Protein 2YWE (pdb70)

B-factor: mean 40.2, std 13.56, range [16.84, 95.08]

Nearest PDB structures (foldseek):
  2ywe-assembly1_A  TM=1.002E+00  e=0.000E+00  Aquifex aeolicus VF5
  2ywf-assembly1_A  TM=9.970E-01  e=0.000E+00  Aquifex aeolicus VF5
  2ywg-assembly1_A  TM=9.974E-01  e=0.000E+00  Aquifex aeolicus VF5
  5j8b-assembly1_z  TM=8.148E-01  e=1.082E-65  Thermus thermophilus HB8
  4w2e-assembly1_y  TM=8.388E-01  e=1.940E-54  Thermus thermophilus HB8

Secondary structure (DSSP, 8-state):
--GGGEEEEEEE----HHHHHHHHHHHHT-----SEEEEEE-TTS-EEEEEEE----SGGGHHHHHHHHHT-SEEEEEEETTTB--HHHHHHHHHHHHTTPEEEEEEE-TTSTT--HHHHHHHHHHTS---GGG-EE-BTTTTBSHHHHHHHHHHHSPPP---TTSPPEEEEEEEEEETTTEEEEEEEEEESEE-TT-EEEETTTTEEEE--EEEEESSSEEEES-EETT-EEEEESS---TTSS-TT-EEEESSS--SSPPS--------EEEEEEE-TT--HHHHHHHHHHHHTT-SS-EEEEEEETTTEEEEEEEESSHHHHHHHHHHHHHHS---EEEPPPEE-EEEEETT-SS-EEESSGGGS-S-GGGEEEEEEEEEEEEEEEEGGGHHHHHHHHHHTT-EEEEEEEEETTEEEEEEEEEHHHHHHHHHHHHHHHHTT--EEEEEEEEEEE--EEEEEEEESSSB-GGG-EEEEGGGHHHHHHHHHHHHHHHS---SS-EEEEEEETTEEEEEEEE----

Solvent-accessible surface area: 23893 Å² total; per-residue (Å²): 119,109,44,133,32,3,19,0,0,0,3,5,10,147,26,29,49,75,62,7,2,74,31,0,34,104,103,29,65,112,105,100,58,2,0,0,57,7,91,16,154,8,138,79,59,79,59,14,30,0,2,5,0,22,4,47,30,72,22,13,32,37,58,32,2,17,18,2,0,18,0,6,27,0,0,0,1,3,0,13,0,28,75,0,4,22,2,31,11,16,19,6,6,136,34,0,58,126,43,132,16,50,22,0,3,1,0,14,73,40,45,72,140,73,26,67,24,115,72,0,59,103,0,0,88,103,35,12,61,47,68,18,139,88,15,1,59,0,0,37,176,110,49,82,14,15,66,96,0,0,26,6,0,5,104,78,2,61,40,4,170,27,56,53,155,88,28,1,40,0,0,0,4,17,19,31,52,8,101,204,63,12,0,0,0,0,0,1,0,41,14,2,64,0,111,57,45,17,114,0,32,0,48,49,75,46,98,103,23,82,3,74,20,0,0,0,5,49,77,166,36,52,141,40,110,79,2,21,6,0,14,0,0,0,0,0,1,86,2,148,42,4,89,30,0,66,33,0,3,1,0,0,38,25,197,83,60,5,125,117,64,14,109,41,60,109,72,52,105,22,28,2,12,0,0,0,0,29,20,140,124,17,69,37,103,87,0,92,60,1,0,84,95,5,17,79,74,16,32,12,2,54,68,95,90,19,62,8,99,73,58,31,118,0,2,7,0,0,0,22,1,53,48,6,22,78,54,0,36,76,78,0,73,158,108,63,51,7,86,21,67,49,19,81,36,12,0,9,5,93,0,31,46,95,164,49,133,135,63,51,95,1,70,9,11,58,85,5,21,121,97,72,64,50,36,88,90,6,40,0,1,15,2,44,0,25,0,8,0,33,99,114,22,14,32,60,0,43,105,11,0,123,89,9,48,14,91,76,112,53,73,52,129,18,19,107,81,5,0,30,0,39,6,28,0,0,5,16,3,5,10,57,44,0,86,102,98,0,60,78,55,0,176,44,108,1,6,36,14,35,112,74,67,20,38,78,95,26,88,10,26,26,0,42,0,28,38,73,117,152,66,13,64,10,54,9,31,15,4,27,32,121,27,4,82,120,18,0,121,94,26,0,95,128,19,105,136,80,48,104,112,98,135,155,52,2,14,0,23,0,4,79,72,69,132,62,24,4,63,25,96,11,117,50,111,236

Foldseek 3Di:
DDLQQEFEEEEADVACRVVLVVLLLCVFPCVPFAQAWGWAQAPVRRIGIYTYGYAHQAQLCVLLRLLSLLLGQAYEQEAEQQLADAASSLVSLVSNVVSNHQYAYEYEPCVDPNGDLVLNLLLCCLPVVDHSVRHFYYYSVVGDGNSVVVNCRRPPGGGAAEEQPAWWKKAFSDWFADPPLGIKTWIRTAYHKDAAQFWKAWVVVRDIFGWHFKAAPNPNQDTDRIAGHRGITMTGTNYHAPLRVAHGIIMTGNVRGHDDHDPSDDAADFWKKKWKAFDDPADQVLLVVLCVVVCRGPNRKDWDWDQKPPRGITIIITGSADVRVVVSVCCSCPVSVTHIDIFQMAGWKWWDFQPDPHTDTDRALLVPDLDPVRTPWMKAWKKKKKKKAFQVLVVVLVVVCVVQVWDWDDWDASDPGMIITIIIGGVRSVSHCSVVSVCVSRVNSMHMHIGTDDMDTAQKFKKWKAKPNHTISSHIDIDGPVCQLVVQQVSQVCVLVVDDAAQAKIWMFIDTSPHTRYIDIHHHDD

Sequence (526 aa):
MEQKNVRNFCIIAHHGKSTLADRLLEYTGAVKMQAVRMFYKAKDGNTYKLHLIDTPGHVDFSYEVSRALAACEGALLLIDASQGIEAQTVANFWKAVEQDLVIIPVINKIDLPSADVDRVKKQIEEVLGLDPEEAILASAKEGIGIEEILEAIVNRIPPPKGDPQKPLKALIFDSYYDPYRGAVAFVRIFDGEVKPGDKIMLMSTGKEYEVTEVGAQTPKMTKFDKLSAGDVGYIAASIKDVRDIRIGDTITHAKNPTKEPVPGFQPAKPMVYAGIYPAEDTTYEELRDALEKYAINDAAIVYEPESSPALGMGFRVGFLGLLHMEIVQERLEREYGVKIITTAPNVIYRVKKKFTDEVIEVRNPMDFPDNAGLIEYVEEPFVLVTIITPKEYVGPIIQLCQEKRGIQKNMTYLDPNTVYLEYEMPLSEIIVDFHDKIKSISRGFASYDYEFIGYRPSDLIKLTVLINKKPVDALSFIVHADRAQKFARRVAEKLRETIPRQLFEVHIQVAKGGKVIASERIKPLR

Radius of gyration: 25.74 Å; Cα contacts (8 Å, |Δi|>4): 1229; chains: 1; bounding box: 46×68×68 Å

InterPro domains:
  IPR000640 Elongation factor EFG, domain V-like [PF00679] (404-485)
  IPR000640 Elongation factor EFG, domain V-like [SM00838] (405-489)
  IPR000795 Translational (tr)-type GTP-binding domain [PF00009] (4-184)
  IPR000795 Translational (tr)-type GTP-binding domain [PR00315] (8-21)
  IPR000795 Translational (tr)-type GTP-binding domain [PR00315] (51-59)
  IPR000795 Translational (tr)-type GTP-binding domain [PR00315] (76-86)
  IPR000795 Translational (tr)-type GTP-binding domain [PR00315] (92-103)
  IPR000795 Translational (tr)-type GTP-binding domain [PR00315] (128-137)
  IPR000795 Translational (tr)-type GTP-binding domain [PS51722] (4-186)
  IPR004161 Translation elongation factor EFTu-like, domain 2 [PF03144] (207-277)
  IPR005225 Small GTP-binding domain [TIGR00231] (8-178)
  IPR006297 Elongation factor 4 [MF_00071] (1-600)
  IPR006297 Elongation factor 4 [PTHR43512] (2-599)
  IPR006297 Elongation factor 4 [TIGR01393] (4-600)
  IPR009000 Translation protein, beta-barrel domain superfamily [SSF50447] (167-290)
  IPR013842 GTP-binding protein LepA, C-terminal [PF06421] (492-598)
  IPR027417 P-loop containing nucleoside triphosphate hydrolase [G3DSA:3.40.50.300] (1-187)
  IPR027417 P-loop containing nucleoside triphosphate hydrolase [SSF52540] (1-207)
  IPR031157 Tr-type G domain, conserved site [PS00301] (44-59)
  IPR035647 EF-G domain III/V-like [SSF54980] (293-372)

Organism: Aquifex aeolicus (strain VF5) (NCBI:txid224324)

Structure (mmCIF, N/CA/C/O backbone):
data_2YWE
#
_entry.id   2YWE
#
_cell.length_a   81.570
_cell.length_b   115.836
_cell.length_c   123.308
_cell.angle_alpha   90.00
_cell.angle_beta   90.00
_cell.angle_gamma   90.00
#
_symmetry.space_group_name_H-M   'C 2 2 21'
#
loop_
_entity.id
_entity.type
_entity.pdbx_description
1 polymer 'GTP-binding protein lepA'
2 water water
#
loop_
_atom_site.group_PDB
_atom_site.id
_atom_site.type_symbol
_atom_site.label_atom_id
_atom_site.label_alt_id
_atom_site.label_comp_id
_atom_site.label_asym_id
_atom_site.label_entity_id
_atom_site.label_seq_id
_atom_site.pdbx_PDB_ins_code
_atom_site.Cartn_x
_atom_site.Cartn_y
_atom_site.Cartn_z
_atom_site.occupancy
_atom_site.B_iso_or_equiv
_atom_site.auth_seq_id
_atom_site.auth_comp_id
_atom_site.auth_asym_id
_atom_site.auth_atom_id
_atom_site.pdbx_PDB_model_num
ATOM 1 N N . MET A 1 1 ? 26.190 13.696 83.871 1.00 64.40 1 MET A N 1
ATOM 2 C CA . MET A 1 1 ? 26.669 14.151 82.533 1.00 64.07 1 MET A CA 1
ATOM 3 C C . MET A 1 1 ? 27.904 15.032 82.667 1.00 62.66 1 MET A C 1
ATOM 4 O O . MET A 1 1 ? 27.809 16.191 83.076 1.00 62.73 1 MET A O 1
ATOM 9 N N . GLU A 1 2 ? 29.060 14.475 82.320 1.00 61.01 2 GLU A N 1
ATOM 10 C CA . GLU A 1 2 ? 30.321 15.207 82.400 1.00 58.68 2 GLU A CA 1
ATOM 11 C C . GLU A 1 2 ? 30.617 15.926 81.083 1.00 56.31 2 GLU A C 1
ATOM 12 O O . GLU A 1 2 ? 30.049 15.590 80.043 1.00 55.15 2 GLU A O 1
ATOM 18 N N . GLN A 1 3 ? 31.516 16.904 81.134 1.00 53.68 3 GLN A N 1
ATOM 19 C CA . GLN A 1 3 ? 31.884 17.673 79.948 1.00 51.81 3 GLN A CA 1
ATOM 20 C C . GLN A 1 3 ? 32.622 16.832 78.907 1.00 49.39 3 GLN A C 1
ATOM 21 O O . GLN A 1 3 ? 32.635 17.172 77.724 1.00 48.43 3 GLN A O 1
ATOM 27 N N . LYS A 1 4 ? 33.239 15.736 79.338 1.00 46.31 4 LYS A N 1
ATOM 28 C CA . LYS A 1 4 ? 33.957 14.883 78.399 1.00 44.07 4 LYS A CA 1
ATOM 29 C C . LYS A 1 4 ? 32.980 14.076 77.549 1.00 41.32 4 LYS A C 1
ATOM 30 O O . LYS A 1 4 ? 33.375 13.437 76.576 1.00 40.61 4 LYS A O 1
ATOM 36 N N . ASN A 1 5 ? 31.703 14.106 77.916 1.00 37.75 5 ASN A N 1
ATOM 37 C CA . ASN A 1 5 ? 30.698 13.372 77.158 1.00 39.92 5 ASN A CA 1
ATOM 38 C C . ASN A 1 5 ? 29.803 14.296 76.347 1.00 38.64 5 ASN A C 1
ATOM 39 O O . ASN A 1 5 ? 28.700 13.916 75.942 1.00 39.08 5 ASN A O 1
ATOM 44 N N . VAL A 1 6 ? 30.291 15.512 76.116 1.00 36.91 6 VAL A N 1
ATOM 45 C CA . VAL A 1 6 ? 29.563 16.503 75.335 1.00 34.56 6 VAL A CA 1
ATOM 46 C C . VAL A 1 6 ? 30.186 16.589 73.947 1.00 33.18 6 VAL A C 1
ATOM 47 O O . VAL A 1 6 ? 31.398 16.450 73.788 1.00 31.08 6 VAL A O 1
ATOM 51 N N . ARG A 1 7 ? 29.350 16.799 72.940 1.00 32.43 7 ARG A N 1
ATOM 52 C CA . ARG A 1 7 ? 29.838 16.922 71.575 1.00 31.84 7 ARG A CA 1
ATOM 53 C C . ARG A 1 7 ? 29.179 18.145 70.937 1.00 32.07 7 ARG A C 1
ATOM 54 O O . ARG A 1 7 ? 27.951 18.219 70.836 1.00 30.71 7 ARG A O 1
ATOM 62 N N . ASN A 1 8 ? 29.999 19.109 70.529 1.00 29.69 8 ASN A N 1
ATOM 63 C CA . ASN A 1 8 ? 29.495 20.329 69.907 1.00 28.95 8 ASN A CA 1
ATOM 64 C C . ASN A 1 8 ? 29.790 20.349 68.413 1.00 29.81 8 ASN A C 1
ATOM 65 O O . ASN A 1 8 ? 30.951 20.402 68.001 1.00 28.94 8 ASN A O 1
ATOM 70 N N . PHE A 1 9 ? 28.731 20.317 67.607 1.00 28.55 9 PHE A N 1
ATOM 71 C CA . PHE A 1 9 ? 28.885 20.291 66.158 1.00 29.22 9 PHE A CA 1
ATOM 72 C C . PHE A 1 9 ? 27.874 21.147 65.396 1.00 28.94 9 PHE A C 1
ATOM 73 O O . PHE A 1 9 ? 26.893 21.634 65.955 1.00 29.41 9 PHE A O 1
ATOM 81 N N . CYS A 1 10 ? 28.143 21.321 64.109 1.00 29.37 10 CYS A N 1
ATOM 82 C CA . CYS A 1 10 ? 27.280 22.079 63.215 1.00 30.29 10 CYS A CA 1
ATOM 83 C C . CYS A 1 10 ? 27.238 21.335 61.886 1.00 32.23 10 CYS A C 1
ATOM 84 O O . CYS A 1 10 ? 28.061 20.444 61.633 1.00 31.65 10 CYS A O 1
ATOM 87 N N . ILE A 1 11 ? 26.274 21.692 61.045 1.00 32.97 11 ILE A N 1
ATOM 88 C CA . ILE A 1 11 ? 26.140 21.080 59.733 1.00 35.11 11 ILE A CA 1
ATOM 89 C C . ILE A 1 11 ? 26.477 22.145 58.703 1.00 35.53 11 ILE A C 1
ATOM 90 O O . ILE A 1 11 ? 25.915 23.236 58.721 1.00 35.10 11 ILE A O 1
ATOM 95 N N . ILE A 1 12 ? 27.404 21.834 57.810 1.00 37.12 12 ILE A N 1
ATOM 96 C CA . ILE A 1 12 ? 27.792 22.788 56.785 1.00 40.61 12 ILE A CA 1
ATOM 97 C C . ILE A 1 12 ? 27.387 22.275 55.410 1.00 42.89 12 ILE A C 1
ATOM 98 O O . ILE A 1 12 ? 27.855 21.223 54.974 1.00 40.92 12 ILE A O 1
ATOM 103 N N . ALA A 1 13 ? 26.509 23.019 54.740 1.00 46.99 13 ALA A N 1
ATOM 104 C CA . ALA A 1 13 ? 26.033 22.644 53.408 1.00 51.64 13 ALA A CA 1
ATOM 105 C C . ALA A 1 13 ? 25.131 23.714 52.792 1.00 54.84 13 ALA A C 1
ATOM 106 O O . ALA A 1 13 ? 24.463 24.469 53.505 1.00 55.44 13 ALA A O 1
ATOM 108 N N . HIS A 1 14 ? 25.111 23.767 51.463 1.00 58.05 14 HIS A N 1
ATOM 109 C CA . HIS A 1 14 ? 24.284 24.733 50.743 1.00 60.68 14 HIS A CA 1
ATOM 110 C C . HIS A 1 14 ? 22.820 24.568 51.149 1.00 60.73 14 HIS A C 1
ATOM 111 O O . HIS A 1 14 ? 22.064 25.538 51.202 1.00 61.39 14 HIS A O 1
ATOM 118 N N . HIS A 1 17 ? 23.407 21.328 50.815 1.00 72.24 17 HIS A N 1
ATOM 119 C CA . HIS A 1 17 ? 22.972 20.085 50.184 1.00 71.13 17 HIS A CA 1
ATOM 120 C C . HIS A 1 17 ? 22.077 19.244 51.096 1.00 70.43 17 HIS A C 1
ATOM 121 O O . HIS A 1 17 ? 22.410 18.108 51.436 1.00 69.56 17 HIS A O 1
ATOM 128 N N . GLY A 1 18 ? 20.935 19.811 51.479 1.00 69.68 18 GLY A N 1
ATOM 129 C CA . GLY A 1 18 ? 20.005 19.108 52.345 1.00 68.91 18 GLY A CA 1
ATOM 130 C C . GLY A 1 18 ? 20.372 19.237 53.810 1.00 68.35 18 GLY A C 1
ATOM 131 O O . GLY A 1 18 ? 20.310 18.263 54.562 1.00 68.32 18 GLY A O 1
ATOM 132 N N . LYS A 1 19 ? 20.747 20.447 54.215 1.00 67.87 19 LYS A N 1
ATOM 133 C CA . LYS A 1 19 ? 21.145 20.723 55.592 1.00 67.23 19 LYS A CA 1
ATOM 134 C C . LYS A 1 19 ? 20.007 20.581 56.603 1.00 66.08 19 LYS A C 1
ATOM 135 O O . LYS A 1 19 ? 20.155 19.901 57.619 1.00 65.50 19 LYS A O 1
ATOM 141 N N . SER A 1 20 ? 18.874 21.218 56.324 1.00 64.98 20 SER A N 1
ATOM 142 C CA . SER A 1 20 ? 17.721 21.162 57.221 1.00 63.94 20 SER A CA 1
ATOM 143 C C . SER A 1 20 ? 17.201 19.743 57.427 1.00 62.90 20 SER A C 1
ATOM 144 O O . SER A 1 20 ? 16.864 19.348 58.545 1.00 62.74 20 SER A O 1
ATOM 147 N N . THR A 1 21 ? 17.131 18.979 56.345 1.00 61.42 21 THR A N 1
ATOM 148 C CA . THR A 1 21 ? 16.647 17.608 56.413 1.00 60.08 21 THR A CA 1
ATOM 149 C C . THR A 1 21 ? 17.443 16.783 57.419 1.00 59.05 21 THR A C 1
ATOM 150 O O . THR A 1 21 ? 16.868 16.132 58.291 1.00 59.99 21 THR A O 1
ATOM 154 N N . LEU A 1 22 ? 18.767 16.817 57.292 1.00 57.28 22 LEU A N 1
ATOM 155 C CA . LEU A 1 22 ? 19.645 16.058 58.176 1.00 55.47 22 LEU A CA 1
ATOM 156 C C . LEU A 1 22 ? 19.412 16.379 59.648 1.00 54.45 22 LEU A C 1
ATOM 157 O O . LEU A 1 22 ? 19.394 15.480 60.488 1.00 53.26 22 LEU A O 1
ATOM 162 N N . ALA A 1 23 ? 19.242 17.660 59.960 1.00 54.03 23 ALA A N 1
ATOM 163 C CA . ALA A 1 23 ? 19.006 18.077 61.336 1.00 54.82 23 ALA A CA 1
ATOM 164 C C . ALA A 1 23 ? 17.742 17.404 61.867 1.00 55.80 23 ALA A C 1
ATOM 165 O O . ALA A 1 23 ? 17.681 17.004 63.030 1.00 55.83 23 ALA A O 1
ATOM 167 N N . ASP A 1 24 ? 16.735 17.283 61.006 1.00 56.94 24 ASP A N 1
ATOM 168 C CA . ASP A 1 24 ? 15.474 16.649 61.385 1.00 57.56 24 ASP A CA 1
ATOM 169 C C . ASP A 1 24 ? 15.674 15.161 61.660 1.00 57.36 24 ASP A C 1
ATOM 170 O O . ASP A 1 24 ? 15.196 14.641 62.667 1.00 57.96 24 ASP A O 1
ATOM 175 N N . ARG A 1 25 ? 16.382 14.482 60.762 1.00 56.91 25 ARG A N 1
ATOM 176 C CA . ARG A 1 25 ? 16.651 13.056 60.918 1.00 56.75 25 ARG A CA 1
ATOM 177 C C . ARG A 1 25 ? 17.424 12.819 62.209 1.00 56.18 25 ARG A C 1
ATOM 178 O O . ARG A 1 25 ? 17.199 11.831 62.905 1.00 56.37 25 ARG A O 1
ATOM 186 N N . LEU A 1 26 ? 18.336 13.733 62.524 1.00 54.92 26 LEU A N 1
ATOM 187 C CA . LEU A 1 26 ? 19.142 13.629 63.734 1.00 53.95 26 LEU A CA 1
ATOM 188 C C . LEU A 1 26 ? 18.276 13.730 64.991 1.00 54.12 26 LEU A C 1
ATOM 189 O O . LEU A 1 26 ? 18.442 12.953 65.933 1.00 51.72 26 LEU A O 1
ATOM 194 N N . LEU A 1 27 ? 17.351 14.686 64.999 1.00 55.27 27 LEU A N 1
ATOM 195 C CA . LEU A 1 27 ? 16.457 14.872 66.139 1.00 57.27 27 LEU A CA 1
ATOM 196 C C . LEU A 1 27 ? 15.486 13.709 66.313 1.00 57.54 27 LEU A C 1
ATOM 197 O O . LEU A 1 27 ? 15.332 13.191 67.416 1.00 57.90 27 LEU A O 1
ATOM 202 N N . GLU A 1 28 ? 14.826 13.306 65.228 1.00 59.34 28 GLU A N 1
ATOM 203 C CA . GLU A 1 28 ? 13.875 12.197 65.283 1.00 59.74 28 GLU A CA 1
ATOM 204 C C . GLU A 1 28 ? 14.554 10.958 65.847 1.00 58.88 28 GLU A C 1
ATOM 205 O O . GLU A 1 28 ? 14.037 10.317 66.761 1.00 59.66 28 GLU A O 1
ATOM 211 N N . TYR A 1 29 ? 15.719 10.629 65.297 1.00 57.47 29 TYR A N 1
ATOM 212 C CA . TYR A 1 29 ? 16.473 9.464 65.740 1.00 56.19 29 TYR A CA 1
ATOM 213 C C . TYR A 1 29 ? 16.767 9.527 67.238 1.00 56.11 29 TYR A C 1
ATOM 214 O O . TYR A 1 29 ? 16.611 8.535 67.947 1.00 56.68 29 TYR A O 1
ATOM 223 N N . THR A 1 30 ? 17.194 10.692 67.716 1.00 55.87 30 THR A N 1
ATOM 224 C CA . THR A 1 30 ? 17.513 10.863 69.132 1.00 55.38 30 THR A CA 1
ATOM 225 C C . THR A 1 30 ? 16.273 10.966 70.019 1.00 56.01 30 THR A C 1
ATOM 226 O O . THR A 1 30 ? 16.070 10.137 70.901 1.00 56.59 30 THR A O 1
ATOM 230 N N . GLY A 1 31 ? 15.447 11.979 69.780 1.00 57.20 31 GLY A N 1
ATOM 231 C CA . GLY A 1 31 ? 14.246 12.157 70.579 1.00 59.44 31 GLY A CA 1
ATOM 232 C C . GLY A 1 31 ? 13.170 11.137 70.260 1.00 61.50 31 GLY A C 1
ATOM 233 O O . GLY A 1 31 ? 12.836 10.288 71.091 1.00 61.32 31 GLY A O 1
ATOM 234 N N . ALA A 1 32 ? 12.627 11.224 69.048 1.00 62.78 32 ALA A N 1
ATOM 235 C CA . ALA A 1 32 ? 11.582 10.314 68.590 1.00 63.68 32 ALA A CA 1
ATOM 236 C C . ALA A 1 32 ? 12.108 8.885 68.484 1.00 64.20 32 ALA A C 1
ATOM 237 O O . ALA A 1 32 ? 12.745 8.373 69.407 1.00 66.07 32 ALA A O 1
ATOM 239 N N . VAL A 1 56 ? 10.234 29.998 67.118 1.00 51.97 56 VAL A N 1
ATOM 240 C CA . VAL A 1 56 ? 11.641 30.375 67.209 1.00 50.88 56 VAL A CA 1
ATOM 241 C C . VAL A 1 56 ? 12.468 29.504 66.270 1.00 50.44 56 VAL A C 1
ATOM 242 O O . VAL A 1 56 ? 12.307 28.285 66.243 1.00 51.03 56 VAL A O 1
ATOM 246 N N . LYS A 1 57 ? 13.349 30.135 65.500 1.00 48.15 57 LYS A N 1
ATOM 247 C CA . LYS A 1 57 ? 14.198 29.407 64.565 1.00 47.34 57 LYS A CA 1
ATOM 248 C C . LYS A 1 57 ? 14.901 28.265 65.298 1.00 44.85 57 LYS A C 1
ATOM 249 O O . LYS A 1 57 ? 15.148 28.355 66.498 1.00 41.18 57 LYS A O 1
ATOM 255 N N . MET A 1 58 ? 15.214 27.191 64.582 1.00 43.54 58 MET A N 1
ATOM 256 C CA . MET A 1 58 ? 15.897 26.061 65.200 1.00 42.91 58 ME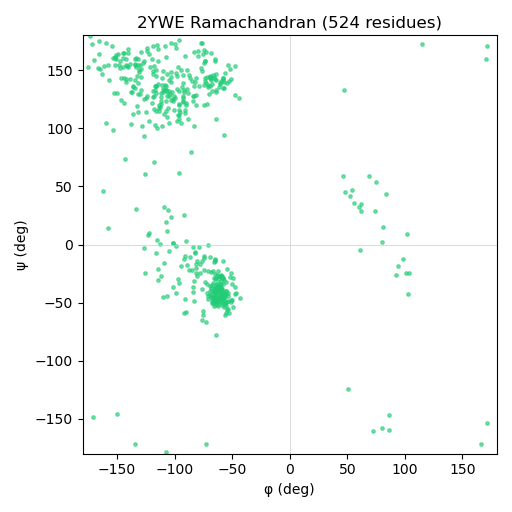T A CA 1
ATOM 257 C C . MET A 1 58 ? 17.361 26.434 65.436 1.00 39.88 58 MET A C 1
ATOM 258 O O . MET A 1 58 ? 18.087 26.739 64.493 1.00 40.57 58 MET A O 1
ATOM 263 N N . GLN A 1 59 ? 17.787 26.411 66.694 1.00 37.18 59 GLN A N 1
ATOM 264 C CA . GLN A 1 59 ? 19.161 26.760 67.038 1.00 33.92 59 GLN A CA 1
ATOM 265 C C . GLN A 1 59 ? 19.519 26.233 68.424 1.00 32.84 59 GLN A C 1
ATOM 266 O O . GLN A 1 59 ? 18.640 26.038 69.270 1.00 27.54 59 GLN A O 1
ATOM 272 N N . ALA A 1 60 ? 20.810 25.993 68.646 1.00 31.23 60 ALA A N 1
ATOM 273 C CA . ALA A 1 60 ? 21.289 25.503 69.930 1.00 30.67 60 ALA A CA 1
ATOM 274 C C . ALA A 1 60 ? 20.416 24.352 70.415 1.00 32.45 60 ALA A C 1
ATOM 275 O O . ALA A 1 60 ? 19.816 24.417 71.494 1.00 32.20 60 ALA A O 1
ATOM 277 N N . VAL A 1 61 ? 20.346 23.302 69.609 1.00 33.72 61 VAL A N 1
ATOM 278 C CA . VAL A 1 61 ? 19.551 22.133 69.953 1.00 36.27 61 VAL A CA 1
ATOM 279 C C . VAL A 1 61 ? 20.374 21.134 70.762 1.00 38.18 61 VAL A C 1
ATOM 280 O O . VAL A 1 61 ? 21.493 20.768 70.376 1.00 36.42 61 VAL A O 1
ATOM 284 N N . ARG A 1 62 ? 19.810 20.695 71.884 1.00 38.69 62 ARG A N 1
ATOM 285 C CA . ARG A 1 62 ? 20.477 19.734 72.750 1.00 40.16 62 ARG A CA 1
ATOM 286 C C . ARG A 1 62 ? 19.847 18.361 72.589 1.00 41.20 62 ARG A C 1
ATOM 287 O O . ARG A 1 62 ? 18.630 18.204 72.693 1.00 41.04 62 ARG A O 1
ATOM 295 N N . MET A 1 63 ? 20.685 17.366 72.337 1.00 41.67 63 MET A N 1
ATOM 296 C CA . MET A 1 63 ? 20.211 16.004 72.164 1.00 42.86 63 MET A CA 1
ATOM 297 C C . MET A 1 63 ? 21.025 15.070 73.035 1.00 42.20 63 MET A C 1
ATOM 298 O O . MET A 1 63 ? 22.171 15.366 73.386 1.00 42.31 63 MET A O 1
ATOM 303 N N . PHE A 1 64 ? 20.418 13.946 73.388 1.00 39.74 64 PHE A N 1
ATOM 304 C CA . PHE A 1 64 ? 21.086 12.940 74.189 1.00 39.24 64 PHE A CA 1
ATOM 305 C C . PHE A 1 64 ? 21.191 11.707 73.304 1.00 39.17 64 PHE A C 1
ATOM 306 O O . PHE A 1 64 ? 20.248 11.362 72.585 1.00 38.58 64 PHE A O 1
ATOM 314 N N . TYR A 1 65 ? 22.355 11.070 73.331 1.00 39.52 65 TYR A N 1
ATOM 315 C CA . TYR A 1 65 ? 22.598 9.889 72.517 1.00 40.95 65 TYR A CA 1
ATOM 316 C C . TYR A 1 65 ? 23.477 8.873 73.229 1.00 42.15 65 TYR A C 1
ATOM 317 O O . TYR A 1 65 ? 24.601 9.181 73.631 1.00 40.39 65 TYR A O 1
ATOM 326 N N . LYS A 1 66 ? 22.958 7.660 73.391 1.00 44.56 66 LYS A N 1
ATOM 327 C CA . LYS A 1 66 ? 23.732 6.597 74.015 1.00 45.26 66 LYS A CA 1
ATOM 328 C C . LYS A 1 66 ? 24.444 5.894 72.862 1.00 44.01 66 LYS A C 1
ATOM 329 O O . LYS A 1 66 ? 23.808 5.279 72.011 1.00 42.03 66 LYS A O 1
ATOM 335 N N . ALA A 1 67 ? 25.765 6.016 72.827 1.00 44.88 67 ALA A N 1
ATOM 336 C CA . ALA A 1 67 ? 26.562 5.420 71.766 1.00 45.79 67 ALA A CA 1
ATOM 337 C C . ALA A 1 67 ? 26.739 3.913 71.936 1.00 47.68 67 ALA A C 1
ATOM 338 O O . ALA A 1 67 ? 26.344 3.335 72.949 1.00 47.17 67 ALA A O 1
ATOM 340 N N . LYS A 1 68 ? 27.338 3.286 70.929 1.00 48.46 68 LYS A N 1
ATOM 341 C CA . LYS A 1 68 ? 27.570 1.848 70.946 1.00 50.63 68 LYS A CA 1
ATOM 342 C C . LYS A 1 68 ? 28.445 1.457 72.131 1.00 50.90 68 LYS A C 1
ATOM 343 O O . LYS A 1 68 ? 28.365 0.335 72.631 1.00 51.77 68 LYS A O 1
ATOM 349 N N . ASP A 1 69 ? 29.282 2.388 72.574 1.00 51.13 69 ASP A N 1
ATOM 350 C CA . ASP A 1 69 ? 30.170 2.135 73.699 1.00 51.13 69 ASP A CA 1
ATOM 351 C C . ASP A 1 69 ? 29.401 2.059 75.016 1.00 51.80 69 ASP A C 1
ATOM 352 O O . ASP A 1 69 ? 29.992 1.847 76.075 1.00 51.59 69 ASP A O 1
ATOM 357 N N . GLY A 1 70 ? 28.084 2.239 74.941 1.00 52.19 70 GLY A N 1
ATOM 358 C CA . GLY A 1 70 ? 27.253 2.175 76.130 1.00 53.07 70 GLY A CA 1
ATOM 359 C C . GLY A 1 70 ? 26.996 3.502 76.827 1.00 54.04 70 GLY A C 1
ATOM 360 O O . GLY A 1 70 ? 25.975 3.667 77.500 1.00 54.27 70 GLY A O 1
ATOM 361 N N . ASN A 1 71 ? 27.911 4.451 76.668 1.00 53.70 71 ASN A N 1
ATOM 362 C CA . ASN A 1 71 ? 27.773 5.755 77.308 1.00 53.19 71 ASN A CA 1
ATOM 363 C C . ASN A 1 71 ? 26.763 6.673 76.627 1.00 52.61 71 ASN A C 1
ATOM 364 O O . ASN A 1 71 ? 26.556 6.600 75.412 1.00 52.82 71 ASN A O 1
ATOM 369 N N . THR A 1 72 ? 26.133 7.536 77.421 1.00 50.76 72 THR A N 1
ATOM 370 C CA . THR A 1 72 ? 25.167 8.493 76.892 1.00 49.29 72 THR A CA 1
ATOM 371 C C . THR A 1 72 ? 25.869 9.834 76.709 1.00 46.44 72 THR A C 1
ATOM 372 O O . THR A 1 72 ? 26.586 10.304 77.598 1.00 45.00 72 THR A O 1
ATOM 376 N N . TYR A 1 73 ? 25.651 10.448 75.552 1.00 43.55 73 TYR A N 1
ATOM 377 C CA . TYR A 1 73 ? 26.290 11.714 75.226 1.00 41.17 73 TYR A CA 1
ATOM 378 C C . TYR A 1 73 ? 25.321 12.874 75.041 1.00 40.10 73 TYR A C 1
ATOM 379 O O . TYR A 1 73 ? 24.203 12.699 74.546 1.00 39.74 73 TYR A O 1
ATOM 388 N N . LYS A 1 74 ? 25.765 14.057 75.455 1.00 38.22 74 LYS A N 1
ATOM 389 C CA . LYS A 1 74 ? 24.980 15.281 75.319 1.00 37.80 74 LYS A CA 1
ATOM 390 C C . LYS A 1 74 ? 25.475 15.987 74.057 1.00 35.31 74 LYS A C 1
ATOM 391 O O . LYS A 1 74 ? 26.569 16.553 74.043 1.00 35.11 74 LYS A O 1
ATOM 397 N N . LEU A 1 75 ? 24.671 15.948 73.002 1.00 34.05 75 LEU A N 1
ATOM 398 C CA . LEU A 1 75 ? 25.040 16.563 71.733 1.00 33.51 75 LEU A CA 1
ATOM 399 C C . LEU A 1 75 ? 24.364 17.904 71.479 1.00 32.99 75 LEU A C 1
ATOM 400 O O . LEU A 1 75 ? 23.149 18.035 71.635 1.00 32.01 75 LEU A O 1
ATOM 405 N N . HIS A 1 76 ? 25.161 18.895 71.088 1.00 29.62 76 HIS A N 1
ATOM 406 C CA . HIS A 1 76 ? 24.635 20.224 70.776 1.00 30.41 76 HIS A CA 1
ATOM 407 C C . HIS A 1 76 ? 24.774 20.502 69.287 1.00 31.46 76 HIS A C 1
ATOM 408 O O . HIS A 1 76 ? 25.879 20.478 68.733 1.00 32.74 76 HIS A O 1
ATOM 415 N N . LEU A 1 77 ? 23.646 20.759 68.642 1.00 31.01 77 LEU A N 1
ATOM 416 C CA . LEU A 1 77 ? 23.641 21.053 67.221 1.00 31.88 77 LEU A CA 1
ATOM 417 C C . LEU A 1 77 ? 23.514 22.562 67.039 1.00 31.51 77 LEU A C 1
ATOM 418 O O . LEU A 1 77 ? 22.586 23.191 67.554 1.00 31.42 77 LEU A O 1
ATOM 423 N N . ILE A 1 78 ? 24.478 23.141 66.336 1.00 30.38 78 ILE A N 1
ATOM 424 C CA . ILE A 1 78 ? 24.478 24.563 66.072 1.00 30.61 78 ILE A CA 1
ATOM 425 C C . ILE A 1 78 ? 24.135 24.762 64.609 1.00 32.98 78 ILE A C 1
ATOM 426 O O . ILE A 1 78 ? 24.784 24.197 63.722 1.00 32.81 78 ILE A O 1
ATOM 431 N N . ASP A 1 79 ? 23.086 25.543 64.368 1.00 33.03 79 ASP A N 1
ATOM 432 C CA . ASP A 1 79 ? 22.634 25.825 63.014 1.00 34.65 79 ASP A CA 1
ATOM 433 C C . ASP A 1 79 ? 23.487 26.953 62.452 1.00 34.63 79 ASP A C 1
ATOM 434 O O . ASP A 1 79 ? 23.820 27.902 63.164 1.00 34.92 79 ASP A O 1
ATOM 439 N N . THR A 1 80 ? 23.859 26.845 61.182 1.00 35.29 80 THR A N 1
ATOM 440 C CA . THR A 1 80 ? 24.669 27.880 60.554 1.00 37.64 80 THR A CA 1
ATOM 441 C C . THR A 1 80 ? 24.049 28.332 59.244 1.00 38.77 80 THR A C 1
ATOM 442 O O . THR A 1 80 ? 23.334 27.575 58.580 1.00 39.13 80 THR A O 1
ATOM 446 N N . PRO A 1 81 ? 24.291 29.592 58.867 1.00 39.54 81 PRO A N 1
ATOM 447 C CA . PRO A 1 81 ? 23.737 30.086 57.605 1.00 41.73 81 PRO A CA 1
ATOM 448 C C . PRO A 1 81 ? 24.665 29.559 56.504 1.00 42.06 81 PRO A C 1
ATOM 449 O O . PRO A 1 81 ? 25.763 29.087 56.799 1.00 42.04 81 PRO A O 1
ATOM 453 N N . GLY A 1 82 ? 24.240 29.627 55.249 1.00 44.43 82 GLY A N 1
ATOM 454 C CA . GLY A 1 82 ? 25.090 29.121 54.182 1.00 45.02 82 GLY A CA 1
ATOM 455 C C . GLY A 1 82 ? 25.706 30.155 53.254 1.00 43.97 82 GLY A C 1
ATOM 456 O O . GLY A 1 82 ? 26.900 30.102 52.951 1.00 45.64 82 GLY A O 1
ATOM 457 N N . HIS A 1 83 ? 24.890 31.107 52.818 1.00 42.57 83 HIS A N 1
ATOM 458 C CA . HIS A 1 83 ? 25.310 32.153 51.885 1.00 39.17 83 HIS A CA 1
ATOM 459 C C . HIS A 1 83 ? 26.512 33.004 52.306 1.00 36.63 83 HIS A C 1
ATOM 460 O O . HIS A 1 83 ? 26.727 33.268 53.490 1.00 35.88 83 HIS A O 1
ATOM 467 N N . VAL A 1 84 ? 27.284 33.443 51.316 1.00 34.93 84 VAL A N 1
ATOM 468 C CA . VAL A 1 84 ? 28.460 34.269 51.557 1.00 31.15 84 VAL A CA 1
ATOM 469 C C . VAL A 1 84 ? 28.100 35.574 52.270 1.00 30.03 84 VAL A C 1
ATOM 470 O O . VAL A 1 84 ? 28.921 36.133 52.997 1.00 28.66 84 VAL A O 1
ATOM 474 N N . ASP A 1 85 ? 26.875 36.055 52.078 1.00 28.36 85 ASP A N 1
ATOM 475 C CA . ASP A 1 85 ? 26.433 37.290 52.744 1.00 28.72 85 ASP A CA 1
ATOM 476 C C . ASP A 1 85 ? 26.598 37.209 54.268 1.00 28.31 85 ASP A C 1
ATOM 477 O O . ASP A 1 85 ? 26.855 38.219 54.934 1.00 27.91 85 ASP A O 1
ATOM 482 N N . PHE A 1 86 ? 26.439 36.005 54.813 1.00 29.14 86 PHE A N 1
ATOM 483 C CA . PHE A 1 86 ? 26.522 35.787 56.259 1.00 28.94 86 PHE A CA 1
ATOM 484 C C . PHE A 1 86 ? 27.810 35.094 56.684 1.00 28.99 86 PHE A C 1
ATOM 485 O O . PHE A 1 86 ? 27.850 34.380 57.698 1.00 27.12 86 PHE A O 1
ATOM 493 N N . SER A 1 87 ? 28.866 35.324 55.909 1.00 28.56 87 SER A N 1
ATOM 494 C CA . SER A 1 87 ? 30.164 34.728 56.176 1.00 29.43 87 SER A CA 1
ATOM 495 C C . SER A 1 87 ? 30.666 34.907 57.608 1.00 28.33 87 SER A C 1
ATOM 496 O O . SER A 1 87 ? 31.119 33.949 58.230 1.00 26.09 87 SER A O 1
ATOM 499 N N . TYR A 1 88 ? 30.602 36.131 58.125 1.00 28.57 88 TYR A N 1
ATOM 500 C CA . TYR A 1 88 ? 31.060 36.394 59.485 1.00 29.94 88 TYR A CA 1
ATOM 501 C C . TYR A 1 88 ? 30.275 35.548 60.484 1.00 30.48 88 TYR A C 1
ATOM 502 O O . TYR A 1 88 ? 30.851 34.950 61.394 1.00 29.28 88 TYR A O 1
ATOM 511 N N . GLU A 1 89 ? 28.958 35.505 60.305 1.00 29.95 89 GLU A N 1
ATOM 512 C CA . GLU A 1 89 ? 28.097 34.732 61.180 1.00 30.09 89 GLU A CA 1
ATOM 513 C C . GLU A 1 89 ? 28.399 33.237 61.083 1.00 29.69 89 GLU A C 1
ATOM 514 O O . GLU A 1 89 ? 28.323 32.525 62.079 1.00 30.31 89 GLU A O 1
ATOM 520 N N . VAL A 1 90 ? 28.755 32.758 59.894 1.00 29.27 90 VAL A N 1
ATOM 521 C CA . VAL A 1 90 ? 29.080 31.343 59.737 1.00 27.84 90 VAL A CA 1
ATOM 522 C C . VAL A 1 90 ? 30.323 31.037 60.570 1.00 28.54 90 VAL A C 1
ATOM 523 O O . VAL A 1 90 ? 30.365 30.041 61.292 1.00 28.37 90 VAL A O 1
ATOM 527 N N . SER A 1 91 ? 31.323 31.911 60.482 1.00 28.69 91 SER A N 1
ATOM 528 C CA . SER A 1 91 ? 32.560 31.725 61.228 1.00 28.66 91 SER A CA 1
ATOM 529 C C . SER A 1 91 ? 32.365 31.735 62.738 1.00 27.96 91 SER A C 1
ATOM 530 O O . SER A 1 91 ? 33.010 30.962 63.453 1.00 26.76 91 SER A O 1
ATOM 533 N N . ARG A 1 92 ? 31.493 32.613 63.228 1.00 26.44 92 ARG A N 1
ATOM 534 C CA . ARG A 1 92 ? 31.246 32.679 64.665 1.00 26.31 92 ARG A CA 1
ATOM 535 C C . ARG A 1 92 ? 30.585 31.388 65.139 1.00 25.05 92 ARG A C 1
ATOM 536 O O . ARG A 1 92 ? 30.912 30.878 66.205 1.00 25.56 92 ARG A O 1
ATOM 544 N N . ALA A 1 93 ? 29.656 30.863 64.344 1.00 23.40 93 ALA A N 1
ATOM 545 C CA . ALA A 1 93 ? 28.990 29.617 64.694 1.00 24.03 93 ALA A CA 1
ATOM 546 C C . ALA A 1 93 ? 30.034 28.491 64.709 1.00 25.11 93 ALA A C 1
ATOM 547 O O . ALA A 1 93 ? 30.025 27.632 65.596 1.00 25.46 93 ALA A O 1
ATOM 549 N N . LEU A 1 94 ? 30.928 28.498 63.723 1.00 23.90 94 LEU A N 1
ATOM 550 C CA . LEU A 1 94 ? 31.968 27.479 63.645 1.00 24.92 94 LEU A CA 1
ATOM 551 C C . LEU A 1 94 ? 32.889 27.544 64.861 1.00 23.69 94 LEU A C 1
ATOM 552 O O . LEU A 1 94 ? 33.288 26.515 65.395 1.00 26.22 94 LEU A O 1
ATOM 557 N N . ALA A 1 95 ? 33.208 28.754 65.308 1.00 22.78 95 ALA A N 1
ATOM 558 C CA . ALA A 1 95 ? 34.076 28.933 66.471 1.00 23.44 95 ALA A CA 1
ATOM 559 C C . ALA A 1 95 ? 33.428 28.396 67.755 1.00 23.22 95 ALA A C 1
ATOM 560 O O . ALA A 1 95 ? 34.096 28.225 68.770 1.00 22.96 95 ALA A O 1
ATOM 562 N N . ALA A 1 96 ? 32.128 28.131 67.710 1.00 23.46 96 ALA A N 1
ATOM 563 C CA . ALA A 1 96 ? 31.422 27.623 68.887 1.00 23.83 96 ALA A CA 1
ATOM 564 C C . ALA A 1 96 ? 31.402 26.095 68.963 1.00 23.90 96 ALA A C 1
ATOM 565 O O . ALA A 1 96 ? 31.013 25.528 69.980 1.00 23.24 96 ALA A O 1
ATOM 567 N N . CYS A 1 97 ? 31.828 25.437 67.888 1.00 25.96 97 CYS A N 1
ATOM 568 C CA . CYS A 1 97 ? 31.833 23.972 67.815 1.00 27.81 97 CYS A CA 1
ATOM 569 C C . CYS A 1 97 ? 33.229 23.356 67.882 1.00 27.05 97 CYS A C 1
ATOM 570 O O . CYS A 1 97 ? 34.233 24.059 67.806 1.00 26.09 97 CYS A O 1
ATOM 573 N N . GLU A 1 98 ? 33.268 22.032 68.015 1.00 25.93 98 GLU A N 1
ATOM 574 C CA . GLU A 1 98 ? 34.519 21.275 68.025 1.00 26.86 98 GLU A CA 1
ATOM 575 C C . GLU A 1 98 ? 34.571 20.490 66.716 1.00 27.80 98 GLU A C 1
ATOM 576 O O . GLU A 1 98 ? 35.628 19.995 66.314 1.00 29.77 98 GLU A O 1
ATOM 582 N N . GLY A 1 99 ? 33.423 20.385 66.049 1.00 26.21 99 GLY A N 1
ATOM 583 C CA . GLY A 1 99 ? 33.379 19.646 64.797 1.00 28.01 99 GLY A CA 1
ATOM 584 C C . GLY A 1 99 ? 32.270 20.067 63.849 1.00 28.30 99 GLY A C 1
ATOM 585 O O . GLY A 1 99 ? 31.372 20.824 64.219 1.00 28.40 99 GLY A O 1
ATOM 586 N N . ALA A 1 100 ? 32.324 19.551 62.626 1.00 27.57 100 ALA A N 1
ATOM 587 C CA . ALA A 1 100 ? 31.331 19.883 61.623 1.00 27.84 100 ALA A CA 1
ATOM 588 C C . ALA A 1 100 ? 31.029 18.729 60.667 1.00 28.45 100 ALA A C 1
ATOM 589 O O . ALA A 1 100 ? 31.909 17.955 60.295 1.00 30.96 100 ALA A O 1
ATOM 591 N N . LEU A 1 101 ? 29.766 18.612 60.288 1.00 29.63 101 LEU A N 1
ATOM 592 C CA . LEU A 1 101 ? 29.355 17.603 59.332 1.00 29.00 101 LEU A CA 1
ATOM 593 C C . LEU A 1 101 ? 29.380 18.358 58.009 1.00 30.70 101 LEU A C 1
ATOM 594 O O . LEU A 1 101 ? 28.617 19.311 57.818 1.00 28.31 101 LEU A O 1
ATOM 599 N N . LEU A 1 102 ? 30.279 17.968 57.111 1.00 31.22 102 LEU A N 1
ATOM 600 C CA . LEU A 1 102 ? 30.364 18.628 55.819 1.00 32.05 102 LEU A CA 1
ATOM 601 C C . LEU A 1 102 ? 29.531 17.838 54.822 1.00 33.49 102 LEU A C 1
ATOM 602 O O . LEU A 1 102 ? 29.943 16.774 54.370 1.00 35.49 102 LEU A O 1
ATOM 607 N N . LEU A 1 103 ? 28.365 18.363 54.477 1.00 35.47 103 LEU A N 1
ATOM 608 C CA . LEU A 1 103 ? 27.474 17.686 53.543 1.00 37.03 103 LEU A CA 1
ATOM 609 C C . LEU A 1 103 ? 27.835 17.938 52.093 1.00 36.29 103 LEU A C 1
ATOM 610 O O . LEU A 1 103 ? 27.970 19.081 51.670 1.00 34.63 103 LEU A O 1
ATOM 615 N N . ILE A 1 104 ? 27.978 16.858 51.333 1.00 35.83 104 ILE A N 1
ATOM 616 C CA . ILE A 1 104 ? 28.298 16.959 49.920 1.00 36.40 104 ILE A CA 1
ATOM 617 C C . ILE A 1 104 ? 27.313 16.095 49.145 1.00 37.20 104 ILE A C 1
ATOM 618 O O . ILE A 1 104 ? 27.098 14.930 49.489 1.00 35.37 104 ILE A O 1
ATOM 623 N N . ASP A 1 105 ? 26.697 16.671 48.115 1.00 37.74 105 ASP A N 1
ATOM 624 C CA . ASP A 1 105 ? 25.742 15.926 47.302 1.00 39.05 105 ASP A CA 1
ATOM 625 C C . ASP A 1 105 ? 26.478 14.886 46.462 1.00 38.73 105 ASP A C 1
ATOM 626 O O . ASP A 1 105 ? 27.513 15.179 45.865 1.00 39.18 105 ASP A O 1
ATOM 631 N N . ALA A 1 106 ? 25.938 13.674 46.415 1.00 39.88 106 ALA A N 1
ATOM 632 C CA . ALA A 1 106 ? 26.553 12.585 45.660 1.00 39.88 106 ALA A CA 1
ATOM 633 C C . ALA A 1 106 ? 26.629 12.841 44.148 1.00 40.34 106 ALA A C 1
ATOM 634 O O . ALA A 1 106 ? 27.499 12.296 43.464 1.00 38.83 106 ALA A O 1
ATOM 636 N N . SER A 1 107 ? 25.725 13.671 43.637 1.00 41.15 107 SER A N 1
ATOM 637 C CA . SER A 1 107 ? 25.684 13.982 42.207 1.00 43.77 107 SER A CA 1
ATOM 638 C C . SER A 1 107 ? 26.542 15.193 41.853 1.00 43.60 107 SER A C 1
ATOM 639 O O . SER A 1 107 ? 27.454 15.107 41.031 1.00 43.28 107 SER A O 1
ATOM 642 N N . GLN A 1 108 ? 26.239 16.322 42.481 1.00 43.45 108 GLN A N 1
ATOM 643 C CA . GLN A 1 108 ? 26.966 17.559 42.242 1.00 42.41 108 GLN A CA 1
ATOM 644 C C . GLN A 1 108 ? 28.437 17.461 42.641 1.00 39.88 108 GLN A C 1
ATOM 645 O O . GLN A 1 108 ? 29.315 18.005 41.967 1.00 37.84 108 GLN A O 1
ATOM 651 N N . GLY A 1 109 ? 28.705 16.771 43.743 1.00 37.81 109 GLY A N 1
ATOM 652 C CA . GLY A 1 109 ? 30.073 16.678 44.218 1.00 36.13 109 GLY A CA 1
ATOM 653 C C . GLY A 1 109 ? 30.376 17.974 44.952 1.00 34.96 109 GLY A C 1
ATOM 654 O O . GLY A 1 109 ? 29.463 18.667 45.393 1.00 34.82 109 GLY A O 1
ATOM 655 N N . ILE A 1 110 ? 31.650 18.314 45.077 1.00 33.57 110 ILE A N 1
ATOM 656 C CA . ILE A 1 110 ? 32.043 19.535 45.765 1.00 34.41 110 ILE A CA 1
ATOM 657 C C . ILE A 1 110 ? 31.700 20.798 44.978 1.00 33.92 110 ILE A C 1
ATOM 658 O O . ILE A 1 110 ? 31.886 20.855 43.760 1.00 32.42 110 ILE A O 1
ATOM 663 N N . GLU A 1 111 ? 31.185 21.803 45.682 1.00 33.11 111 GLU A N 1
ATOM 664 C CA . GLU A 1 111 ? 30.846 23.087 45.074 1.00 34.65 111 GLU A CA 1
ATOM 665 C C . GLU A 1 111 ? 31.739 24.171 45.678 1.00 33.43 111 GLU A C 1
ATOM 666 O O . GLU A 1 111 ? 32.474 23.912 46.635 1.00 31.72 111 GLU A O 1
ATOM 672 N N . ALA A 1 112 ? 31.685 25.377 45.118 1.00 33.78 112 ALA A N 1
ATOM 673 C CA . ALA A 1 112 ? 32.504 26.480 45.607 1.00 33.09 112 ALA A CA 1
ATOM 674 C C . ALA A 1 112 ? 32.227 26.780 47.077 1.00 34.01 112 ALA A C 1
ATOM 675 O O . ALA A 1 112 ? 33.153 27.021 47.849 1.00 32.72 112 ALA A O 1
ATOM 677 N N . GLN A 1 113 ? 30.954 26.781 47.457 1.00 34.70 113 GLN A N 1
ATOM 678 C CA . GLN A 1 113 ? 30.580 27.033 48.841 1.00 38.46 113 GLN A CA 1
ATOM 679 C C . GLN A 1 113 ? 31.168 25.923 49.707 1.00 37.43 113 GLN A C 1
ATOM 680 O O . GLN A 1 113 ? 31.658 26.178 50.803 1.00 38.57 113 GLN A O 1
ATOM 686 N N . THR A 1 114 ? 31.114 24.692 49.201 1.00 36.89 114 THR A N 1
ATOM 687 C CA . THR A 1 114 ? 31.637 23.530 49.921 1.00 35.64 114 THR A CA 1
ATOM 688 C C . THR A 1 114 ? 33.091 23.754 50.319 1.00 34.47 114 THR A C 1
ATOM 689 O O . THR A 1 114 ? 33.469 23.541 51.475 1.00 34.19 114 THR A O 1
ATOM 693 N N . VAL A 1 115 ? 33.901 24.173 49.348 1.00 31.60 115 VAL A N 1
ATOM 694 C CA . VAL A 1 115 ? 35.316 24.420 49.583 1.00 31.48 115 VAL A CA 1
ATOM 695 C C . VAL A 1 115 ? 35.514 25.600 50.526 1.00 29.69 115 VAL A C 1
ATOM 696 O O . VAL A 1 115 ? 36.302 25.519 51.464 1.00 30.26 115 VAL A O 1
ATOM 700 N N . ALA A 1 116 ? 34.793 26.690 50.284 1.00 28.84 116 ALA A N 1
ATOM 701 C CA . ALA A 1 116 ? 34.909 27.868 51.137 1.00 29.22 116 ALA A CA 1
ATOM 702 C C . ALA A 1 116 ? 34.582 27.520 52.591 1.00 31.07 116 ALA A C 1
ATOM 703 O O . ALA A 1 116 ? 35.349 27.837 53.498 1.00 29.78 116 ALA A O 1
ATOM 705 N N . ASN A 1 117 ? 33.445 26.862 52.815 1.00 31.18 117 ASN A N 1
ATOM 706 C CA . ASN A 1 117 ? 33.064 26.500 54.174 1.00 32.14 117 ASN A CA 1
ATOM 707 C C . ASN A 1 117 ? 34.056 25.534 54.795 1.00 31.24 117 ASN A C 1
ATOM 708 O O . ASN A 1 117 ? 34.323 25.595 55.996 1.00 32.92 117 ASN A O 1
ATOM 713 N N . PHE A 1 118 ? 34.594 24.641 53.975 1.00 31.54 118 PHE A N 1
ATOM 714 C CA . PHE A 1 118 ? 35.569 23.673 54.446 1.00 31.59 118 PHE A CA 1
ATOM 715 C C . PHE A 1 118 ? 36.707 24.430 55.123 1.00 32.13 118 PHE A C 1
ATOM 716 O O . PHE A 1 118 ? 37.017 24.189 56.287 1.00 30.38 118 PHE A O 1
ATOM 724 N N . TRP A 1 119 ? 37.311 25.351 54.376 1.00 32.12 119 TRP A N 1
ATOM 725 C CA . TRP A 1 119 ? 38.425 26.155 54.872 1.00 34.20 119 TRP A CA 1
ATOM 726 C C . TRP A 1 119 ? 38.100 26.992 56.099 1.00 32.86 119 TRP A C 1
ATOM 727 O O . TRP A 1 119 ? 38.961 27.207 56.946 1.00 32.62 119 TRP A O 1
ATOM 738 N N . LYS A 1 120 ? 36.868 27.475 56.201 1.00 30.93 120 LYS A N 1
ATOM 739 C CA . LYS A 1 120 ? 36.500 28.243 57.379 1.00 31.39 120 LYS A CA 1
ATOM 740 C C . LYS A 1 120 ? 36.458 27.279 58.567 1.00 30.12 120 LYS A C 1
ATOM 741 O O . LYS A 1 120 ? 36.831 27.645 59.684 1.00 31.05 120 LYS A O 1
ATOM 747 N N . ALA A 1 121 ? 36.021 26.042 58.329 1.00 29.06 121 ALA A N 1
ATOM 748 C CA . ALA A 1 121 ? 35.959 25.058 59.412 1.00 31.44 121 ALA A CA 1
ATOM 749 C C . ALA A 1 121 ? 37.392 24.762 59.860 1.00 33.76 121 ALA A C 1
ATOM 750 O O . ALA A 1 121 ? 37.691 24.733 61.055 1.00 33.61 121 ALA A O 1
ATOM 752 N N . VAL A 1 122 ? 38.270 24.541 58.885 1.00 34.46 122 VAL A N 1
ATOM 753 C CA . VAL A 1 122 ? 39.675 24.270 59.155 1.00 36.47 122 VAL A CA 1
ATOM 754 C C . VAL A 1 122 ? 40.269 25.426 59.955 1.00 38.21 122 VAL A C 1
ATOM 755 O O . VAL A 1 122 ? 41.028 25.226 60.902 1.00 38.01 122 VAL A O 1
ATOM 759 N N . GLU A 1 123 ? 39.910 26.637 59.545 1.00 39.66 123 GLU A N 1
ATOM 760 C CA . GLU A 1 123 ? 40.373 27.868 60.172 1.00 41.67 123 GLU A CA 1
ATOM 761 C C . GLU A 1 123 ? 40.017 27.905 61.659 1.00 40.97 123 GLU A C 1
ATOM 762 O O . GLU A 1 123 ? 40.712 28.531 62.461 1.00 43.46 123 GLU A O 1
ATOM 768 N N . GLN A 1 124 ? 38.929 27.235 62.024 1.00 37.22 124 GLN A N 1
ATOM 769 C CA . GLN A 1 124 ? 38.493 27.204 63.412 1.00 35.91 124 GLN A CA 1
ATOM 770 C C . GLN A 1 124 ? 38.852 25.874 64.085 1.00 34.00 124 GLN A C 1
ATOM 771 O O . GLN A 1 124 ? 38.221 25.478 65.065 1.00 32.71 124 GLN A O 1
ATOM 777 N N . ASP A 1 125 ? 39.866 25.199 63.543 1.00 33.43 125 ASP A N 1
ATOM 778 C CA . ASP A 1 125 ? 40.354 23.914 64.066 1.00 34.58 125 ASP A CA 1
ATOM 779 C C . ASP A 1 125 ? 39.268 22.879 64.346 1.00 33.58 125 ASP A C 1
ATOM 780 O O . ASP A 1 125 ? 39.283 22.227 65.388 1.00 34.02 125 ASP A O 1
ATOM 785 N N . LEU A 1 126 ? 38.335 22.713 63.417 1.00 32.49 126 LEU A N 1
ATOM 786 C CA . LEU A 1 126 ? 37.254 21.753 63.613 1.00 30.26 126 LEU A CA 1
ATOM 787 C C . LEU A 1 126 ? 37.559 20.393 62.993 1.00 29.93 126 LEU A C 1
ATOM 788 O O . LEU A 1 126 ? 38.290 20.299 62.009 1.00 26.47 126 LEU A O 1
ATOM 793 N N . VAL A 1 127 ? 37.010 19.339 63.593 1.00 30.71 127 VAL A N 1
ATOM 794 C CA . VAL A 1 127 ? 37.155 17.998 63.047 1.00 30.51 127 VAL A CA 1
ATOM 795 C C . VAL A 1 127 ? 36.033 17.956 62.004 1.00 31.51 127 VAL A C 1
ATOM 796 O O . VAL A 1 127 ? 34.870 18.188 62.320 1.00 32.12 127 VAL A O 1
ATOM 800 N N . ILE A 1 128 ? 36.386 17.676 60.760 1.00 31.49 128 ILE A N 1
ATOM 801 C CA . ILE A 1 128 ? 35.407 17.650 59.685 1.00 31.87 128 ILE A CA 1
ATOM 802 C C . ILE A 1 128 ? 34.981 16.240 59.313 1.00 33.36 128 ILE A C 1
ATOM 803 O O . ILE A 1 128 ? 35.810 15.380 59.004 1.00 32.70 128 ILE A O 1
ATOM 808 N N . ILE A 1 129 ? 33.673 16.011 59.355 1.00 34.11 129 ILE A N 1
ATOM 809 C CA . ILE A 1 129 ? 33.105 14.720 59.014 1.00 35.28 129 ILE A CA 1
ATOM 810 C C . ILE A 1 129 ? 32.340 14.881 57.703 1.00 35.25 129 ILE A C 1
ATOM 811 O O . ILE A 1 129 ? 31.232 15.415 57.674 1.00 35.13 129 ILE A O 1
ATOM 816 N N . PRO A 1 130 ? 32.944 14.443 56.593 1.00 35.38 130 PRO A N 1
ATOM 817 C CA . PRO A 1 130 ? 32.286 14.555 55.291 1.00 36.99 130 PRO A CA 1
ATOM 818 C C . PRO A 1 130 ? 31.107 13.589 55.190 1.00 37.95 130 PRO A C 1
ATOM 819 O O . PRO A 1 130 ? 31.225 12.405 55.508 1.00 39.24 130 PRO A O 1
ATOM 823 N N . VAL A 1 131 ? 29.961 14.113 54.781 1.00 38.72 131 VAL A N 1
ATOM 824 C CA . VAL A 1 131 ? 28.764 13.302 54.642 1.00 40.94 131 VAL A CA 1
ATOM 825 C C . VAL A 1 131 ? 28.214 13.428 53.229 1.00 42.25 131 VAL A C 1
ATOM 826 O O . VAL A 1 131 ? 27.775 14.505 52.816 1.00 42.55 131 VAL A O 1
ATOM 830 N N . ILE A 1 132 ? 28.250 12.321 52.492 1.00 42.41 132 ILE A N 1
ATOM 831 C CA . ILE A 1 132 ? 27.754 12.289 51.123 1.00 41.24 132 ILE A CA 1
ATOM 832 C C . ILE A 1 132 ? 26.324 11.769 51.164 1.00 42.00 132 ILE A C 1
ATOM 833 O O . ILE A 1 132 ? 26.086 10.603 51.480 1.00 41.65 132 ILE A O 1
ATOM 838 N N . ASN A 1 133 ? 25.371 12.639 50.860 1.00 41.81 133 ASN A N 1
ATOM 839 C CA . ASN A 1 133 ? 23.969 12.250 50.878 1.00 43.89 133 ASN A CA 1
ATOM 840 C C . ASN A 1 133 ? 23.387 12.132 49.469 1.00 44.94 133 ASN A C 1
ATOM 841 O O . ASN A 1 133 ? 24.092 12.326 48.471 1.00 42.77 133 ASN A O 1
ATOM 846 N N . LYS A 1 134 ? 22.098 11.808 49.397 1.00 46.45 134 LYS A N 1
ATOM 847 C CA . LYS A 1 134 ? 21.414 11.646 48.119 1.00 48.25 134 LYS A CA 1
ATOM 848 C C . LYS A 1 134 ? 22.087 10.538 47.313 1.00 49.24 134 LYS A C 1
ATOM 849 O O . LYS A 1 134 ? 22.126 10.580 46.084 1.00 49.66 134 LYS A O 1
ATOM 855 N N . ILE A 1 135 ? 22.616 9.547 48.021 1.00 51.60 135 ILE A N 1
ATOM 856 C CA . ILE A 1 135 ? 23.301 8.420 47.397 1.00 54.20 135 ILE A CA 1
ATOM 857 C C . ILE A 1 135 ? 22.351 7.625 46.500 1.00 55.71 135 ILE A C 1
ATOM 858 O O . ILE A 1 135 ? 22.784 6.929 45.581 1.00 55.60 135 ILE A O 1
ATOM 863 N N . ASP A 1 136 ? 21.057 7.742 46.779 1.00 57.18 136 ASP A N 1
ATOM 864 C CA . ASP A 1 136 ? 20.014 7.033 46.045 1.00 59.05 136 ASP A CA 1
ATOM 865 C C . ASP A 1 136 ? 19.808 7.472 44.596 1.00 58.97 136 ASP A C 1
ATOM 866 O O . ASP A 1 136 ? 19.528 6.646 43.729 1.00 58.78 136 ASP A O 1
ATOM 871 N N . LEU A 1 137 ? 19.937 8.769 44.338 1.00 58.79 137 LEU A N 1
ATOM 872 C CA . LEU A 1 137 ? 19.735 9.299 42.994 1.00 58.00 137 LEU A CA 1
ATOM 873 C C . LEU A 1 137 ? 20.591 8.613 41.930 1.00 58.13 137 LEU A C 1
ATOM 874 O O . LEU A 1 137 ? 21.765 8.311 42.155 1.00 57.28 137 LEU A O 1
ATOM 879 N N . PRO A 1 138 ? 20.002 8.355 40.749 1.00 58.25 138 PRO A N 1
ATOM 880 C CA . PRO A 1 138 ? 20.683 7.702 39.626 1.00 57.25 138 PRO A CA 1
ATOM 881 C C . PRO A 1 138 ? 21.903 8.494 39.167 1.00 56.24 138 PRO A C 1
ATOM 882 O O . PRO A 1 138 ? 22.848 7.941 38.603 1.00 55.27 138 PRO A O 1
ATOM 886 N N . SER A 1 139 ? 21.868 9.798 39.414 1.00 54.88 139 SER A N 1
ATOM 887 C CA . SER A 1 139 ? 22.958 10.677 39.024 1.00 54.77 139 SER A CA 1
ATOM 888 C C . SER A 1 139 ? 24.113 10.617 40.021 1.00 53.41 139 SER A C 1
ATOM 889 O O . SER A 1 139 ? 25.219 11.071 39.728 1.00 53.07 139 SER A O 1
ATOM 892 N N . ALA A 1 140 ? 23.851 10.047 41.194 1.00 52.41 140 ALA A N 1
ATOM 893 C CA . ALA A 1 140 ? 24.862 9.934 42.240 1.00 51.20 140 ALA A CA 1
ATOM 894 C C . ALA A 1 140 ? 26.111 9.198 41.767 1.00 50.84 140 ALA A C 1
ATOM 895 O O . ALA A 1 140 ? 26.025 8.201 41.041 1.00 50.44 140 ALA A O 1
ATOM 897 N N . ASP A 1 141 ? 27.270 9.702 42.185 1.00 49.24 141 ASP A N 1
ATOM 898 C CA . ASP A 1 141 ? 28.558 9.112 41.836 1.00 48.49 141 ASP A CA 1
ATOM 899 C C . ASP A 1 141 ? 29.507 9.232 43.035 1.00 48.60 141 ASP A C 1
ATOM 900 O O . ASP A 1 141 ? 30.444 10.036 43.030 1.00 46.06 141 ASP A O 1
ATOM 905 N N . VAL A 1 142 ? 29.250 8.415 44.054 1.00 48.14 142 VAL A N 1
ATOM 906 C CA . VAL A 1 142 ? 30.036 8.406 45.284 1.00 49.45 142 VAL A CA 1
ATOM 907 C C . VAL A 1 142 ? 31.548 8.324 45.092 1.00 50.23 142 VAL A C 1
ATOM 908 O O . VAL A 1 142 ? 32.295 9.076 45.716 1.00 51.01 142 VAL A O 1
ATOM 912 N N . ASP A 1 143 ? 31.998 7.405 44.245 1.00 51.25 143 ASP A N 1
ATOM 913 C CA . ASP A 1 143 ? 33.427 7.245 43.995 1.00 51.67 143 ASP A CA 1
ATOM 914 C C . ASP A 1 143 ? 34.080 8.550 43.549 1.00 49.46 143 ASP A C 1
ATOM 915 O O . ASP A 1 143 ? 35.192 8.870 43.962 1.00 48.07 143 ASP A O 1
ATOM 920 N N . ARG A 1 144 ? 33.385 9.299 42.703 1.00 47.87 144 ARG A N 1
ATOM 921 C CA . ARG A 1 144 ? 33.911 10.571 42.219 1.00 46.79 144 ARG A CA 1
ATOM 922 C C . ARG A 1 144 ? 34.060 11.540 43.389 1.00 44.77 144 ARG A C 1
ATOM 923 O O . ARG A 1 144 ? 35.125 12.130 43.599 1.00 43.46 144 ARG A O 1
ATOM 931 N N . VAL A 1 145 ? 32.980 11.699 44.146 1.00 42.88 145 VAL A N 1
ATOM 932 C CA . VAL A 1 145 ? 32.983 12.592 45.296 1.00 42.66 145 VAL A CA 1
ATOM 933 C C . VAL A 1 145 ? 34.085 12.204 46.288 1.00 41.60 145 VAL A C 1
ATOM 934 O O . VAL A 1 145 ? 34.788 13.073 46.805 1.00 41.76 145 VAL A O 1
ATOM 938 N N . LYS A 1 146 ? 34.239 10.907 46.551 1.00 42.02 146 LYS A N 1
ATOM 939 C CA . LYS A 1 146 ? 35.280 10.452 47.468 1.00 43.50 146 LYS A CA 1
ATOM 940 C C . LYS A 1 146 ? 36.623 10.916 46.931 1.00 44.10 146 LYS A C 1
ATOM 941 O O . LYS A 1 146 ? 37.483 11.374 47.687 1.00 44.09 146 LYS A O 1
ATOM 947 N N . LYS A 1 147 ? 36.793 10.805 45.615 1.00 44.05 147 LYS A N 1
ATOM 948 C CA . LYS A 1 147 ? 38.031 11.217 44.971 1.00 44.00 147 LYS A CA 1
ATOM 949 C C . LYS A 1 147 ? 38.271 12.706 45.201 1.00 42.76 147 LYS A C 1
ATOM 950 O O . LYS A 1 147 ? 39.396 13.127 45.483 1.00 42.95 147 LYS A O 1
ATOM 956 N N . GLN A 1 148 ? 37.213 13.501 45.083 1.00 41.69 148 GLN A N 1
ATOM 957 C CA . GLN A 1 148 ? 37.335 14.939 45.293 1.00 41.45 148 GLN A CA 1
ATOM 958 C C . GLN A 1 148 ? 37.704 15.223 46.743 1.00 40.89 148 GLN A C 1
ATOM 959 O O . GLN A 1 148 ? 38.545 16.073 47.017 1.00 41.17 148 GLN A O 1
ATOM 965 N N . ILE A 1 149 ? 37.073 14.504 47.665 1.00 41.58 149 ILE A N 1
ATOM 966 C CA . ILE A 1 149 ? 37.331 14.690 49.091 1.00 43.36 149 ILE A CA 1
ATOM 967 C C . ILE A 1 149 ? 38.799 14.465 49.429 1.00 44.82 149 ILE A C 1
ATOM 968 O O . ILE A 1 149 ? 39.356 15.118 50.314 1.00 44.92 149 ILE A O 1
ATOM 973 N N . GLU A 1 150 ? 39.429 13.545 48.711 1.00 46.52 150 GLU A N 1
ATOM 974 C CA . GLU A 1 150 ? 40.830 13.232 48.954 1.00 47.76 150 GLU A CA 1
ATOM 975 C C . GLU A 1 150 ? 41.782 14.191 48.262 1.00 47.05 150 GLU A C 1
ATOM 976 O O . GLU A 1 150 ? 42.713 14.705 48.882 1.00 47.28 150 GLU A O 1
ATOM 982 N N . GLU A 1 151 ? 41.543 14.429 46.977 1.00 46.75 151 GLU A N 1
ATOM 983 C CA . GLU A 1 151 ? 42.402 15.301 46.187 1.00 46.23 151 GLU A CA 1
ATOM 984 C C . GLU A 1 151 ? 42.221 16.787 46.439 1.00 45.03 151 GLU A C 1
ATOM 985 O O . GLU A 1 151 ? 43.195 17.539 46.441 1.00 43.97 151 GLU A O 1
ATOM 991 N N . VAL A 1 152 ? 40.980 17.216 46.648 1.00 43.98 152 VAL A N 1
ATOM 992 C CA . VAL A 1 152 ? 40.707 18.629 46.881 1.00 41.97 152 VAL A CA 1
ATOM 993 C C . VAL A 1 152 ? 40.732 19.025 48.355 1.00 42.03 152 VAL A C 1
ATOM 994 O O . VAL A 1 152 ? 41.354 20.021 48.722 1.00 41.39 152 VAL A O 1
ATOM 998 N N . LEU A 1 153 ? 40.062 18.248 49.201 1.00 41.82 153 LEU A N 1
ATOM 999 C CA . LEU A 1 153 ? 40.017 18.559 50.625 1.00 41.21 153 LEU A CA 1
ATOM 1000 C C . LEU A 1 153 ? 41.186 17.956 51.397 1.00 43.28 153 LEU A C 1
ATOM 1001 O O . LEU A 1 153 ? 41.538 18.427 52.481 1.00 43.31 153 LEU A O 1
ATOM 1006 N N . GLY A 1 154 ? 41.792 16.917 50.834 1.00 44.78 154 GLY A N 1
ATOM 1007 C CA . GLY A 1 154 ? 42.917 16.280 51.491 1.00 45.81 154 GLY A CA 1
ATOM 1008 C C . GLY A 1 154 ? 42.484 15.447 52.679 1.00 47.08 154 GLY A C 1
ATOM 1009 O O . GLY A 1 154 ? 43.239 15.279 53.639 1.00 48.34 154 GLY A O 1
ATOM 1010 N N . LEU A 1 155 ? 41.260 14.935 52.621 1.00 47.10 155 LEU A N 1
ATOM 1011 C CA . LEU A 1 155 ? 40.730 14.108 53.696 1.00 47.51 155 LEU A CA 1
ATOM 1012 C C . LEU A 1 155 ? 40.776 12.655 53.265 1.00 48.38 155 LEU A C 1
ATOM 1013 O O . LEU A 1 155 ? 41.098 12.357 52.115 1.00 47.73 155 LEU A O 1
ATOM 1018 N N . ASP A 1 156 ? 40.448 11.760 54.193 1.00 49.61 156 ASP A N 1
ATOM 1019 C CA . ASP A 1 156 ? 40.442 10.326 53.927 1.00 50.26 156 ASP A CA 1
ATOM 1020 C C . ASP A 1 156 ? 39.074 9.906 53.396 1.00 50.80 156 ASP A C 1
ATOM 1021 O O . ASP A 1 156 ? 38.096 9.859 54.141 1.00 49.85 156 ASP A O 1
ATOM 1026 N N . PRO A 1 157 ? 38.992 9.578 52.098 1.00 52.60 157 PRO A N 1
ATOM 1027 C CA . PRO A 1 157 ? 37.725 9.164 51.486 1.00 54.15 157 PRO A CA 1
ATOM 1028 C C . PRO A 1 157 ? 37.022 8.084 52.292 1.00 55.33 157 PRO A C 1
ATOM 1029 O O . PRO A 1 157 ? 35.797 7.980 52.272 1.00 54.91 157 PRO A O 1
ATOM 1033 N N . GLU A 1 158 ? 37.812 7.284 53.001 1.00 57.47 158 GLU A N 1
ATOM 1034 C CA . GLU A 1 158 ? 37.286 6.188 53.805 1.00 58.89 158 GLU A CA 1
ATOM 1035 C C . GLU A 1 158 ? 36.491 6.639 55.021 1.00 58.31 158 GLU A C 1
ATOM 1036 O O . GLU A 1 158 ? 35.654 5.893 55.529 1.00 57.72 158 GLU A O 1
ATOM 1042 N N . GLU A 1 159 ? 36.749 7.852 55.494 1.00 57.66 159 GLU A N 1
ATOM 1043 C CA . GLU A 1 159 ? 36.034 8.351 56.660 1.00 56.98 159 GLU A CA 1
ATOM 1044 C C . GLU A 1 159 ? 34.762 9.097 56.282 1.00 54.73 159 GLU A C 1
ATOM 1045 O O . GLU A 1 159 ? 34.060 9.621 57.143 1.00 54.27 159 GLU A O 1
ATOM 1051 N N . ALA A 1 160 ? 34.462 9.137 54.989 1.00 52.13 160 ALA A N 1
ATOM 1052 C CA . ALA A 1 160 ? 33.252 9.801 54.526 1.00 49.94 160 ALA A CA 1
ATOM 1053 C C . ALA A 1 160 ? 32.067 8.918 54.896 1.00 48.32 160 ALA A C 1
ATOM 1054 O O . ALA A 1 160 ? 32.165 7.694 54.858 1.00 48.72 160 ALA A O 1
ATOM 1056 N N . ILE A 1 161 ? 30.954 9.536 55.269 1.00 47.57 161 ILE A N 1
ATOM 1057 C CA . ILE A 1 161 ? 29.761 8.786 55.633 1.00 46.91 161 ILE A CA 1
ATOM 1058 C C . ILE A 1 161 ? 28.714 8.917 54.536 1.00 46.61 161 ILE A C 1
ATOM 1059 O O . ILE A 1 161 ? 28.442 10.017 54.058 1.00 45.63 161 ILE A O 1
ATOM 1064 N N . LEU A 1 162 ? 28.131 7.791 54.137 1.00 46.22 162 LEU A N 1
ATOM 1065 C CA . LEU A 1 162 ? 27.119 7.798 53.085 1.00 47.76 162 LEU A CA 1
ATOM 1066 C C . LEU A 1 162 ? 25.720 7.903 53.673 1.00 48.22 162 LEU A C 1
ATOM 1067 O O . LEU A 1 162 ? 25.349 7.136 54.560 1.00 49.90 162 LEU A O 1
ATOM 1072 N N . ALA A 1 163 ? 24.944 8.860 53.179 1.00 49.22 163 ALA A N 1
ATOM 1073 C CA . ALA A 1 163 ? 23.591 9.068 53.677 1.00 49.85 163 ALA A CA 1
ATOM 1074 C C . ALA A 1 163 ? 22.551 9.062 52.564 1.00 51.05 163 ALA A C 1
ATOM 1075 O O . ALA A 1 163 ? 22.867 9.294 51.398 1.00 50.42 163 ALA A O 1
ATOM 1077 N N . SER A 1 164 ? 21.306 8.793 52.943 1.00 52.56 164 SER A N 1
ATOM 1078 C CA . SER A 1 164 ? 20.195 8.753 52.002 1.00 53.70 164 SER A CA 1
ATOM 1079 C C . SER A 1 164 ? 18.899 8.922 52.785 1.00 55.60 164 SER A C 1
ATOM 1080 O O . SER A 1 164 ? 18.445 7.995 53.456 1.00 55.28 164 SER A O 1
ATOM 1083 N N . ALA A 1 165 ? 18.314 10.113 52.700 1.00 56.86 165 ALA A N 1
ATOM 1084 C CA . ALA A 1 165 ? 17.077 10.422 53.407 1.00 58.47 165 ALA A CA 1
ATOM 1085 C C . ALA A 1 165 ? 15.937 9.462 53.074 1.00 59.98 165 ALA A C 1
ATOM 1086 O O . ALA A 1 165 ? 15.416 8.774 53.953 1.00 59.04 165 ALA A O 1
ATOM 1088 N N . LYS A 1 166 ? 15.555 9.420 51.801 1.00 62.53 166 LYS A N 1
ATOM 1089 C CA . LYS A 1 166 ? 14.465 8.558 51.357 1.00 64.16 166 LYS A CA 1
ATOM 1090 C C . LYS A 1 166 ? 14.659 7.096 51.754 1.00 65.11 166 LYS A C 1
ATOM 1091 O O . LYS A 1 166 ? 13.708 6.439 52.171 1.00 66.29 166 LYS A O 1
ATOM 1097 N N . GLU A 1 167 ? 15.881 6.586 51.632 1.00 65.70 167 GLU A N 1
ATOM 1098 C CA . GLU A 1 167 ? 16.153 5.197 51.996 1.00 66.42 167 GLU A CA 1
ATOM 1099 C C . GLU A 1 167 ? 16.358 5.042 53.505 1.00 66.21 167 GLU A C 1
ATOM 1100 O O . GLU A 1 167 ? 16.291 3.933 54.039 1.00 65.70 167 GLU A O 1
ATOM 1106 N N . GLY A 1 168 ? 16.612 6.159 54.183 1.00 65.77 168 GLY A N 1
ATOM 1107 C CA . GLY A 1 168 ? 16.807 6.140 55.624 1.00 65.18 168 GLY A CA 1
ATOM 1108 C C . GLY A 1 168 ? 18.072 5.469 56.134 1.00 64.77 168 GLY A C 1
ATOM 1109 O O . GLY A 1 168 ? 18.004 4.519 56.914 1.00 64.69 168 GLY A O 1
ATOM 1110 N N . ILE A 1 169 ? 19.231 5.959 55.710 1.00 64.37 169 ILE A N 1
ATOM 1111 C CA . ILE A 1 169 ? 20.493 5.384 56.157 1.00 63.52 169 ILE A CA 1
ATOM 1112 C C . ILE A 1 169 ? 21.539 6.454 56.464 1.00 62.07 169 ILE A C 1
ATOM 1113 O O . ILE A 1 169 ? 21.475 7.565 55.936 1.00 60.85 169 ILE A O 1
ATOM 1118 N N . GLY A 1 170 ? 22.490 6.109 57.331 1.00 60.79 170 GLY A N 1
ATOM 1119 C CA . GLY A 1 170 ? 23.557 7.032 57.682 1.00 57.39 170 GLY A CA 1
ATOM 1120 C C . GLY A 1 170 ? 23.481 7.729 59.030 1.00 55.10 170 GLY A C 1
ATOM 1121 O O . GLY A 1 170 ? 24.512 8.128 59.571 1.00 54.89 170 GLY A O 1
ATOM 1122 N N . ILE A 1 171 ? 22.280 7.874 59.583 1.00 52.49 171 ILE A N 1
ATOM 1123 C CA . ILE A 1 171 ? 22.110 8.564 60.862 1.00 50.22 171 ILE A CA 1
ATOM 1124 C C . ILE A 1 171 ? 22.935 8.004 62.015 1.00 49.55 171 ILE A C 1
ATOM 1125 O O . ILE A 1 171 ? 23.732 8.720 62.622 1.00 48.07 171 ILE A O 1
ATOM 1130 N N . GLU A 1 172 ? 22.736 6.730 62.330 1.00 48.40 172 GLU A N 1
ATOM 1131 C CA . GLU A 1 172 ? 23.475 6.118 63.421 1.00 46.94 172 GLU A CA 1
ATOM 1132 C C . GLU A 1 172 ? 24.969 6.259 63.168 1.00 45.12 172 GLU A C 1
ATOM 1133 O O . GLU A 1 172 ? 25.740 6.561 64.081 1.00 44.43 172 GLU A O 1
ATOM 1139 N N . GLU A 1 173 ? 25.376 6.049 61.921 1.00 42.72 173 GLU A N 1
ATOM 1140 C CA . GLU A 1 173 ? 26.783 6.164 61.578 1.00 43.30 173 GLU A CA 1
ATOM 1141 C C . GLU A 1 173 ? 27.254 7.601 61.817 1.00 41.01 173 GLU A C 1
ATOM 1142 O O . GLU A 1 173 ? 28.374 7.828 62.279 1.00 39.37 173 GLU A O 1
ATOM 1148 N N . ILE A 1 174 ? 26.389 8.564 61.509 1.00 39.18 174 ILE A N 1
ATOM 1149 C CA . ILE A 1 174 ? 26.712 9.974 61.704 1.00 38.98 174 ILE A CA 1
ATOM 1150 C C . ILE A 1 174 ? 26.869 10.276 63.193 1.00 38.30 174 ILE A C 1
ATOM 1151 O O . ILE A 1 174 ? 27.859 10.874 63.611 1.00 38.34 174 ILE A O 1
ATOM 1156 N N . LEU A 1 175 ? 25.893 9.852 63.990 1.00 38.46 175 LEU A N 1
ATOM 1157 C CA . LEU A 1 175 ? 25.936 10.082 65.428 1.00 37.01 175 LEU A CA 1
ATOM 1158 C C . LEU A 1 175 ? 27.165 9.421 66.045 1.00 37.55 175 LEU A C 1
ATOM 1159 O O . LEU A 1 175 ? 27.820 9.994 66.913 1.00 38.51 175 LEU A O 1
ATOM 1164 N N . GLU A 1 176 ? 27.486 8.218 65.587 1.00 36.47 176 GLU A N 1
ATOM 1165 C CA . GLU A 1 176 ? 28.649 7.504 66.104 1.00 38.31 176 GLU A CA 1
ATOM 1166 C C . GLU A 1 176 ? 29.942 8.252 65.773 1.00 37.06 176 GLU A C 1
ATOM 1167 O O . GLU A 1 176 ? 30.852 8.330 66.595 1.00 36.20 176 GLU A O 1
ATOM 1173 N N . ALA A 1 177 ? 30.011 8.797 64.563 1.00 36.71 177 ALA A N 1
ATOM 1174 C CA . ALA A 1 177 ? 31.187 9.540 64.116 1.00 35.12 177 ALA A CA 1
ATOM 1175 C C . ALA A 1 177 ? 31.373 10.788 64.974 1.00 33.58 177 ALA A C 1
ATOM 1176 O O . ALA A 1 177 ? 32.494 11.168 65.300 1.00 32.96 177 ALA A O 1
ATOM 1178 N N . ILE A 1 178 ? 30.260 11.420 65.331 1.00 32.67 178 ILE A N 1
ATOM 1179 C CA . ILE A 1 178 ? 30.288 12.619 66.160 1.00 34.19 178 ILE A CA 1
ATOM 1180 C C . ILE A 1 178 ? 30.860 12.275 67.533 1.00 34.57 178 ILE A C 1
ATOM 1181 O O . ILE A 1 178 ? 31.735 12.962 68.044 1.00 34.10 178 ILE A O 1
ATOM 1186 N N . VAL A 1 179 ? 30.362 11.194 68.118 1.00 36.54 179 VAL A N 1
ATOM 1187 C CA . VAL A 1 179 ? 30.828 10.738 69.422 1.00 37.44 179 VAL A CA 1
ATOM 1188 C C . VAL A 1 179 ? 32.303 10.327 69.381 1.00 38.27 179 VAL A C 1
ATOM 1189 O O . VAL A 1 179 ? 33.110 10.760 70.209 1.00 37.52 179 VAL A O 1
ATOM 1193 N N . ASN A 1 180 ? 32.652 9.500 68.400 1.00 38.18 180 ASN A N 1
ATOM 1194 C CA . ASN A 1 180 ? 34.015 8.993 68.278 1.00 39.48 180 ASN A CA 1
ATOM 1195 C C . ASN A 1 180 ? 35.071 9.891 67.636 1.00 39.03 180 ASN A C 1
ATOM 1196 O O . ASN A 1 180 ? 36.252 9.759 67.957 1.00 38.13 180 ASN A O 1
ATOM 1201 N N . ARG A 1 181 ? 34.672 10.802 66.750 1.00 37.54 181 ARG A N 1
ATOM 1202 C CA . ARG A 1 181 ? 35.657 11.663 66.086 1.00 37.83 181 ARG A CA 1
ATOM 1203 C C . ARG A 1 181 ? 35.797 13.088 66.618 1.00 37.44 181 ARG A C 1
ATOM 1204 O O . ARG A 1 181 ? 36.902 13.638 66.643 1.00 38.02 181 ARG A O 1
ATOM 1212 N N . ILE A 1 182 ? 34.690 13.698 67.025 1.00 34.57 182 ILE A N 1
ATOM 1213 C CA . ILE A 1 182 ? 34.751 15.066 67.536 1.00 32.82 182 ILE A CA 1
ATOM 1214 C C . ILE A 1 182 ? 35.190 15.047 68.999 1.00 33.46 182 ILE A C 1
ATOM 1215 O O . ILE A 1 182 ? 34.625 14.316 69.815 1.00 31.05 182 ILE A O 1
ATOM 1220 N N . PRO A 1 183 ? 36.209 15.848 69.349 1.00 33.43 183 PRO A N 1
ATOM 1221 C CA . PRO A 1 183 ? 36.667 15.868 70.740 1.00 34.02 183 PRO A CA 1
ATOM 1222 C C . PRO A 1 183 ? 35.678 16.623 71.619 1.00 35.60 183 PRO A C 1
ATOM 1223 O O . PRO A 1 183 ? 34.908 17.447 71.126 1.00 36.89 183 PRO A O 1
ATOM 1227 N N . PRO A 1 184 ? 35.668 16.335 72.930 1.00 36.54 184 PRO A N 1
ATOM 1228 C CA . PRO A 1 184 ? 34.740 17.036 73.821 1.00 34.60 184 PRO A CA 1
ATOM 1229 C C . PRO A 1 184 ? 35.187 18.476 74.028 1.00 33.70 184 PRO A C 1
ATOM 1230 O O . PRO A 1 184 ? 36.319 18.843 73.699 1.00 34.22 184 PRO A O 1
ATOM 1234 N N . PRO A 1 185 ? 34.299 19.320 74.561 1.00 32.70 185 PRO A N 1
ATOM 1235 C CA . PRO A 1 185 ? 34.689 20.712 74.780 1.00 33.55 185 PRO A CA 1
ATOM 1236 C C . PRO A 1 185 ? 35.720 20.834 75.894 1.00 35.50 185 PRO A C 1
ATOM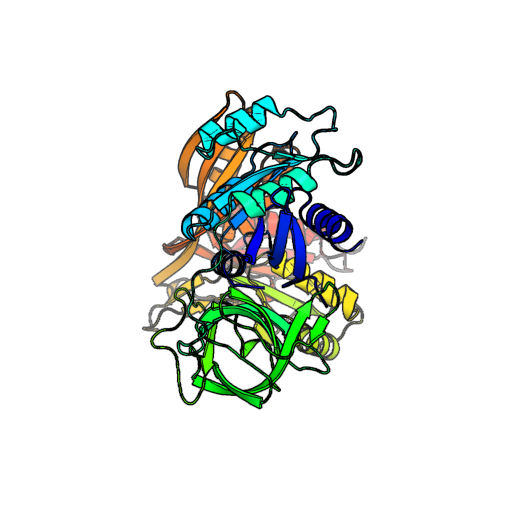 1237 O O . PRO A 1 185 ? 35.707 20.070 76.858 1.00 33.86 185 PRO A O 1
ATOM 1241 N N . LYS A 1 186 ? 36.627 21.783 75.733 1.00 38.40 186 LYS A N 1
ATOM 1242 C CA . LYS A 1 186 ? 37.652 22.041 76.731 1.00 42.73 186 LYS A CA 1
ATOM 1243 C C . LYS A 1 186 ? 37.277 23.371 77.367 1.00 43.41 186 LYS A C 1
ATOM 1244 O O . LYS A 1 186 ? 36.962 24.341 76.669 1.00 45.13 186 LYS A O 1
ATOM 1250 N N . GLY A 1 187 ? 37.302 23.414 78.690 1.00 42.27 187 GLY A N 1
ATOM 1251 C CA . GLY A 1 187 ? 36.947 24.630 79.388 1.00 40.49 187 GLY A CA 1
ATOM 1252 C C . GLY A 1 187 ? 36.835 24.303 80.856 1.00 39.94 187 GLY A C 1
ATOM 1253 O O . GLY A 1 187 ? 36.644 23.141 81.219 1.00 41.27 187 GLY A O 1
ATOM 1254 N N . ASP A 1 188 ? 36.940 25.323 81.696 1.00 38.19 188 ASP A N 1
ATOM 1255 C CA . ASP A 1 188 ? 36.887 25.139 83.140 1.00 37.40 188 ASP A CA 1
ATOM 1256 C C . ASP A 1 188 ? 35.638 25.777 83.736 1.00 36.17 188 ASP A C 1
ATOM 1257 O O . ASP A 1 188 ? 35.487 26.996 83.713 1.00 33.64 188 ASP A O 1
ATOM 1262 N N . PRO A 1 189 ? 34.732 24.959 84.294 1.00 36.58 189 PRO A N 1
ATOM 1263 C CA . PRO A 1 189 ? 33.507 25.497 84.887 1.00 36.89 189 PRO A CA 1
ATOM 1264 C C . PRO A 1 189 ? 33.777 26.382 86.099 1.00 38.13 189 PRO A C 1
ATOM 1265 O O . PRO A 1 189 ? 32.887 27.109 86.547 1.00 36.77 189 PRO A O 1
ATOM 1269 N N . GLN A 1 190 ? 35.001 26.328 86.621 1.00 38.05 190 GLN A N 1
ATOM 1270 C CA . GLN A 1 190 ? 35.362 27.135 87.787 1.00 39.78 190 GLN A CA 1
ATOM 1271 C C . GLN A 1 190 ? 36.010 28.471 87.433 1.00 38.62 190 GLN A C 1
ATOM 1272 O O . GLN A 1 190 ? 36.073 29.369 88.275 1.00 38.12 190 GLN A O 1
ATOM 1278 N N . LYS A 1 191 ? 36.511 28.599 86.206 1.00 36.36 191 LYS A N 1
ATOM 1279 C CA . LYS A 1 191 ? 37.125 29.853 85.783 1.00 35.49 191 LYS A CA 1
ATOM 1280 C C . LYS A 1 191 ? 36.029 30.883 85.521 1.00 34.37 191 LYS A C 1
ATOM 1281 O O . LYS A 1 191 ? 34.852 30.538 85.467 1.00 32.93 191 LYS A O 1
ATOM 1287 N N . PRO A 1 192 ? 36.400 32.168 85.383 1.00 32.97 192 PRO A N 1
ATOM 1288 C CA . PRO A 1 192 ? 35.394 33.200 85.126 1.00 33.34 192 PRO A CA 1
ATOM 1289 C C . PRO A 1 192 ? 34.608 32.884 83.851 1.00 31.56 192 PRO A C 1
ATOM 1290 O O . PRO A 1 192 ? 35.158 32.362 82.881 1.00 31.76 192 PRO A O 1
ATOM 1294 N N . LEU A 1 193 ? 33.320 33.193 83.869 1.00 28.32 193 LEU A N 1
ATOM 1295 C CA . LEU A 1 193 ? 32.458 32.945 82.724 1.00 28.86 193 LEU A CA 1
ATOM 1296 C C . LEU A 1 193 ? 33.019 33.556 81.436 1.00 27.50 193 LEU A C 1
ATOM 1297 O O . LEU A 1 193 ? 33.564 34.658 81.433 1.00 28.00 193 LEU A O 1
ATOM 1302 N N . LYS A 1 194 ? 32.874 32.818 80.344 1.00 27.67 194 LYS A N 1
ATOM 1303 C CA . LYS A 1 194 ? 33.331 33.258 79.037 1.00 27.46 194 LYS A CA 1
ATOM 1304 C C . LYS A 1 194 ? 32.447 32.528 78.031 1.00 27.63 194 LYS A C 1
ATOM 1305 O O . LYS A 1 194 ? 32.678 31.354 77.718 1.00 28.37 194 LYS A O 1
ATOM 1311 N N . ALA A 1 195 ? 31.423 33.222 77.544 1.00 26.45 195 ALA A N 1
ATOM 1312 C CA . ALA A 1 195 ? 30.481 32.638 76.598 1.00 24.49 195 ALA A CA 1
ATOM 1313 C C . ALA A 1 195 ? 30.492 33.400 75.286 1.00 23.85 195 ALA A C 1
ATOM 1314 O O . ALA A 1 195 ? 30.418 34.625 75.287 1.00 22.30 195 ALA A O 1
ATOM 1316 N N . LEU A 1 196 ? 30.583 32.672 74.174 1.00 21.58 196 LEU A N 1
ATOM 1317 C CA . LEU A 1 196 ? 30.597 33.289 72.845 1.00 23.10 196 LEU A CA 1
ATOM 1318 C C . LEU A 1 196 ? 29.183 33.377 72.298 1.00 22.86 196 LEU A C 1
ATOM 1319 O O . LEU A 1 196 ? 28.440 32.400 72.335 1.00 22.11 196 LEU A O 1
ATOM 1324 N N . ILE A 1 197 ? 28.806 34.547 71.799 1.00 23.42 197 ILE A N 1
ATOM 1325 C CA . ILE A 1 197 ? 27.482 34.704 71.198 1.00 21.50 197 ILE A CA 1
ATOM 1326 C C . ILE A 1 197 ? 27.665 34.363 69.719 1.00 22.48 197 ILE A C 1
ATOM 1327 O O . ILE A 1 197 ? 28.475 34.999 69.026 1.00 20.85 197 ILE A O 1
ATOM 1332 N N . PHE A 1 198 ? 26.932 33.368 69.226 1.00 21.65 198 PHE A N 1
ATOM 1333 C CA . PHE A 1 198 ? 27.052 33.015 67.824 1.00 24.23 198 PHE A CA 1
ATOM 1334 C C . PHE A 1 198 ? 25.766 33.246 67.038 1.00 25.76 198 PHE A C 1
ATOM 1335 O O . PHE A 1 198 ? 25.751 33.117 65.812 1.00 25.39 198 PHE A O 1
ATOM 1343 N N . ASP A 1 199 ? 24.689 33.590 67.739 1.00 23.92 199 ASP A N 1
ATOM 1344 C CA . ASP A 1 199 ? 23.418 33.870 67.074 1.00 24.60 199 ASP A CA 1
ATOM 1345 C C . ASP A 1 199 ? 22.485 34.566 68.067 1.00 25.63 199 ASP A C 1
ATOM 1346 O O . ASP A 1 199 ? 22.820 34.719 69.243 1.00 25.17 199 ASP A O 1
ATOM 1351 N N . SER A 1 200 ? 21.320 34.991 67.596 1.00 27.41 200 SER A N 1
ATOM 1352 C CA . SER A 1 200 ? 20.361 35.679 68.455 1.00 26.54 200 SER A CA 1
ATOM 1353 C C . SER A 1 200 ? 19.050 35.867 67.714 1.00 26.72 200 SER A C 1
ATOM 1354 O O . SER A 1 200 ? 18.953 35.588 66.518 1.00 26.12 200 SER A O 1
ATOM 1357 N N . TYR A 1 201 ? 18.046 36.346 68.439 1.00 27.48 201 TYR A N 1
ATOM 1358 C CA . TYR A 1 201 ? 16.734 36.633 67.869 1.00 29.01 201 TYR A CA 1
ATOM 1359 C C . TYR A 1 201 ? 16.007 37.472 68.908 1.00 28.92 201 TYR A C 1
ATOM 1360 O O . TYR A 1 201 ? 16.439 37.554 70.065 1.00 30.22 201 TYR A O 1
ATOM 1369 N N . TYR A 1 202 ? 14.928 38.124 68.506 1.00 28.71 202 TYR A N 1
ATOM 1370 C CA . TYR A 1 202 ? 14.192 38.935 69.460 1.00 29.46 202 TYR A CA 1
ATOM 1371 C C . TYR A 1 202 ? 12.931 38.212 69.907 1.00 30.22 202 TYR A C 1
ATOM 1372 O O . TYR A 1 202 ? 12.101 37.828 69.078 1.00 29.44 202 TYR A O 1
ATOM 1381 N N . ASP A 1 203 ? 12.791 38.039 71.218 1.00 32.05 203 ASP A N 1
ATOM 1382 C CA . ASP A 1 203 ? 11.631 37.364 71.794 1.00 33.27 203 ASP A CA 1
ATOM 1383 C C . ASP A 1 203 ? 10.729 38.417 72.444 1.00 34.37 203 ASP A C 1
ATOM 1384 O O . ASP A 1 203 ? 11.131 39.092 73.389 1.00 31.10 203 ASP A O 1
ATOM 1389 N N . PRO A 1 204 ? 9.491 38.562 71.947 1.00 35.89 204 PRO A N 1
ATOM 1390 C CA . PRO A 1 204 ? 8.563 39.551 72.507 1.00 36.40 204 PRO A CA 1
ATOM 1391 C C . PRO A 1 204 ? 8.345 39.439 74.006 1.00 37.43 204 PRO A C 1
ATOM 1392 O O . PRO A 1 204 ? 7.932 40.403 74.650 1.00 39.11 204 PRO A O 1
ATOM 1396 N N . TYR A 1 205 ? 8.638 38.271 74.565 1.00 38.72 205 TYR A N 1
ATOM 1397 C CA . TYR A 1 205 ? 8.464 38.055 75.995 1.00 39.06 205 TYR A CA 1
ATOM 1398 C C . TYR A 1 205 ? 9.790 38.010 76.748 1.00 38.09 205 TYR A C 1
ATOM 1399 O O . TYR A 1 205 ? 9.929 38.624 77.805 1.00 36.94 205 TYR A O 1
ATOM 1408 N N . ARG A 1 206 ? 10.769 37.295 76.203 1.00 36.03 206 ARG A N 1
ATOM 1409 C CA . ARG A 1 206 ? 12.070 37.198 76.852 1.00 35.48 206 ARG A CA 1
ATOM 1410 C C . ARG A 1 206 ? 13.029 38.336 76.477 1.00 34.92 206 ARG A C 1
ATOM 1411 O O . ARG A 1 206 ? 14.071 38.516 77.107 1.00 34.68 206 ARG A O 1
ATOM 1419 N N . GLY A 1 207 ? 12.662 39.119 75.468 1.00 33.92 207 GLY A N 1
ATOM 1420 C CA . GLY A 1 207 ? 13.523 40.210 75.034 1.00 32.40 207 GLY A CA 1
ATOM 1421 C C . GLY A 1 207 ? 14.528 39.669 74.031 1.00 30.11 207 GLY A C 1
ATOM 1422 O O . GLY A 1 207 ? 14.287 38.618 73.438 1.00 28.98 207 GLY A O 1
ATOM 1423 N N . ALA A 1 208 ? 15.640 40.375 73.830 1.00 28.45 208 ALA A N 1
ATOM 1424 C CA . ALA A 1 208 ? 16.663 39.923 72.889 1.00 27.49 208 ALA A CA 1
ATOM 1425 C C . ALA A 1 208 ? 17.379 38.718 73.501 1.00 27.22 208 ALA A C 1
ATOM 1426 O O . ALA A 1 208 ? 17.957 38.810 74.582 1.00 28.22 208 ALA A O 1
ATOM 1428 N N . VAL A 1 209 ? 17.327 37.591 72.804 1.00 25.92 209 VAL A N 1
ATOM 1429 C CA . VAL A 1 209 ? 17.941 36.363 73.287 1.00 26.10 209 VAL A CA 1
ATOM 1430 C C . VAL A 1 209 ? 19.241 36.032 72.563 1.00 25.93 209 VAL A C 1
ATOM 1431 O O . VAL A 1 209 ? 19.307 36.066 71.338 1.00 24.53 209 VAL A O 1
ATOM 1435 N N . ALA A 1 210 ? 20.270 35.705 73.332 1.00 25.19 210 ALA A N 1
ATOM 1436 C CA . ALA A 1 210 ? 21.548 35.345 72.752 1.00 24.33 210 ALA A CA 1
ATOM 1437 C C . ALA A 1 210 ? 21.748 33.840 72.812 1.00 25.96 210 ALA A C 1
ATOM 1438 O O . ALA A 1 210 ? 21.555 33.223 73.860 1.00 24.00 210 ALA A O 1
ATOM 1440 N N . PHE A 1 211 ? 22.104 33.251 71.675 1.00 23.77 211 PHE A N 1
ATOM 1441 C CA . PHE A 1 211 ? 22.406 31.833 71.620 1.00 26.52 211 PHE A CA 1
ATOM 1442 C C . PHE A 1 211 ? 23.919 31.808 71.839 1.00 27.74 211 PHE A C 1
ATOM 1443 O O . PHE A 1 211 ? 24.674 32.439 71.093 1.00 27.60 211 PHE A O 1
ATOM 1451 N N . VAL A 1 212 ? 24.362 31.092 72.867 1.00 28.20 212 VAL A N 1
ATOM 1452 C CA . VAL A 1 212 ? 25.780 31.077 73.193 1.00 27.91 212 VAL A CA 1
ATOM 1453 C C . VAL A 1 212 ? 26.432 29.721 73.370 1.00 28.06 212 VAL A C 1
ATOM 1454 O O . VAL A 1 212 ? 25.766 28.692 73.482 1.00 27.59 212 VAL A O 1
ATOM 1458 N N . ARG A 1 213 ? 27.761 29.741 73.371 1.00 27.34 213 ARG A N 1
ATOM 1459 C CA . ARG A 1 213 ? 28.552 28.544 73.622 1.00 25.77 213 ARG A CA 1
ATOM 1460 C C . ARG A 1 213 ? 29.320 28.946 74.871 1.00 25.44 213 ARG A C 1
ATOM 1461 O O . ARG A 1 213 ? 29.940 30.011 74.896 1.00 24.32 213 ARG A O 1
ATOM 1469 N N . ILE A 1 214 ? 29.254 28.129 75.919 1.00 25.24 214 ILE A N 1
ATOM 1470 C CA . ILE A 1 214 ? 29.978 28.433 77.152 1.00 23.28 214 ILE A CA 1
ATOM 1471 C C . ILE A 1 214 ? 31.362 27.791 77.053 1.00 23.76 214 ILE A C 1
ATOM 1472 O O . ILE A 1 214 ? 31.454 26.582 76.891 1.00 23.94 214 ILE A O 1
ATOM 1477 N N . PHE A 1 215 ? 32.429 28.587 77.121 1.00 25.97 215 PHE A N 1
ATOM 1478 C CA . PHE A 1 215 ? 33.787 28.036 77.094 1.00 27.02 215 PHE A CA 1
ATOM 1479 C C . PHE A 1 215 ? 34.230 27.796 78.544 1.00 28.46 215 PHE A C 1
ATOM 1480 O O . PHE A 1 215 ? 34.545 26.664 78.911 1.00 31.19 215 PHE A O 1
ATOM 1488 N N . ASP A 1 216 ? 34.243 28.853 79.357 1.00 29.02 216 ASP A N 1
ATOM 1489 C CA . ASP A 1 216 ? 34.610 28.756 80.780 1.00 28.79 216 ASP A CA 1
ATOM 1490 C C . ASP A 1 216 ? 33.458 29.208 81.676 1.00 29.59 216 ASP A C 1
ATOM 1491 O O . ASP A 1 216 ? 32.561 29.939 81.238 1.00 29.62 216 ASP A O 1
ATOM 1496 N N . GLY A 1 217 ? 33.505 28.773 82.936 1.00 28.82 217 GLY A N 1
ATOM 1497 C CA . GLY A 1 217 ? 32.514 29.168 83.918 1.00 28.32 217 GLY A CA 1
ATOM 1498 C C . GLY A 1 217 ? 31.119 28.590 83.820 1.00 27.96 217 GLY A C 1
ATOM 1499 O O . GLY A 1 217 ? 30.896 27.556 83.198 1.00 28.40 217 GLY A O 1
ATOM 1500 N N . GLU A 1 218 ? 30.178 29.276 84.462 1.00 28.39 218 GLU A N 1
ATOM 1501 C CA . GLU A 1 218 ? 28.779 28.864 84.475 1.00 30.00 218 GLU A CA 1
ATOM 1502 C C . GLU A 1 218 ? 27.929 30.114 84.545 1.00 29.51 218 GLU A C 1
ATOM 1503 O O . GLU A 1 218 ? 28.372 31.152 85.037 1.00 30.30 218 GLU A O 1
ATOM 1509 N N . VAL A 1 219 ? 26.700 30.020 84.057 1.00 29.37 219 VAL A N 1
ATOM 1510 C CA . VAL A 1 219 ? 25.802 31.167 84.095 1.00 28.20 219 VAL A CA 1
ATOM 1511 C C . VAL A 1 219 ? 24.421 30.667 84.480 1.00 28.20 219 VAL A C 1
ATOM 1512 O O . VAL A 1 219 ? 24.007 29.598 84.051 1.00 26.95 219 VAL A O 1
ATOM 1516 N N . LYS A 1 220 ? 23.709 31.448 85.284 1.00 29.48 220 LYS A N 1
ATOM 1517 C CA . LYS A 1 220 ? 22.386 31.049 85.736 1.00 29.35 220 LYS A CA 1
ATOM 1518 C C . LYS A 1 220 ? 21.535 32.286 85.999 1.00 28.21 220 LYS A C 1
ATOM 1519 O O . LYS A 1 220 ? 22.061 33.381 86.196 1.00 26.48 220 LYS A O 1
ATOM 1525 N N . PRO A 1 221 ? 20.202 32.121 86.018 1.00 29.71 221 PRO A N 1
ATOM 1526 C CA . PRO A 1 221 ? 19.305 33.256 86.267 1.00 29.46 221 PRO A CA 1
ATOM 1527 C C . PRO A 1 221 ? 19.726 34.018 87.525 1.00 29.91 221 PRO A C 1
ATOM 1528 O O . PRO A 1 221 ? 20.154 33.415 88.510 1.00 29.40 221 PRO A O 1
ATOM 1532 N N . GLY A 1 222 ? 19.610 35.342 87.490 1.00 30.47 222 GLY A N 1
ATOM 1533 C CA . GLY A 1 222 ? 19.994 36.137 88.644 1.00 29.00 222 GLY A CA 1
ATOM 1534 C C . GLY A 1 222 ? 21.425 36.632 88.554 1.00 30.53 222 GLY A C 1
ATOM 1535 O O . GLY A 1 222 ? 21.806 37.564 89.258 1.00 31.88 222 GLY A O 1
ATOM 1536 N N . ASP A 1 223 ? 22.228 36.004 87.698 1.00 31.81 223 ASP A N 1
ATOM 1537 C CA . ASP A 1 223 ? 23.619 36.414 87.516 1.00 31.34 223 ASP A CA 1
ATOM 1538 C C . ASP A 1 223 ? 23.688 37.782 86.838 1.00 29.44 223 ASP A C 1
ATOM 1539 O O . ASP A 1 223 ? 22.880 38.087 85.961 1.00 28.50 223 ASP A O 1
ATOM 1544 N N . LYS A 1 224 ? 24.658 38.592 87.245 1.00 27.93 224 LYS A N 1
ATOM 1545 C CA . LYS A 1 224 ? 24.873 39.899 86.639 1.00 30.49 224 LYS A CA 1
ATOM 1546 C C . LYS A 1 224 ? 25.967 39.695 85.587 1.00 29.38 224 LYS A C 1
ATOM 1547 O O . LYS A 1 224 ? 27.136 39.481 85.935 1.00 24.97 224 LYS A O 1
ATOM 1553 N N . ILE A 1 225 ? 25.580 39.745 84.311 1.00 26.82 225 ILE A N 1
ATOM 1554 C CA . ILE A 1 225 ? 26.525 39.555 83.207 1.00 27.67 225 ILE A CA 1
ATOM 1555 C C . ILE A 1 225 ? 27.009 40.865 82.579 1.00 29.05 225 ILE A C 1
ATOM 1556 O O . ILE A 1 225 ? 26.457 41.941 82.839 1.00 28.06 225 ILE A O 1
ATOM 1561 N N . MET A 1 226 ? 28.029 40.756 81.730 1.00 27.65 226 MET A N 1
ATOM 1562 C CA . MET A 1 226 ? 28.611 41.917 81.063 1.00 29.54 226 MET A CA 1
ATOM 1563 C C . MET A 1 226 ? 29.011 41.567 79.623 1.00 29.02 226 MET A C 1
ATOM 1564 O O . MET A 1 226 ? 29.513 40.473 79.359 1.00 25.83 226 MET A O 1
ATOM 1569 N N . LEU A 1 227 ? 28.761 42.491 78.697 1.00 27.43 227 LEU A N 1
ATOM 1570 C CA . LEU A 1 227 ? 29.112 42.294 77.290 1.00 26.38 227 LEU A CA 1
ATOM 1571 C C . LEU A 1 227 ? 30.459 42.977 77.086 1.00 26.42 227 LEU A C 1
ATOM 1572 O O . LEU A 1 227 ? 30.575 44.199 77.207 1.00 25.59 227 LEU A O 1
ATOM 1577 N N . MET A 1 228 ? 31.470 42.180 76.766 1.00 24.88 228 MET A N 1
ATOM 1578 C CA . MET A 1 228 ? 32.830 42.678 76.629 1.00 25.43 228 MET A CA 1
ATOM 1579 C C . MET A 1 228 ? 33.162 43.738 75.584 1.00 26.69 228 MET A C 1
ATOM 1580 O O . MET A 1 228 ? 34.071 44.545 75.805 1.00 26.17 228 MET A O 1
ATOM 1585 N N . SER A 1 229 ? 32.437 43.775 74.469 1.00 26.55 229 SER A N 1
ATOM 1586 C CA . SER A 1 229 ? 32.713 44.793 73.453 1.00 27.99 229 SER A CA 1
ATOM 1587 C C . SER A 1 229 ? 32.128 46.149 73.864 1.00 29.83 229 SER A C 1
ATOM 1588 O O . SER A 1 229 ? 32.597 47.198 73.418 1.00 30.52 229 SER A O 1
ATOM 1591 N N . THR A 1 230 ? 31.105 46.124 74.713 1.00 29.28 230 THR A N 1
ATOM 1592 C CA . THR A 1 230 ? 30.441 47.352 75.140 1.00 29.12 230 THR A CA 1
ATOM 1593 C C . THR A 1 230 ? 30.590 47.702 76.612 1.00 29.65 230 THR A C 1
ATOM 1594 O O . THR A 1 230 ? 30.567 48.881 76.979 1.00 27.35 230 THR A O 1
ATOM 1598 N N . GLY A 1 231 ? 30.719 46.678 77.451 1.00 27.67 231 GLY A N 1
ATOM 1599 C CA . GLY A 1 231 ? 30.828 46.913 78.874 1.00 28.63 231 GLY A CA 1
ATOM 1600 C C . GLY A 1 231 ? 29.455 47.137 79.488 1.00 30.06 231 GLY A C 1
ATOM 1601 O O . GLY A 1 231 ? 29.339 47.640 80.605 1.00 30.37 231 GLY A O 1
ATOM 1602 N N . LYS A 1 232 ? 28.408 46.780 78.749 1.00 30.03 232 LYS A N 1
ATOM 1603 C CA . LYS A 1 232 ? 27.043 46.929 79.236 1.00 31.42 232 LYS A CA 1
ATOM 1604 C C . LYS A 1 232 ? 26.742 45.734 80.140 1.00 31.19 232 LYS A C 1
ATOM 1605 O O . LYS A 1 232 ? 27.191 44.615 79.868 1.00 30.08 232 LYS A O 1
ATOM 1611 N N . GLU A 1 233 ? 25.989 45.965 81.214 1.00 29.22 233 GLU A N 1
ATOM 1612 C CA . GLU A 1 233 ? 25.663 44.897 82.156 1.00 28.59 233 GLU A CA 1
ATOM 1613 C C . GLU A 1 233 ? 24.177 44.599 82.222 1.00 27.80 233 GLU A C 1
ATOM 1614 O O . GLU A 1 233 ? 23.345 45.484 82.024 1.00 26.21 233 GLU A O 1
ATOM 1620 N N . TYR A 1 234 ? 23.864 43.340 82.518 1.00 26.87 234 TYR A N 1
ATOM 1621 C CA . TYR A 1 234 ? 22.487 42.860 82.594 1.00 29.08 234 TYR A CA 1
ATOM 1622 C C . TYR A 1 234 ? 22.329 41.806 83.681 1.00 29.24 234 TYR A C 1
ATOM 1623 O O . TYR A 1 234 ? 23.319 41.255 84.163 1.00 31.46 234 TYR A O 1
ATOM 1632 N N . GLU A 1 235 ? 21.084 41.519 84.054 1.00 28.68 235 GLU A N 1
ATOM 1633 C CA . GLU A 1 235 ? 20.816 40.474 85.041 1.00 30.41 235 GLU A CA 1
ATOM 1634 C C . GLU A 1 235 ? 20.086 39.364 84.295 1.00 29.32 235 GLU A C 1
ATOM 1635 O O . GLU A 1 235 ? 19.018 39.580 83.719 1.00 30.28 235 GLU A O 1
ATOM 1641 N N . VAL A 1 236 ? 20.678 38.177 84.284 1.00 29.09 236 VAL A N 1
ATOM 1642 C CA . VAL A 1 236 ? 20.091 37.053 83.588 1.00 29.00 236 VAL A CA 1
ATOM 1643 C C . VAL A 1 236 ? 18.714 36.719 84.161 1.00 32.26 236 VAL A C 1
ATOM 1644 O O . VAL A 1 236 ? 18.510 36.744 85.376 1.00 33.03 236 VAL A O 1
ATOM 1648 N N . THR A 1 237 ? 17.768 36.419 83.279 1.00 32.31 237 THR A N 1
ATOM 1649 C CA . THR A 1 237 ? 16.425 36.071 83.706 1.00 34.39 237 THR A CA 1
ATOM 1650 C C . THR A 1 237 ? 16.146 34.601 83.405 1.00 35.56 237 THR A C 1
ATOM 1651 O O . THR A 1 237 ? 15.355 33.952 84.084 1.00 35.27 237 THR A O 1
ATOM 1655 N N . GLU A 1 238 ? 16.816 34.073 82.389 1.00 35.68 238 GLU A N 1
ATOM 1656 C CA . GLU A 1 238 ? 16.568 32.701 81.982 1.00 35.68 238 GLU A CA 1
ATOM 1657 C C . GLU A 1 238 ? 17.682 32.144 81.096 1.00 34.85 238 GLU A C 1
ATOM 1658 O O . GLU A 1 238 ? 18.305 32.881 80.327 1.00 32.17 238 GLU A O 1
ATOM 1664 N N . VAL A 1 239 ? 17.937 30.844 81.232 1.00 34.06 239 VAL A N 1
ATOM 1665 C CA . VAL A 1 239 ? 18.944 30.145 80.434 1.00 31.90 239 VAL A CA 1
ATOM 1666 C C . VAL A 1 239 ? 18.384 28.776 80.072 1.00 32.79 239 VAL A C 1
ATOM 1667 O O . VAL A 1 239 ? 17.551 28.222 80.800 1.00 31.33 239 VAL A O 1
ATOM 1671 N N . GLY A 1 240 ? 18.837 28.234 78.948 1.00 31.21 240 GLY A N 1
ATOM 1672 C CA . GLY A 1 240 ? 18.366 26.931 78.528 1.00 31.53 240 GLY A CA 1
ATOM 1673 C C . GLY A 1 240 ? 18.831 26.579 77.138 1.00 31.35 240 GLY A C 1
ATOM 1674 O O . GLY A 1 240 ? 19.873 27.059 76.687 1.00 30.73 240 GLY A O 1
ATOM 1675 N N . ALA A 1 241 ? 18.060 25.734 76.463 1.00 29.51 241 ALA A N 1
ATOM 1676 C CA . ALA A 1 241 ? 18.379 25.319 75.105 1.00 31.04 241 ALA A CA 1
ATOM 1677 C C . ALA A 1 241 ? 17.112 24.780 74.441 1.00 32.97 241 ALA A C 1
ATOM 1678 O O . ALA A 1 241 ? 16.066 24.657 75.084 1.00 34.39 241 ALA A O 1
ATOM 1680 N N . GLN A 1 242 ? 17.205 24.479 73.152 1.00 33.30 242 GLN A N 1
ATOM 1681 C CA . GLN A 1 242 ? 16.077 23.928 72.415 1.00 34.30 242 GLN A CA 1
ATOM 1682 C C . GLN A 1 242 ? 16.159 22.415 72.554 1.00 36.61 242 GLN A C 1
ATOM 1683 O O . GLN A 1 242 ? 17.229 21.828 72.392 1.00 35.27 242 GLN A O 1
ATOM 1689 N N . THR A 1 243 ? 15.032 21.783 72.863 1.00 38.47 243 THR A N 1
ATOM 1690 C CA . THR A 1 243 ? 15.038 20.346 73.096 1.00 40.98 243 THR A CA 1
ATOM 1691 C C . THR A 1 243 ? 13.959 19.487 72.432 1.00 42.65 243 THR A C 1
ATOM 1692 O O . THR A 1 243 ? 13.592 18.444 72.967 1.00 43.21 243 THR A O 1
ATOM 1696 N N . PRO A 1 244 ? 13.466 19.876 71.246 1.00 44.12 244 PRO A N 1
ATOM 1697 C CA . PRO A 1 244 ? 13.778 21.038 70.408 1.00 44.22 244 PRO A CA 1
ATOM 1698 C C . PRO A 1 244 ? 13.048 22.308 70.832 1.00 44.36 244 PRO A C 1
ATOM 1699 O O . PRO A 1 244 ? 13.289 23.386 70.286 1.00 42.92 244 PRO A O 1
ATOM 1703 N N . LYS A 1 245 ? 12.1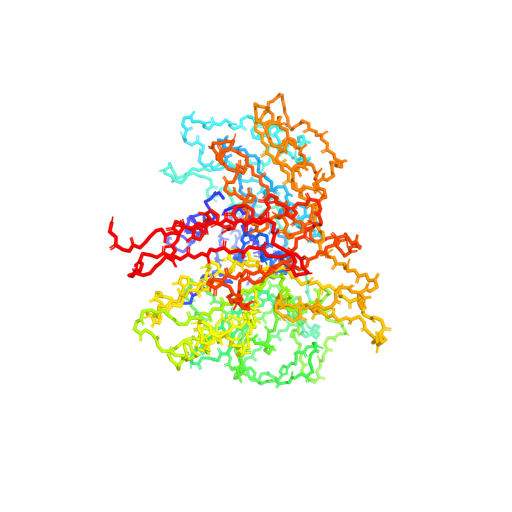41 22.181 71.792 1.00 43.97 245 LYS A N 1
ATOM 1704 C CA . LYS A 1 245 ? 11.404 23.348 72.257 1.00 45.25 245 LYS A CA 1
ATOM 1705 C C . LYS A 1 245 ? 12.323 24.152 73.158 1.00 42.30 245 LYS A C 1
ATOM 1706 O O . LYS A 1 245 ? 13.231 23.594 73.777 1.00 40.39 245 LYS A O 1
ATOM 1712 N N . MET A 1 246 ? 12.092 25.460 73.218 1.00 40.89 246 MET A N 1
ATOM 1713 C CA . MET A 1 246 ? 12.881 26.334 74.075 1.00 40.70 246 MET A CA 1
ATOM 1714 C C . MET A 1 246 ? 12.609 25.895 75.502 1.00 39.87 246 MET A C 1
ATOM 1715 O O . MET A 1 246 ? 11.526 26.131 76.030 1.00 40.79 246 MET A O 1
ATOM 1720 N N . THR A 1 247 ? 13.598 25.260 76.121 1.00 39.21 247 THR A N 1
ATOM 1721 C CA . THR A 1 247 ? 13.461 24.748 77.481 1.00 37.05 247 THR A CA 1
ATOM 1722 C C . THR A 1 247 ? 14.411 25.424 78.469 1.00 37.99 247 THR A C 1
ATOM 1723 O O . THR A 1 247 ? 15.616 25.519 78.229 1.00 37.37 247 THR A O 1
ATOM 1727 N N . LYS A 1 248 ? 13.870 25.875 79.594 1.00 38.18 248 LYS A N 1
ATOM 1728 C CA . LYS A 1 248 ? 14.689 26.529 80.607 1.00 39.64 248 LYS A CA 1
ATOM 1729 C C . LYS A 1 248 ? 15.466 25.511 81.447 1.00 39.05 248 LYS A C 1
ATOM 1730 O O . LYS A 1 248 ? 14.927 24.480 81.835 1.00 39.15 248 LYS A O 1
ATOM 1736 N N . PHE A 1 249 ? 16.742 25.786 81.698 1.00 39.40 249 PHE A N 1
ATOM 1737 C CA . P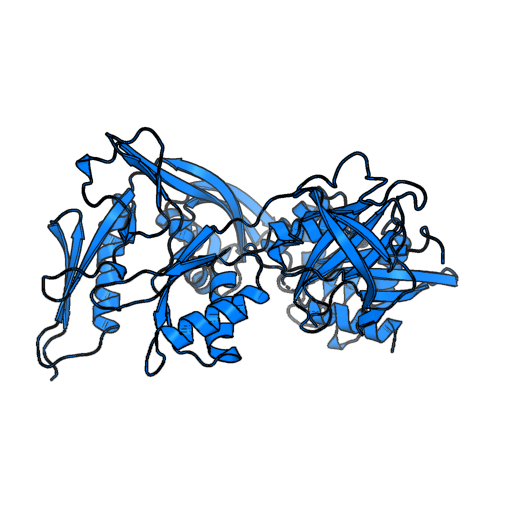HE A 1 249 ? 17.566 24.903 82.524 1.00 38.62 249 PHE A CA 1
ATOM 1738 C C . PHE A 1 249 ? 17.919 25.707 83.764 1.00 38.22 249 PHE A C 1
ATOM 1739 O O . PHE A 1 249 ? 17.715 26.920 83.796 1.00 40.02 249 PHE A O 1
ATOM 1747 N N . ASP A 1 250 ? 18.455 25.044 84.782 1.00 37.97 250 ASP A N 1
ATOM 1748 C CA . ASP A 1 250 ? 18.842 25.751 85.994 1.00 39.11 250 ASP A CA 1
ATOM 1749 C C . ASP A 1 250 ? 20.124 26.531 85.726 1.00 37.72 250 ASP A C 1
ATOM 1750 O O . ASP A 1 250 ? 20.429 27.492 86.429 1.00 37.80 250 ASP A O 1
ATOM 1755 N N . LYS A 1 251 ? 20.868 26.114 84.704 1.00 36.03 251 LYS A N 1
ATOM 1756 C CA . LYS A 1 251 ? 22.124 26.772 84.362 1.00 35.86 251 LYS A CA 1
ATOM 1757 C C . LYS A 1 251 ? 22.734 26.226 83.070 1.00 34.12 251 LY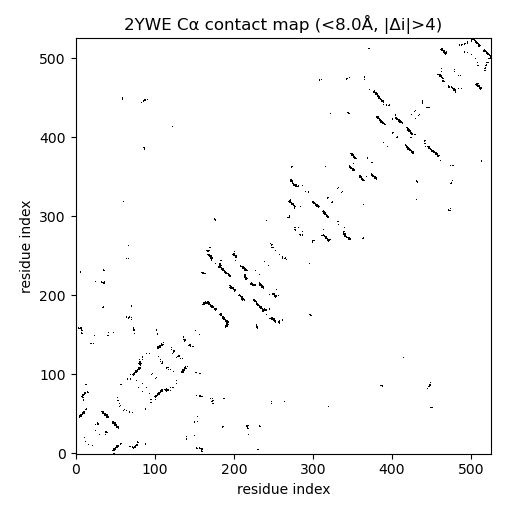S A C 1
ATOM 1758 O O . LYS A 1 251 ? 22.178 25.330 82.441 1.00 35.78 251 LYS A O 1
ATOM 1764 N N . LEU A 1 252 ? 23.878 26.792 82.689 1.00 32.05 252 LEU A N 1
ATOM 1765 C CA . LEU A 1 252 ? 24.638 26.377 81.510 1.00 30.67 252 LEU A CA 1
ATOM 1766 C C . LEU A 1 252 ? 26.081 26.380 81.998 1.00 30.45 252 LEU A C 1
ATOM 1767 O O . LEU A 1 252 ? 26.519 27.347 82.612 1.00 30.39 252 LEU A O 1
ATOM 1772 N N . SER A 1 253 ? 26.813 25.301 81.742 1.00 28.89 253 SER A N 1
ATOM 1773 C CA . SER A 1 253 ? 28.188 25.201 82.213 1.00 30.28 253 SER A CA 1
ATOM 1774 C C . SER A 1 253 ? 29.200 25.055 81.092 1.00 28.98 253 SER A C 1
ATOM 1775 O O . SER A 1 253 ? 28.839 24.855 79.940 1.00 31.02 253 SER A O 1
ATOM 1778 N N . ALA A 1 254 ? 30.472 25.149 81.445 1.00 29.03 254 ALA A N 1
ATOM 1779 C CA . ALA A 1 254 ? 31.537 25.018 80.466 1.00 30.66 254 ALA A CA 1
ATOM 1780 C C . ALA A 1 254 ? 31.232 23.845 79.529 1.00 31.41 254 ALA A C 1
ATOM 1781 O O . ALA A 1 254 ? 30.968 22.722 79.981 1.00 29.00 254 ALA A O 1
ATOM 1783 N N . GLY A 1 255 ? 31.249 24.119 78.225 1.00 29.10 255 GLY A N 1
ATOM 1784 C CA . GLY A 1 255 ? 30.977 23.078 77.255 1.00 28.72 255 GLY A CA 1
ATOM 1785 C C . GLY A 1 255 ? 29.572 23.100 76.685 1.00 28.18 255 GLY A C 1
ATOM 1786 O O . GLY A 1 255 ? 29.346 22.604 75.578 1.00 28.89 255 GLY A O 1
ATOM 1787 N N . ASP A 1 256 ? 28.633 23.674 77.433 1.00 27.15 256 ASP A N 1
ATOM 1788 C CA . ASP A 1 256 ? 27.239 23.755 77.006 1.00 26.17 256 ASP A CA 1
ATOM 1789 C C . ASP A 1 256 ? 26.969 24.776 75.903 1.00 25.73 256 ASP A C 1
ATOM 1790 O O . ASP A 1 256 ? 27.718 25.721 75.703 1.00 25.35 256 ASP A O 1
ATOM 1795 N N . VAL A 1 257 ? 25.869 24.555 75.201 1.00 26.30 257 VAL A N 1
ATOM 1796 C CA . VAL A 1 257 ? 25.397 25.435 74.151 1.00 27.07 257 VAL A CA 1
ATOM 1797 C C . VAL A 1 257 ? 23.935 25.663 74.540 1.00 27.80 257 VAL A C 1
ATOM 1798 O O . VAL A 1 257 ? 23.224 24.716 74.885 1.00 27.41 257 VAL A O 1
ATOM 1802 N N . GLY A 1 258 ? 23.499 26.913 74.512 1.00 25.78 258 GLY A N 1
ATOM 1803 C CA . GLY A 1 258 ? 22.125 27.207 74.859 1.00 26.52 258 GLY A CA 1
ATOM 1804 C C . GLY A 1 258 ? 21.773 28.648 74.553 1.00 28.37 258 GLY A C 1
ATOM 1805 O O . GLY A 1 258 ? 22.303 29.255 73.610 1.00 26.86 258 GLY A O 1
ATOM 1806 N N . TYR A 1 259 ? 20.881 29.211 75.357 1.00 27.98 259 TYR A N 1
ATOM 1807 C CA . TYR A 1 259 ? 20.471 30.590 75.160 1.00 27.58 259 TYR A CA 1
ATOM 1808 C C . TYR A 1 259 ? 20.480 31.299 76.492 1.00 27.18 259 TYR A C 1
ATOM 1809 O O . TYR A 1 259 ? 20.467 30.655 77.552 1.00 27.17 259 TYR A O 1
ATOM 1818 N N . ILE A 1 260 ? 20.522 32.624 76.432 1.00 25.94 260 ILE A N 1
ATOM 1819 C CA . ILE A 1 260 ? 20.522 33.460 77.619 1.00 26.61 260 ILE A CA 1
ATOM 1820 C C . ILE A 1 260 ? 19.599 34.650 77.398 1.00 27.72 260 ILE A C 1
ATOM 1821 O O . ILE A 1 260 ? 19.674 35.311 76.362 1.00 27.82 260 ILE A O 1
ATOM 1826 N N . ALA A 1 261 ? 18.724 34.910 78.365 1.00 27.25 261 ALA A N 1
ATOM 1827 C CA . ALA A 1 261 ? 17.816 36.061 78.303 1.00 26.88 261 ALA A CA 1
ATOM 1828 C C . ALA A 1 261 ? 18.174 36.903 79.516 1.00 25.78 261 ALA A C 1
ATOM 1829 O O . ALA A 1 261 ? 18.540 36.357 80.549 1.00 27.67 261 ALA A O 1
ATOM 1831 N N . ALA A 1 262 ? 18.060 38.221 79.409 1.00 24.98 262 ALA A N 1
ATOM 1832 C CA . ALA A 1 262 ? 18.415 39.091 80.529 1.00 26.85 262 ALA A CA 1
ATOM 1833 C C . ALA A 1 262 ? 17.819 40.485 80.381 1.00 26.36 262 ALA A C 1
ATOM 1834 O O . ALA A 1 262 ? 18.512 41.481 80.583 1.00 26.16 262 ALA A O 1
ATOM 1836 N N . SER A 1 263 ? 16.541 40.552 80.024 1.00 28.08 263 SER A N 1
ATOM 1837 C CA . SER A 1 263 ? 15.874 41.833 79.829 1.00 29.70 263 SER A CA 1
ATOM 1838 C C . SER A 1 263 ? 16.682 42.719 78.875 1.00 29.54 263 SER A C 1
ATOM 1839 O O . SER A 1 263 ? 16.832 43.913 79.113 1.00 28.08 263 SER A O 1
ATOM 1842 N N . ILE A 1 264 ? 17.209 42.126 77.804 1.00 31.14 264 ILE A N 1
ATOM 1843 C CA . ILE A 1 264 ? 17.997 42.877 76.825 1.00 31.73 264 ILE A CA 1
ATOM 1844 C C . ILE A 1 264 ? 17.051 43.543 75.828 1.00 31.49 264 ILE A C 1
ATOM 1845 O O . ILE A 1 264 ? 16.196 42.884 75.234 1.00 30.31 264 ILE A O 1
ATOM 1850 N N . LYS A 1 265 ? 17.218 44.852 75.654 1.00 31.57 265 LYS A N 1
ATOM 1851 C CA . LYS A 1 265 ? 16.358 45.651 74.785 1.00 33.82 265 LYS A CA 1
ATOM 1852 C C . LYS A 1 265 ? 16.343 45.265 73.310 1.00 32.16 265 LYS A C 1
ATOM 1853 O O . LYS A 1 265 ? 15.276 45.185 72.706 1.00 30.53 265 LYS A O 1
ATOM 1859 N N . ASP A 1 266 ? 17.507 45.053 72.706 1.00 31.81 266 ASP A N 1
ATOM 1860 C CA . ASP A 1 266 ? 17.515 44.652 71.304 1.00 30.59 266 ASP A CA 1
ATOM 1861 C C . ASP A 1 266 ? 18.731 43.851 70.863 1.00 27.88 266 ASP A C 1
ATOM 1862 O O . ASP A 1 266 ? 19.785 43.865 71.509 1.00 25.06 266 ASP A O 1
ATOM 1867 N N . VAL A 1 267 ? 18.572 43.151 69.745 1.00 25.60 267 VAL A N 1
ATOM 1868 C CA . VAL A 1 267 ? 19.627 42.300 69.222 1.00 25.71 267 VAL A CA 1
ATOM 1869 C C . VAL A 1 267 ? 20.952 43.009 68.916 1.00 26.30 267 VAL A C 1
ATOM 1870 O O . VAL A 1 267 ? 21.972 42.349 68.734 1.00 30.64 267 VAL A O 1
ATOM 1874 N N . ARG A 1 268 ? 20.958 44.339 68.872 1.00 24.19 268 ARG A N 1
ATOM 1875 C CA . ARG A 1 268 ? 22.205 45.053 68.605 1.00 26.94 268 ARG A CA 1
ATOM 1876 C C . ARG A 1 268 ? 23.041 45.201 69.879 1.00 25.82 268 ARG A C 1
ATOM 1877 O O . ARG A 1 268 ? 24.184 45.643 69.829 1.00 26.55 268 ARG A O 1
ATOM 1885 N N . ASP A 1 269 ? 22.469 44.811 71.016 1.00 26.29 269 ASP A N 1
ATOM 1886 C CA . ASP A 1 269 ? 23.180 44.861 72.297 1.00 26.78 269 ASP A CA 1
ATOM 1887 C C . ASP A 1 269 ? 23.922 43.545 72.530 1.00 25.40 269 ASP A C 1
ATOM 1888 O O . ASP A 1 269 ? 24.811 43.466 73.373 1.00 24.31 269 ASP A O 1
ATOM 1893 N N . ILE A 1 270 ? 23.532 42.509 71.793 1.00 25.44 270 ILE A N 1
ATOM 1894 C CA . ILE A 1 270 ? 24.163 41.195 71.913 1.00 24.71 270 ILE A CA 1
ATOM 1895 C C . ILE A 1 270 ? 24.621 40.746 70.535 1.00 24.82 270 ILE A C 1
ATOM 1896 O O . ILE A 1 270 ? 24.182 39.723 69.996 1.00 22.78 270 ILE A O 1
ATOM 1901 N N . ARG A 1 271 ? 25.513 41.546 69.969 1.00 25.53 271 ARG A N 1
ATOM 1902 C CA . ARG A 1 271 ? 26.052 41.293 68.647 1.00 26.37 271 ARG A CA 1
ATOM 1903 C C . ARG A 1 271 ? 26.797 39.968 68.552 1.00 27.97 271 ARG A C 1
ATOM 1904 O O . ARG A 1 271 ? 27.535 39.570 69.468 1.00 25.75 271 ARG A O 1
ATOM 1912 N N . ILE A 1 272 ? 26.568 39.280 67.439 1.00 24.83 272 ILE A N 1
ATOM 1913 C CA . ILE A 1 272 ? 27.200 38.001 67.179 1.00 24.71 272 ILE A CA 1
ATOM 1914 C C . ILE A 1 272 ? 28.718 38.187 67.207 1.00 25.08 272 ILE A C 1
ATOM 1915 O O . ILE A 1 272 ? 29.248 39.158 66.661 1.00 22.90 272 ILE A O 1
ATOM 1920 N N . GLY A 1 273 ? 29.408 37.271 67.883 1.00 24.63 273 GLY A N 1
ATOM 1921 C CA . GLY A 1 273 ? 30.857 37.347 67.976 1.00 22.40 273 GLY A CA 1
ATOM 1922 C C . GLY A 1 273 ? 31.329 37.971 69.277 1.00 25.95 273 GLY A C 1
ATOM 1923 O O . GLY A 1 273 ? 32.510 37.909 69.619 1.00 23.23 273 GLY A O 1
ATOM 1924 N N . ASP A 1 274 ? 30.397 38.572 70.012 1.00 25.61 274 ASP A N 1
ATOM 1925 C CA . ASP A 1 274 ? 30.728 39.220 71.269 1.00 25.06 274 ASP A CA 1
ATOM 1926 C C . ASP A 1 274 ? 30.852 38.169 72.369 1.00 24.60 274 ASP A C 1
ATOM 1927 O O . ASP A 1 274 ? 30.383 37.035 72.225 1.00 22.58 274 ASP A O 1
ATOM 1932 N N . THR A 1 275 ? 31.489 38.546 73.470 1.00 25.14 275 THR A N 1
ATOM 1933 C CA . THR A 1 275 ? 31.660 37.621 74.580 1.00 25.63 275 THR A CA 1
ATOM 1934 C C . THR A 1 275 ? 30.840 38.036 75.792 1.00 26.10 275 THR A C 1
ATOM 1935 O O . THR A 1 275 ? 30.786 39.219 76.144 1.00 26.06 275 THR A O 1
ATOM 1939 N N . ILE A 1 276 ? 30.196 37.063 76.426 1.00 25.90 276 ILE A N 1
ATOM 1940 C CA . ILE A 1 276 ? 29.422 37.341 77.629 1.00 26.02 276 ILE A CA 1
ATOM 1941 C C . ILE A 1 276 ? 30.204 36.782 78.815 1.00 26.42 276 ILE A C 1
ATOM 1942 O O . ILE A 1 276 ? 30.601 35.618 78.804 1.00 27.34 276 ILE A O 1
ATOM 1947 N N . THR A 1 277 ? 30.433 37.620 79.823 1.00 26.64 277 THR A N 1
ATOM 1948 C CA . THR A 1 277 ? 31.166 37.215 81.024 1.00 27.43 277 THR A CA 1
ATOM 1949 C C . THR A 1 277 ? 30.412 37.719 82.259 1.00 28.58 277 THR A C 1
ATOM 1950 O O . THR A 1 277 ? 29.283 38.192 82.141 1.00 26.24 277 THR A O 1
ATOM 1954 N N . HIS A 1 278 ? 31.012 37.592 83.441 1.00 28.57 278 HIS A N 1
ATOM 1955 C CA . HIS A 1 278 ? 30.371 38.082 84.658 1.00 29.22 278 HIS A CA 1
ATOM 1956 C C . HIS A 1 278 ? 30.834 39.509 84.948 1.00 28.89 278 HIS A C 1
ATOM 1957 O O . HIS A 1 278 ? 32.015 39.828 84.806 1.00 26.91 278 HIS A O 1
ATOM 1964 N N . ALA A 1 279 ? 29.895 40.354 85.362 1.00 28.14 279 ALA A N 1
ATOM 1965 C CA . ALA A 1 279 ? 30.172 41.754 85.675 1.00 30.83 279 ALA A CA 1
ATOM 1966 C C . ALA A 1 279 ? 31.220 41.954 86.770 1.00 33.70 279 ALA A C 1
ATOM 1967 O O . ALA A 1 279 ? 32.137 42.773 86.622 1.00 30.24 279 ALA A O 1
ATOM 1969 N N . LYS A 1 280 ? 31.087 41.209 87.866 1.00 35.43 280 LYS A N 1
ATOM 1970 C CA . LYS A 1 280 ? 32.021 41.346 88.978 1.00 39.47 280 LYS A CA 1
ATOM 1971 C C . LYS A 1 280 ? 33.303 40.542 88.821 1.00 40.75 280 LYS A C 1
ATOM 1972 O O . LYS A 1 280 ? 34.377 41.029 89.155 1.00 43.59 280 LYS A O 1
ATOM 1978 N N . ASN A 1 281 ? 33.198 39.316 88.315 1.00 41.09 281 ASN A N 1
ATOM 1979 C CA . ASN A 1 281 ? 34.373 38.465 88.126 1.00 41.49 281 ASN A CA 1
ATOM 1980 C C . ASN A 1 281 ? 34.547 38.154 86.638 1.00 39.17 281 ASN A C 1
ATOM 1981 O O . ASN A 1 281 ? 34.352 37.017 86.210 1.00 39.83 281 ASN A O 1
ATOM 1986 N N . PRO A 1 282 ? 34.942 39.161 85.836 1.00 37.32 282 PRO A N 1
ATOM 1987 C CA . PRO A 1 282 ? 35.141 39.030 84.386 1.00 35.94 282 PRO A CA 1
ATOM 1988 C C . PRO A 1 282 ? 36.328 38.186 83.928 1.00 35.17 282 PRO A C 1
ATOM 1989 O O . PRO A 1 282 ? 37.387 38.203 84.551 1.00 33.54 282 PRO A O 1
ATOM 1993 N N . THR A 1 283 ? 36.140 37.459 82.828 1.00 33.44 283 THR A N 1
ATOM 1994 C CA . THR A 1 283 ? 37.199 36.628 82.259 1.00 32.80 283 THR A CA 1
ATOM 1995 C C . THR A 1 283 ? 38.303 37.574 81.792 1.00 34.49 283 THR A C 1
ATOM 1996 O O . THR A 1 283 ? 38.055 38.759 81.573 1.00 33.94 283 THR A O 1
ATOM 2000 N N . LYS A 1 284 ? 39.511 37.046 81.632 1.00 34.61 284 LYS A N 1
ATOM 2001 C CA . LYS A 1 284 ? 40.657 37.846 81.232 1.00 36.44 284 LYS A CA 1
ATOM 2002 C C . LYS A 1 284 ? 40.548 38.519 79.864 1.00 36.75 284 LYS A C 1
ATOM 2003 O O . LYS A 1 284 ? 40.781 39.723 79.731 1.00 36.25 284 LYS A O 1
ATOM 2009 N N . GLU A 1 285 ? 40.210 37.731 78.850 1.00 35.51 285 GLU A N 1
ATOM 2010 C CA . GLU A 1 285 ? 40.100 38.234 77.489 1.00 34.79 285 GLU A CA 1
ATOM 2011 C C . GLU A 1 285 ? 38.822 37.723 76.846 1.00 32.45 285 GLU A C 1
ATOM 2012 O O . GLU A 1 285 ? 38.292 36.681 77.228 1.00 28.04 285 GLU A O 1
ATOM 2018 N N . PRO A 1 286 ? 38.306 38.459 75.854 1.00 31.05 286 PRO A N 1
ATOM 2019 C CA . PRO A 1 286 ? 37.085 37.985 75.203 1.00 29.27 286 PRO A CA 1
ATOM 2020 C C . PRO A 1 286 ? 37.471 36.961 74.143 1.00 28.21 286 PRO A C 1
ATOM 2021 O O . PRO A 1 286 ? 38.643 36.834 73.790 1.00 26.20 286 PRO A O 1
ATOM 2025 N N . VAL A 1 287 ? 36.495 36.207 73.653 1.00 27.32 287 VAL A N 1
ATOM 2026 C CA . VAL A 1 287 ? 36.778 35.253 72.593 1.00 26.63 287 VAL A CA 1
ATOM 2027 C C . VAL A 1 287 ? 37.279 36.137 71.449 1.00 27.50 287 VAL A C 1
ATOM 2028 O O . VAL A 1 287 ? 36.716 37.197 71.197 1.00 27.03 287 VAL A O 1
ATOM 2032 N N . PRO A 1 288 ? 38.362 35.735 70.767 1.00 27.96 288 PRO A N 1
ATOM 2033 C CA . PRO A 1 288 ? 38.866 36.559 69.665 1.00 28.86 288 PRO A CA 1
ATOM 2034 C C . PRO A 1 288 ? 37.986 36.492 68.408 1.00 28.88 288 PRO A C 1
ATOM 2035 O O . PRO A 1 288 ? 37.214 35.552 68.233 1.00 29.36 288 PRO A O 1
ATOM 2039 N N . GLY A 1 289 ? 38.085 37.507 67.553 1.00 29.30 289 GLY A N 1
ATOM 2040 C CA . GLY A 1 289 ? 37.310 37.508 66.324 1.00 29.48 289 GLY A CA 1
ATOM 2041 C C . GLY A 1 289 ? 36.057 38.365 66.270 1.00 29.98 289 GLY A C 1
ATOM 2042 O O . GLY A 1 289 ? 35.283 38.263 65.315 1.00 31.07 289 GLY A O 1
ATOM 2043 N N . PHE A 1 290 ? 35.835 39.210 67.270 1.00 29.33 290 PHE A N 1
ATOM 2044 C CA . PHE A 1 290 ? 34.639 40.049 67.249 1.00 29.51 290 PHE A CA 1
ATOM 2045 C C . PHE A 1 290 ? 34.696 41.120 66.165 1.00 29.16 290 PHE A C 1
ATOM 2046 O O . PHE A 1 290 ? 35.720 41.769 65.978 1.00 27.22 290 PHE A O 1
ATOM 2054 N N . GLN A 1 291 ? 33.580 41.302 65.466 1.00 29.91 291 GLN A N 1
ATOM 2055 C CA . GLN A 1 291 ? 33.469 42.307 64.411 1.00 33.89 291 GLN A CA 1
ATOM 2056 C C . GLN A 1 291 ? 32.027 42.802 64.330 1.00 32.62 291 GLN A C 1
ATOM 2057 O O . GLN A 1 291 ? 31.088 42.008 64.301 1.00 31.53 291 GLN A O 1
ATOM 2063 N N . PRO A 1 292 ? 31.831 44.124 64.315 1.00 33.88 292 PRO A N 1
ATOM 2064 C CA . PRO A 1 292 ? 30.450 44.608 64.223 1.00 33.53 292 PRO A CA 1
ATOM 2065 C C . PRO A 1 292 ? 29.902 44.272 62.827 1.00 33.28 292 PRO A C 1
ATOM 2066 O O . PRO A 1 292 ? 30.665 43.911 61.915 1.00 30.96 292 PRO A O 1
ATOM 2070 N N . ALA A 1 293 ? 28.586 44.359 62.668 1.00 30.68 293 ALA A N 1
ATOM 2071 C CA . ALA A 1 293 ? 27.960 44.065 61.382 1.00 31.06 293 ALA A CA 1
ATOM 2072 C C . ALA A 1 293 ? 28.530 45.025 60.339 1.00 29.30 293 ALA A C 1
ATOM 2073 O O . ALA A 1 293 ? 28.751 46.199 60.630 1.00 29.67 293 ALA A O 1
ATOM 2075 N N . LYS A 1 294 ? 28.768 44.532 59.131 1.00 28.87 294 LYS A N 1
ATOM 2076 C CA . LYS A 1 294 ? 29.325 45.375 58.080 1.00 31.52 294 LYS A CA 1
ATOM 2077 C C . LYS A 1 294 ? 28.522 45.392 56.774 1.00 29.75 294 LYS A C 1
ATOM 2078 O O . LYS A 1 294 ? 28.705 44.537 55.909 1.00 28.94 294 LYS A O 1
ATOM 2084 N N . PRO A 1 295 ? 27.612 46.368 56.623 1.00 29.90 295 PRO A N 1
ATOM 2085 C CA . PRO A 1 295 ? 26.805 46.468 55.399 1.00 29.67 295 PRO A CA 1
ATOM 2086 C C . PRO A 1 295 ? 27.747 46.612 54.196 1.00 29.47 295 PRO A C 1
ATOM 2087 O O . PRO A 1 295 ? 28.773 47.293 54.284 1.00 28.84 295 PRO A O 1
ATOM 2091 N N . MET A 1 296 ? 27.405 45.964 53.085 1.00 29.21 296 MET A N 1
ATOM 2092 C CA . MET A 1 296 ? 28.235 46.004 51.878 1.00 29.33 296 MET A CA 1
ATOM 2093 C C . MET A 1 296 ? 27.501 46.450 50.621 1.00 26.94 296 MET A C 1
ATOM 2094 O O . MET A 1 296 ? 28.120 46.930 49.678 1.00 25.13 296 MET A O 1
ATOM 2099 N N . VAL A 1 297 ? 26.188 46.268 50.594 1.00 25.31 297 VAL A N 1
ATOM 2100 C CA . VAL A 1 297 ? 25.409 46.649 49.424 1.00 26.14 297 VAL A CA 1
ATOM 2101 C C . VAL A 1 297 ? 24.199 47.461 49.841 1.00 26.83 297 VAL A C 1
ATOM 2102 O O . VAL A 1 297 ? 23.438 47.052 50.724 1.00 26.53 297 VAL A O 1
ATOM 2106 N N . TYR A 1 298 ? 24.025 48.610 49.196 1.00 26.20 298 TYR A N 1
ATOM 2107 C CA . TYR A 1 298 ? 22.911 49.490 49.486 1.00 25.88 298 TYR A CA 1
ATOM 2108 C C . TYR A 1 298 ? 21.958 49.606 48.303 1.00 27.94 298 TYR A C 1
ATOM 2109 O O . TYR A 1 298 ? 22.327 49.339 47.160 1.00 26.20 298 TYR A O 1
ATOM 2118 N N . ALA A 1 299 ? 20.721 49.987 48.597 1.00 27.27 299 ALA A N 1
ATOM 2119 C CA . ALA A 1 299 ? 19.714 50.189 47.568 1.00 27.05 299 ALA A CA 1
ATOM 2120 C C . ALA A 1 299 ? 18.650 51.111 48.134 1.00 27.13 299 ALA A C 1
ATOM 2121 O O . ALA A 1 299 ? 18.475 51.194 49.350 1.00 27.16 299 ALA A O 1
ATOM 2123 N N . GLY A 1 300 ? 17.960 51.825 47.256 1.00 27.22 300 GLY A N 1
ATOM 2124 C CA . GLY A 1 300 ? 16.905 52.704 47.714 1.00 30.63 300 GLY A CA 1
ATOM 2125 C C . GLY A 1 300 ? 15.595 51.934 47.697 1.00 31.26 300 GLY A C 1
ATOM 2126 O O . GLY A 1 300 ? 15.294 51.247 46.723 1.00 32.83 300 GLY A O 1
ATOM 2127 N N . ILE A 1 301 ? 14.824 52.018 48.774 1.00 33.09 301 ILE A N 1
ATOM 2128 C CA . ILE A 1 301 ? 13.539 51.327 48.832 1.00 35.05 301 ILE A CA 1
ATOM 2129 C C . ILE A 1 301 ? 12.433 52.354 49.024 1.00 34.96 301 ILE A C 1
ATOM 2130 O O . ILE A 1 301 ? 12.436 53.118 49.992 1.00 33.13 301 ILE A O 1
ATOM 2135 N N . TYR A 1 302 ? 11.497 52.361 48.079 1.00 36.20 302 TYR A N 1
ATOM 2136 C CA . TYR A 1 302 ? 10.376 53.295 48.067 1.00 35.08 302 TYR A CA 1
ATOM 2137 C C . TYR A 1 302 ? 9.018 52.595 48.089 1.00 34.98 302 TYR A C 1
ATOM 2138 O O . TYR A 1 302 ? 8.889 51.462 47.629 1.00 34.81 302 TYR A O 1
ATOM 2147 N N . PRO A 1 303 ? 7.985 53.267 48.630 1.00 35.66 303 PRO A N 1
ATOM 2148 C CA . PRO A 1 303 ? 6.655 52.651 48.671 1.00 37.69 303 PRO A CA 1
ATOM 2149 C C . PRO A 1 303 ? 6.086 52.554 47.261 1.00 39.48 303 PRO A C 1
ATOM 2150 O O . PRO A 1 303 ? 6.302 53.439 46.435 1.00 39.86 303 PRO A O 1
ATOM 2154 N N . ALA A 1 304 ? 5.375 51.469 46.985 1.00 42.94 304 ALA A N 1
ATOM 2155 C CA . ALA A 1 304 ? 4.786 51.258 45.672 1.00 45.92 304 ALA A CA 1
ATOM 2156 C C . ALA A 1 304 ? 3.281 51.034 45.800 1.00 48.13 304 ALA A C 1
ATOM 2157 O O . ALA A 1 304 ? 2.770 50.803 46.896 1.00 49.06 304 ALA A O 1
ATOM 2159 N N . GLU A 1 305 ? 2.578 51.113 44.673 1.00 50.15 305 GLU A N 1
ATOM 2160 C CA . GLU A 1 305 ? 1.132 50.923 44.646 1.00 50.64 305 GLU A CA 1
ATOM 2161 C C . GLU A 1 305 ? 0.414 51.781 45.684 1.00 50.35 305 GLU A C 1
ATOM 2162 O O . GLU A 1 305 ? 0.568 53.004 45.717 1.00 50.42 305 GLU A O 1
ATOM 2168 N N . ASP A 1 306 ? -0.361 51.110 46.532 1.00 49.56 306 ASP A N 1
ATOM 2169 C CA . ASP A 1 306 ? -1.146 51.747 47.582 1.00 50.03 306 ASP A CA 1
ATOM 2170 C C . ASP A 1 306 ? -0.322 52.065 48.830 1.00 48.92 306 ASP A C 1
ATOM 2171 O O . ASP A 1 306 ? -0.684 52.951 49.604 1.00 49.94 306 ASP A O 1
ATOM 2176 N N . THR A 1 307 ? 0.773 51.336 49.033 1.00 46.35 307 THR A N 1
ATOM 2177 C CA . THR A 1 307 ? 1.618 51.536 50.213 1.00 43.78 307 THR A CA 1
ATOM 2178 C C . THR A 1 307 ? 2.137 52.964 50.348 1.00 42.62 307 THR A C 1
ATOM 2179 O O . THR A 1 307 ? 2.612 53.563 49.380 1.00 41.41 307 THR A O 1
ATOM 2183 N N . THR A 1 308 ? 2.053 53.499 51.562 1.00 40.99 308 THR A N 1
ATOM 2184 C CA . THR A 1 308 ? 2.526 54.850 51.841 1.00 40.88 308 THR A CA 1
ATOM 2185 C C . THR A 1 308 ? 3.913 54.797 52.483 1.00 40.35 308 THR A C 1
ATOM 2186 O O . THR A 1 308 ? 4.412 53.725 52.821 1.00 39.52 308 THR A O 1
ATOM 2190 N N . TYR A 1 309 ? 4.520 55.966 52.648 1.00 40.13 309 TYR A N 1
ATOM 2191 C CA . TYR A 1 309 ? 5.832 56.096 53.265 1.00 39.96 309 TYR A CA 1
ATOM 2192 C C . TYR A 1 309 ? 5.743 55.618 54.713 1.00 39.81 309 TYR A C 1
ATOM 2193 O O . TYR A 1 309 ? 6.561 54.818 55.172 1.00 39.21 309 TYR A O 1
ATOM 2202 N N . GLU A 1 310 ? 4.737 56.116 55.426 1.00 40.86 310 GLU A N 1
ATOM 2203 C CA . GLU A 1 310 ? 4.517 55.759 56.824 1.00 40.86 310 GLU A CA 1
ATOM 2204 C C . GLU A 1 310 ? 4.448 54.249 57.026 1.00 38.74 310 GLU A C 1
ATOM 2205 O O . GLU A 1 310 ? 5.031 53.717 57.967 1.00 37.50 310 GLU A O 1
ATOM 2211 N N . GLU A 1 311 ? 3.726 53.563 56.143 1.00 37.93 311 GLU A N 1
ATOM 2212 C CA . GLU A 1 311 ? 3.592 52.112 56.234 1.00 36.04 311 GLU A CA 1
ATOM 2213 C C . GLU A 1 311 ? 4.938 51.432 55.986 1.00 34.06 311 GLU A C 1
ATOM 2214 O O . GLU A 1 311 ? 5.292 50.473 56.669 1.00 31.72 311 GLU A O 1
ATOM 2220 N N . LEU A 1 312 ? 5.691 51.929 55.011 1.00 32.79 312 LEU A N 1
ATOM 2221 C CA . LEU A 1 312 ? 6.998 51.351 54.717 1.00 32.31 312 LEU A CA 1
ATOM 2222 C C . LEU A 1 312 ? 7.909 51.542 55.928 1.00 30.96 312 LEU A C 1
ATOM 2223 O O . LEU A 1 312 ? 8.562 50.603 56.375 1.00 31.43 312 LEU A O 1
ATOM 2228 N N . ARG A 1 313 ? 7.939 52.759 56.463 1.00 31.64 313 ARG A N 1
ATOM 2229 C CA . ARG A 1 313 ? 8.769 53.048 57.622 1.00 31.69 313 ARG A CA 1
ATOM 2230 C C . ARG A 1 313 ? 8.383 52.146 58.787 1.00 32.89 313 ARG A C 1
ATOM 2231 O O . ARG A 1 313 ? 9.248 51.554 59.441 1.00 31.26 313 ARG A O 1
ATOM 2239 N N . ASP A 1 314 ? 7.083 52.038 59.046 1.00 33.25 314 ASP A N 1
ATOM 2240 C CA . ASP A 1 314 ? 6.602 51.190 60.132 1.00 33.40 314 ASP A CA 1
ATOM 2241 C C . ASP A 1 314 ? 7.076 49.750 59.921 1.00 31.82 314 ASP A C 1
ATOM 2242 O O . ASP A 1 314 ? 7.512 49.079 60.860 1.00 28.73 314 ASP A O 1
ATOM 2247 N N . ALA A 1 315 ? 6.996 49.289 58.677 1.00 32.68 315 ALA A N 1
ATOM 2248 C CA . ALA A 1 315 ? 7.408 47.936 58.325 1.00 33.08 315 ALA A CA 1
ATOM 2249 C C . ALA A 1 315 ? 8.898 47.732 58.590 1.00 32.31 315 ALA A C 1
ATOM 2250 O O . ALA A 1 315 ? 9.297 46.711 59.154 1.00 33.75 315 ALA A O 1
ATOM 2252 N N . LEU A 1 316 ? 9.716 48.700 58.178 1.00 30.48 316 LEU A N 1
ATOM 2253 C CA . LEU A 1 316 ? 11.164 48.612 58.386 1.00 29.51 316 LEU A CA 1
ATOM 2254 C C . LEU A 1 316 ? 11.532 48.593 59.864 1.00 27.81 316 LEU A C 1
ATOM 2255 O O . LEU A 1 316 ? 12.460 47.889 60.256 1.00 27.99 316 LEU A O 1
ATOM 2260 N N . GLU A 1 317 ? 10.803 49.355 60.681 1.00 27.89 317 GLU A N 1
ATOM 2261 C CA . GLU A 1 317 ? 11.078 49.404 62.117 1.00 29.71 317 GLU A CA 1
ATOM 2262 C C . GLU A 1 317 ? 10.816 48.046 62.771 1.00 31.08 317 GLU A C 1
ATOM 2263 O O . GLU A 1 317 ? 11.618 47.568 63.570 1.00 30.61 317 GLU A O 1
ATOM 2269 N N . LYS A 1 318 ? 9.695 47.425 62.420 1.00 31.91 318 LYS A N 1
ATOM 2270 C CA . LYS A 1 318 ? 9.336 46.120 62.967 1.00 32.48 318 LYS A CA 1
ATOM 2271 C C . LYS A 1 318 ? 10.320 45.051 62.494 1.00 32.05 318 LYS A C 1
ATOM 2272 O O . LYS A 1 318 ? 10.790 44.227 63.284 1.00 31.28 318 LYS A O 1
ATOM 2278 N N . TYR A 1 319 ? 10.636 45.066 61.203 1.00 30.82 319 TYR A N 1
ATOM 2279 C CA . TYR A 1 319 ? 11.570 44.088 60.665 1.00 29.92 319 TYR A CA 1
ATOM 2280 C C . TYR A 1 319 ? 12.924 44.179 61.360 1.00 29.92 319 TYR A C 1
ATOM 2281 O O . TYR A 1 319 ? 13.471 43.170 61.795 1.00 29.64 319 TYR A O 1
ATOM 2290 N N . ALA A 1 320 ? 13.451 45.402 61.445 1.00 29.44 320 ALA A N 1
ATOM 2291 C CA . ALA A 1 320 ? 14.756 45.675 62.043 1.00 29.52 320 ALA A CA 1
ATOM 2292 C C . ALA A 1 320 ? 14.947 45.094 63.439 1.00 31.27 320 ALA A C 1
ATOM 2293 O O . ALA A 1 320 ? 16.073 44.802 63.859 1.00 30.74 320 ALA A O 1
ATOM 2295 N N . ILE A 1 321 ? 13.850 44.948 64.168 1.00 31.26 321 ILE A N 1
ATOM 2296 C CA . ILE A 1 321 ? 13.909 44.393 65.511 1.00 31.02 321 ILE A CA 1
ATOM 2297 C C . ILE A 1 321 ? 14.463 42.962 65.471 1.00 30.29 321 ILE A C 1
ATOM 2298 O O . ILE A 1 321 ? 15.077 42.496 66.427 1.00 28.90 321 ILE A O 1
ATOM 2303 N N . ASN A 1 322 ? 14.265 42.277 64.348 1.00 31.81 322 ASN A N 1
ATOM 2304 C CA . ASN A 1 322 ? 14.727 40.896 64.203 1.00 31.73 322 ASN A CA 1
ATOM 2305 C C . ASN A 1 322 ? 15.944 40.755 63.285 1.00 30.40 322 ASN A C 1
ATOM 2306 O O . ASN A 1 322 ? 16.311 39.640 62.904 1.00 30.80 322 ASN A O 1
ATOM 2311 N N . ASP A 1 323 ? 16.565 41.876 62.930 1.00 30.03 323 ASP A N 1
ATOM 2312 C CA . ASP A 1 323 ? 17.740 41.872 62.043 1.00 29.46 323 ASP A CA 1
ATOM 2313 C C . ASP A 1 323 ? 18.762 42.864 62.585 1.00 27.33 323 ASP A C 1
ATOM 2314 O O . ASP A 1 323 ? 18.604 44.072 62.435 1.00 28.99 323 ASP A O 1
ATOM 2319 N N . ALA A 1 324 ? 19.807 42.347 63.217 1.00 27.45 324 ALA A N 1
ATOM 2320 C CA . ALA A 1 324 ? 20.845 43.179 63.814 1.00 27.52 324 ALA A CA 1
ATOM 2321 C C . ALA A 1 324 ? 21.821 43.824 62.821 1.00 27.78 324 ALA A C 1
ATOM 2322 O O . ALA A 1 324 ? 22.587 44.721 63.189 1.00 26.69 324 ALA A O 1
ATOM 2324 N N . ALA A 1 325 ? 21.784 43.385 61.567 1.00 26.87 325 ALA A N 1
ATOM 2325 C CA . ALA A 1 325 ? 22.700 43.904 60.553 1.00 27.19 325 ALA A CA 1
ATOM 2326 C C . ALA A 1 325 ? 22.163 45.016 59.653 1.00 27.80 325 ALA A C 1
ATOM 2327 O O . ALA A 1 325 ? 22.927 45.861 59.190 1.00 27.44 325 ALA A O 1
ATOM 2329 N N . ILE A 1 326 ? 20.856 45.024 59.406 1.00 27.39 326 ILE A N 1
ATOM 2330 C CA . ILE A 1 326 ? 20.281 46.025 58.519 1.00 25.41 326 ILE A CA 1
ATOM 2331 C C . ILE A 1 326 ? 20.383 47.462 59.005 1.00 25.40 326 ILE A C 1
ATOM 2332 O O . ILE A 1 326 ? 20.244 47.734 60.191 1.00 24.82 326 ILE A O 1
ATOM 2337 N N . VAL A 1 327 ? 20.635 48.379 58.073 1.00 24.74 327 VAL A N 1
ATOM 2338 C CA . VAL A 1 327 ? 20.693 49.803 58.390 1.00 26.23 327 VAL A CA 1
ATOM 2339 C C . VAL A 1 327 ? 19.846 50.510 57.343 1.00 26.36 327 VAL A C 1
ATOM 2340 O O . VAL A 1 327 ? 19.654 49.998 56.238 1.00 24.61 327 VAL A O 1
ATOM 2344 N N . TYR A 1 328 ? 19.322 51.677 57.682 1.00 26.85 328 TYR A N 1
ATOM 2345 C CA . TYR A 1 328 ? 18.511 52.406 56.722 1.00 29.34 328 TYR A CA 1
ATOM 2346 C C . TYR A 1 328 ? 18.300 53.817 57.194 1.00 31.61 328 TYR A C 1
ATOM 2347 O O . TYR A 1 328 ? 18.321 54.087 58.398 1.00 29.52 328 TYR A O 1
ATOM 2356 N N . GLU A 1 329 ? 18.122 54.718 56.233 1.00 32.37 329 GLU A N 1
ATOM 2357 C CA . GLU A 1 329 ? 17.883 56.122 56.530 1.00 35.13 329 GLU A CA 1
ATOM 2358 C C . GLU A 1 329 ? 16.968 56.695 55.458 1.00 35.35 329 GLU A C 1
ATOM 2359 O O . GLU A 1 329 ? 16.950 56.217 54.320 1.00 31.42 329 GLU A O 1
ATOM 2365 N N . PRO A 1 330 ? 16.189 57.727 55.809 1.00 36.01 330 PRO A N 1
ATOM 2366 C CA . PRO A 1 330 ? 15.277 58.338 54.840 1.00 36.75 330 PRO A CA 1
ATOM 2367 C C . PRO A 1 330 ? 16.010 59.036 53.701 1.00 36.49 330 PRO A C 1
ATOM 2368 O O . PRO A 1 330 ? 17.081 59.614 53.895 1.00 35.44 330 PRO A O 1
ATOM 2372 N N . GLU A 1 331 ? 15.437 58.954 52.509 1.00 35.50 331 GLU A N 1
ATOM 2373 C CA . GLU A 1 331 ? 15.984 59.634 51.351 1.00 38.06 331 GLU A CA 1
ATOM 2374 C C . GLU A 1 331 ? 14.809 59.980 50.458 1.00 39.44 331 GLU A C 1
ATOM 2375 O O . GLU A 1 331 ? 13.706 59.457 50.639 1.00 37.49 331 GLU A O 1
ATOM 2381 N N . SER A 1 332 ? 15.035 60.879 49.508 1.00 42.48 332 SER A N 1
ATOM 2382 C CA . SER A 1 332 ? 13.973 61.284 48.597 1.00 46.33 332 SER A CA 1
ATOM 2383 C C . SER A 1 332 ? 14.493 61.477 47.184 1.00 48.30 332 SER A C 1
ATOM 2384 O O . SER A 1 332 ? 15.677 61.766 46.968 1.00 47.36 332 SER A O 1
ATOM 2387 N N . SER A 1 333 ? 13.592 61.294 46.227 1.00 49.62 333 SER A N 1
ATOM 2388 C CA . SER A 1 333 ? 13.899 61.439 44.814 1.00 51.71 333 SER A CA 1
ATOM 2389 C C . SER A 1 333 ? 12.794 62.337 44.271 1.00 53.66 333 SER A C 1
ATOM 2390 O O . SER A 1 333 ? 11.672 62.329 44.785 1.00 52.46 333 SER A O 1
ATOM 2393 N N . PRO A 1 334 ? 13.093 63.127 43.230 1.00 55.31 334 PRO A N 1
ATOM 2394 C CA . PRO A 1 334 ? 12.075 64.016 42.665 1.00 56.83 334 PRO A CA 1
ATOM 2395 C C . PRO A 1 334 ? 10.904 63.265 42.036 1.00 57.49 334 PRO A C 1
ATOM 2396 O O . PRO A 1 334 ? 9.772 63.753 42.027 1.00 58.98 334 PRO A O 1
ATOM 2400 N N . ALA A 1 335 ? 11.177 62.071 41.524 1.00 57.85 335 ALA A N 1
ATOM 2401 C CA . ALA A 1 335 ? 10.145 61.279 40.873 1.00 57.43 335 ALA A CA 1
ATOM 2402 C C . ALA A 1 335 ? 9.544 60.202 41.763 1.00 57.26 335 ALA A C 1
ATOM 2403 O O . ALA A 1 335 ? 8.329 59.994 41.760 1.00 56.98 335 ALA A O 1
ATOM 2405 N N . LEU A 1 336 ? 10.396 59.524 42.528 1.00 56.23 336 LEU A N 1
ATOM 2406 C CA . LEU A 1 336 ? 9.951 58.446 43.405 1.00 54.30 336 LEU A CA 1
ATOM 2407 C C . LEU A 1 336 ? 9.372 58.916 44.734 1.00 52.34 336 LEU A C 1
ATOM 2408 O O . LEU A 1 336 ? 8.637 58.179 45.390 1.00 52.28 336 LEU A O 1
ATOM 2413 N N . GLY A 1 337 ? 9.702 60.138 45.134 1.00 50.56 337 GLY A N 1
ATOM 2414 C CA . GLY A 1 337 ? 9.203 60.644 46.400 1.00 48.79 337 GLY A CA 1
ATOM 2415 C C . GLY A 1 337 ? 10.097 60.230 47.561 1.00 47.15 337 GLY A C 1
ATOM 2416 O O . GLY A 1 337 ? 11.313 60.104 47.399 1.00 46.88 337 GLY A O 1
ATOM 2417 N N . MET A 1 338 ? 9.501 60.008 48.729 1.00 44.14 338 MET A N 1
ATOM 2418 C CA . MET A 1 338 ? 10.266 59.621 49.907 1.00 43.78 338 MET A CA 1
ATOM 2419 C C . MET A 1 338 ? 10.378 58.120 50.135 1.00 41.28 338 MET A C 1
ATOM 2420 O O . MET A 1 338 ? 9.395 57.381 50.033 1.00 40.29 338 MET A O 1
ATOM 2425 N N . GLY A 1 339 ? 11.594 57.690 50.459 1.00 37.79 339 GLY A N 1
ATOM 2426 C CA . GLY A 1 339 ? 11.856 56.286 50.698 1.00 33.31 339 GLY A CA 1
ATOM 2427 C C . GLY A 1 339 ? 12.981 56.100 51.697 1.00 32.49 339 GLY A C 1
ATOM 2428 O O . GLY A 1 339 ? 13.132 56.893 52.632 1.00 30.64 339 GLY A O 1
ATOM 2429 N N . PHE A 1 340 ? 13.774 55.050 51.504 1.00 28.32 340 PHE A N 1
ATOM 2430 C CA . PHE A 1 340 ? 14.881 54.769 52.406 1.00 26.65 340 PHE A CA 1
ATOM 2431 C C . PHE A 1 340 ? 16.084 54.216 51.675 1.00 25.33 340 PHE A C 1
ATOM 2432 O O . PHE A 1 340 ? 15.936 53.452 50.730 1.00 26.70 340 PHE A O 1
ATOM 2440 N N . ARG A 1 341 ? 17.270 54.605 52.125 1.00 24.45 341 ARG A N 1
ATOM 2441 C CA . ARG A 1 341 ? 18.512 54.076 51.572 1.00 26.88 341 ARG A CA 1
ATOM 2442 C C . ARG A 1 341 ? 18.807 52.990 52.607 1.00 25.77 341 ARG A C 1
ATOM 2443 O O . ARG A 1 341 ? 19.074 53.281 53.772 1.00 24.83 341 ARG A O 1
ATOM 2451 N N . VAL A 1 342 ? 18.704 51.739 52.189 1.00 26.41 342 VAL A N 1
ATOM 2452 C CA . VAL A 1 342 ? 18.909 50.612 53.091 1.00 26.15 342 VAL A CA 1
ATOM 2453 C C . VAL A 1 342 ? 20.220 49.888 52.792 1.00 26.17 342 VAL A C 1
ATOM 2454 O O . VAL A 1 342 ? 20.568 49.677 51.629 1.00 25.82 342 VAL A O 1
ATOM 2458 N N . GLY A 1 343 ? 20.946 49.524 53.848 1.00 24.80 343 GLY A N 1
ATOM 2459 C CA . GLY A 1 343 ? 22.204 48.810 53.687 1.00 23.40 343 GLY A CA 1
ATOM 2460 C C . GLY A 1 343 ? 22.053 47.350 54.079 1.00 24.05 343 GLY A C 1
ATOM 2461 O O . GLY A 1 343 ? 21.527 47.034 55.155 1.00 23.21 343 GLY A O 1
ATOM 2462 N N . PHE A 1 344 ? 22.529 46.462 53.211 1.00 24.10 344 PHE A N 1
ATOM 2463 C CA . PHE A 1 344 ? 22.439 45.019 53.416 1.00 25.86 344 PHE A CA 1
ATOM 2464 C C . PHE A 1 344 ? 23.823 44.360 53.398 1.00 26.22 344 PHE A C 1
ATOM 2465 O O . PHE A 1 344 ? 24.792 44.950 52.923 1.00 23.76 344 PHE A O 1
ATOM 2473 N N . LEU A 1 345 ? 23.894 43.126 53.894 1.00 24.57 345 LEU A N 1
ATOM 2474 C CA . LEU A 1 345 ? 25.138 42.367 53.924 1.00 27.40 345 LEU A CA 1
ATOM 2475 C C . LEU A 1 345 ? 25.465 41.823 52.529 1.00 29.84 345 LEU A C 1
ATOM 2476 O O . LEU A 1 345 ? 26.589 41.377 52.272 1.00 27.51 345 LEU A O 1
ATOM 2481 N N . GLY A 1 346 ? 24.473 41.855 51.641 1.00 28.85 346 GLY A N 1
ATOM 2482 C CA . GLY A 1 346 ? 24.662 41.352 50.291 1.00 27.14 346 GLY A CA 1
ATOM 2483 C C . GLY A 1 346 ? 23.337 41.181 49.562 1.00 28.33 346 GLY A C 1
ATOM 2484 O O . GLY A 1 346 ? 22.283 41.580 50.068 1.00 25.69 346 GLY A O 1
ATOM 2485 N N . LEU A 1 347 ? 23.383 40.572 48.382 1.00 28.55 347 LEU A N 1
ATOM 2486 C CA . LEU A 1 347 ? 22.182 40.372 47.566 1.00 30.03 347 LEU A CA 1
ATOM 2487 C C . LEU A 1 347 ? 21.123 39.436 48.145 1.00 30.91 347 LEU A C 1
ATOM 2488 O O . LEU A 1 347 ? 19.920 39.683 47.981 1.00 31.69 347 LEU A O 1
ATOM 2493 N N . LEU A 1 348 ? 21.537 38.359 48.805 1.00 29.25 348 LEU A N 1
ATOM 2494 C CA . LEU A 1 348 ? 20.538 37.463 49.381 1.00 29.36 348 LEU A CA 1
ATOM 2495 C C . LEU A 1 348 ? 19.880 38.158 50.561 1.00 29.22 348 LEU A C 1
ATOM 2496 O O . LEU A 1 348 ? 18.659 38.113 50.720 1.00 29.35 348 LEU A O 1
ATOM 2501 N N . HIS A 1 349 ? 20.695 38.797 51.395 1.00 26.89 349 HIS A N 1
ATOM 2502 C CA . HIS A 1 349 ? 20.173 39.509 52.548 1.00 26.57 349 HIS A CA 1
ATOM 2503 C C . HIS A 1 349 ? 19.133 40.518 52.070 1.00 26.40 349 HIS A C 1
ATOM 2504 O O . HIS A 1 349 ? 18.098 40.706 52.708 1.00 27.43 349 HIS A O 1
ATOM 2511 N N . MET A 1 350 ? 19.411 41.165 50.943 1.00 27.05 350 MET A N 1
ATOM 2512 C CA . MET A 1 350 ? 18.488 42.143 50.384 1.00 29.43 350 MET A CA 1
ATOM 2513 C C . MET A 1 350 ? 17.203 41.422 49.968 1.00 29.18 350 MET A C 1
ATOM 2514 O O . MET A 1 350 ? 16.100 41.854 50.290 1.00 27.87 350 MET A O 1
ATOM 2519 N N . GLU A 1 351 ? 17.361 40.316 49.254 1.00 31.72 351 GLU A N 1
ATOM 2520 C CA . GLU A 1 351 ? 16.228 39.520 48.804 1.00 34.37 351 GLU A CA 1
ATOM 2521 C C . GLU A 1 351 ? 15.392 39.093 50.013 1.00 34.30 351 GLU A C 1
ATOM 2522 O O . GLU A 1 351 ? 14.165 39.188 49.998 1.00 32.27 351 GLU A O 1
ATOM 2528 N N . ILE A 1 352 ? 16.065 38.632 51.065 1.00 33.82 352 ILE A N 1
ATOM 2529 C CA . ILE A 1 352 ? 15.371 38.203 52.275 1.00 33.53 352 ILE A CA 1
ATOM 2530 C C . ILE A 1 352 ? 14.570 39.346 52.883 1.00 32.94 352 ILE A C 1
ATOM 2531 O O . ILE A 1 352 ? 13.409 39.164 53.251 1.00 33.84 352 ILE A O 1
ATOM 2536 N N . VAL A 1 353 ? 15.174 40.527 52.983 1.00 31.07 353 VAL A N 1
ATOM 2537 C CA . VAL A 1 353 ? 14.464 41.666 53.551 1.00 30.92 353 VAL A CA 1
ATOM 2538 C C . VAL A 1 353 ? 13.246 42.037 52.697 1.00 31.95 353 VAL A C 1
ATOM 2539 O O . VAL A 1 353 ? 12.168 42.267 53.224 1.00 31.77 353 VAL A O 1
ATOM 2543 N N . GLN A 1 354 ? 13.426 42.087 51.380 1.00 32.61 354 GLN A N 1
ATOM 2544 C CA . GLN A 1 354 ? 12.340 42.433 50.464 1.00 35.50 354 GLN A CA 1
ATOM 2545 C C . GLN A 1 354 ? 11.129 41.517 50.607 1.00 36.30 354 GLN A C 1
ATOM 2546 O O . GLN A 1 354 ? 9.999 41.976 50.799 1.00 34.02 354 GLN A O 1
ATOM 2552 N N . GLU A 1 355 ? 11.377 40.217 50.509 1.00 38.09 355 GLU A N 1
ATOM 2553 C CA . GLU A 1 355 ? 10.314 39.234 50.608 1.00 40.53 355 GLU A CA 1
ATOM 2554 C C . GLU A 1 355 ? 9.605 39.273 51.953 1.00 39.97 355 GLU A C 1
ATOM 2555 O O . GLU A 1 355 ? 8.394 39.084 52.019 1.00 39.75 355 GLU A O 1
ATOM 2561 N N . ARG A 1 356 ? 10.351 39.530 53.025 1.00 39.30 356 ARG A N 1
ATOM 2562 C CA . ARG A 1 356 ? 9.752 39.573 54.352 1.00 39.98 356 ARG A CA 1
ATOM 2563 C C . ARG A 1 356 ? 8.925 40.838 54.578 1.00 38.86 356 ARG A C 1
ATOM 2564 O O . ARG A 1 356 ? 7.933 40.815 55.305 1.00 39.84 356 ARG A O 1
ATOM 2572 N N . LEU A 1 357 ? 9.329 41.943 53.962 1.00 38.12 357 LEU A N 1
ATOM 2573 C CA . LEU A 1 357 ? 8.584 43.192 54.098 1.00 38.81 357 LEU A CA 1
ATOM 2574 C C . LEU A 1 357 ? 7.235 43.044 53.388 1.00 40.03 357 LEU A C 1
ATOM 2575 O O . LEU A 1 357 ? 6.192 43.444 53.905 1.00 38.48 357 LEU A O 1
ATOM 2580 N N . GLU A 1 358 ? 7.274 42.457 52.199 1.00 41.02 358 GLU A N 1
ATOM 2581 C CA . GLU A 1 358 ? 6.079 42.262 51.394 1.00 44.87 358 GLU A CA 1
ATOM 2582 C C . GLU A 1 358 ? 5.186 41.179 51.985 1.00 45.79 358 GLU A C 1
ATOM 2583 O O . GLU A 1 358 ? 3.966 41.335 52.048 1.00 46.48 358 GLU A O 1
ATOM 2589 N N . ARG A 1 359 ? 5.807 40.095 52.439 1.00 46.56 359 ARG A N 1
ATOM 2590 C CA . ARG A 1 359 ? 5.086 38.971 53.020 1.00 47.61 359 ARG A CA 1
ATOM 2591 C C . ARG A 1 359 ? 4.572 39.236 54.435 1.00 47.40 359 ARG A C 1
ATOM 2592 O O . ARG A 1 359 ? 3.378 39.130 54.697 1.00 47.35 359 ARG A O 1
ATOM 2600 N N . GLU A 1 360 ? 5.478 39.581 55.341 1.00 47.45 360 GLU A N 1
ATOM 2601 C CA . GLU A 1 360 ? 5.130 39.825 56.742 1.00 48.75 360 GLU A CA 1
ATOM 2602 C C . GLU A 1 360 ? 4.291 41.075 57.013 1.00 46.77 360 GLU A C 1
ATOM 2603 O O . GLU A 1 360 ? 3.388 41.052 57.846 1.00 46.59 360 GLU A O 1
ATOM 2609 N N . TYR A 1 361 ? 4.589 42.166 56.318 1.00 44.21 361 TYR A N 1
ATOM 2610 C CA . TYR A 1 361 ? 3.875 43.409 56.555 1.00 42.17 361 TYR A CA 1
ATOM 2611 C C . TYR A 1 361 ? 2.993 43.863 55.407 1.00 42.64 361 TYR A C 1
ATOM 2612 O O . TYR A 1 361 ? 2.340 44.901 55.494 1.00 42.99 361 TYR A O 1
ATOM 2621 N N . GLY A 1 362 ? 2.973 43.078 54.337 1.00 41.54 362 GLY A N 1
ATOM 2622 C CA . GLY A 1 362 ? 2.139 43.395 53.195 1.00 43.35 362 GLY A CA 1
ATOM 2623 C C . GLY A 1 362 ? 2.333 44.756 52.559 1.00 44.40 362 GLY A C 1
ATOM 2624 O O . GLY A 1 362 ? 1.368 45.366 52.100 1.00 44.74 362 GLY A O 1
ATOM 2625 N N . VAL A 1 363 ? 3.571 45.238 52.525 1.00 44.16 363 VAL A N 1
ATOM 2626 C CA . VAL A 1 363 ? 3.857 46.528 51.914 1.00 43.12 363 VAL A CA 1
ATOM 2627 C C . VAL A 1 363 ? 4.366 46.336 50.492 1.00 43.12 363 VAL A C 1
ATOM 2628 O O . VAL A 1 363 ? 5.055 45.358 50.195 1.00 43.49 363 VAL A O 1
ATOM 2632 N N . LYS A 1 364 ? 4.011 47.266 49.610 1.00 43.24 364 LYS A N 1
ATOM 2633 C CA . LYS A 1 364 ? 4.448 47.211 48.224 1.00 42.38 364 LYS A CA 1
ATOM 2634 C C . LYS A 1 364 ? 5.630 48.161 48.083 1.00 41.26 364 LYS A C 1
ATOM 2635 O O . LYS A 1 364 ? 5.542 49.338 48.439 1.00 40.33 364 LYS A O 1
ATOM 2641 N N . ILE A 1 365 ? 6.737 47.647 47.564 1.00 39.54 365 ILE A N 1
ATOM 2642 C CA . ILE A 1 365 ? 7.937 48.453 47.422 1.00 39.07 365 ILE A CA 1
ATOM 2643 C C . ILE A 1 365 ? 8.603 48.329 46.065 1.00 39.14 365 ILE A C 1
ATOM 2644 O O . ILE A 1 365 ? 8.482 47.313 45.389 1.00 39.47 365 ILE A O 1
ATOM 2649 N N . ILE A 1 366 ? 9.312 49.382 45.679 1.00 39.49 366 ILE A N 1
ATOM 2650 C CA . ILE A 1 366 ? 10.084 49.374 44.446 1.00 38.92 366 ILE A CA 1
ATOM 2651 C C . ILE A 1 366 ? 11.515 49.524 44.959 1.00 36.89 366 ILE A C 1
ATOM 2652 O O . ILE A 1 366 ? 11.774 50.313 45.874 1.00 34.93 366 ILE A O 1
ATOM 2657 N N . THR A 1 367 ? 12.433 48.750 44.397 1.00 35.96 367 THR A N 1
ATOM 2658 C CA . THR A 1 367 ? 13.825 48.804 44.821 1.00 34.88 367 THR A CA 1
ATOM 2659 C C . THR A 1 367 ? 14.705 49.264 43.674 1.00 33.93 367 THR A C 1
ATOM 2660 O O . THR A 1 367 ? 14.533 48.830 42.535 1.00 33.65 367 THR A O 1
ATOM 2664 N N . THR A 1 368 ? 15.640 50.157 43.973 1.00 31.75 368 THR A N 1
ATOM 2665 C CA . THR A 1 368 ? 16.546 50.662 42.948 1.00 32.80 368 THR A CA 1
ATOM 2666 C C . THR A 1 368 ? 17.603 49.611 42.675 1.00 32.63 368 THR A C 1
ATOM 2667 O O . THR A 1 368 ? 17.671 48.588 43.357 1.00 32.01 368 THR A O 1
ATOM 2671 N N . ALA A 1 369 ? 18.432 49.859 41.670 1.00 33.90 369 ALA A N 1
ATOM 2672 C CA . ALA A 1 369 ? 19.504 48.931 41.378 1.00 32.36 369 ALA A CA 1
ATOM 2673 C C . ALA A 1 369 ? 20.390 49.064 42.613 1.00 30.87 369 ALA A C 1
ATOM 2674 O O . ALA A 1 369 ? 20.484 50.139 43.191 1.00 32.36 369 ALA A O 1
ATOM 2676 N N . PRO A 1 370 ? 21.027 47.970 43.047 1.00 28.64 370 PRO A N 1
ATOM 2677 C CA . PRO A 1 370 ? 21.898 48.024 44.226 1.00 28.53 370 PRO A CA 1
ATOM 2678 C C . PRO A 1 370 ? 23.242 48.698 43.912 1.00 27.91 370 PRO A C 1
ATOM 2679 O O . PRO A 1 370 ? 23.603 48.868 42.746 1.00 26.80 370 PRO A O 1
ATOM 2683 N N . ASN A 1 371 ? 23.966 49.096 44.955 1.00 27.33 371 ASN A N 1
ATOM 2684 C CA . ASN A 1 371 ? 25.279 49.705 44.777 1.00 26.93 371 ASN A CA 1
ATOM 2685 C C . ASN A 1 371 ? 26.203 49.357 45.940 1.00 25.38 371 ASN A C 1
ATOM 2686 O O . ASN A 1 371 ? 25.748 48.994 47.030 1.00 25.80 371 ASN A O 1
ATOM 2691 N N . VAL A 1 372 ? 27.507 49.450 45.695 1.00 23.10 372 VAL A N 1
ATOM 2692 C CA . VAL A 1 372 ? 28.491 49.173 46.734 1.00 22.30 372 VAL A CA 1
ATOM 2693 C C . VAL A 1 372 ? 28.891 50.504 47.353 1.00 22.47 372 VAL A C 1
ATOM 2694 O O . VAL A 1 372 ? 28.448 51.567 46.906 1.00 23.05 372 VAL A O 1
ATOM 2698 N N . ILE A 1 373 ? 29.725 50.439 48.382 1.00 22.78 373 ILE A N 1
ATOM 2699 C CA . ILE A 1 373 ? 30.201 51.630 49.070 1.00 23.53 373 ILE A CA 1
ATOM 2700 C C . ILE A 1 373 ? 31.499 52.103 48.425 1.00 25.14 373 ILE A C 1
ATOM 2701 O O . ILE A 1 373 ? 32.506 51.397 48.464 1.00 25.15 373 ILE A O 1
ATOM 2706 N N . TYR A 1 374 ? 31.474 53.294 47.836 1.00 24.05 374 TYR A N 1
ATOM 2707 C CA . TYR A 1 374 ? 32.662 53.842 47.203 1.00 26.15 374 TYR A CA 1
ATOM 2708 C C . TYR A 1 374 ? 33.359 54.799 48.160 1.00 27.52 374 TYR A C 1
ATOM 2709 O O . TYR A 1 374 ? 32.730 55.401 49.040 1.00 27.62 374 TYR A O 1
ATOM 2718 N N . ARG A 1 375 ? 34.665 54.925 47.987 1.00 26.59 375 ARG A N 1
ATOM 2719 C CA . ARG A 1 375 ? 35.456 55.838 48.791 1.00 26.62 375 ARG A CA 1
ATOM 2720 C C . ARG A 1 375 ? 35.925 56.908 47.811 1.00 26.95 375 ARG A C 1
ATOM 2721 O O . ARG A 1 375 ? 36.626 56.618 46.842 1.00 25.63 375 ARG A O 1
ATOM 2729 N N . VAL A 1 376 ? 35.511 58.145 48.054 1.00 26.93 376 VAL A N 1
ATOM 2730 C CA . VAL A 1 376 ? 35.874 59.236 47.169 1.00 29.08 376 VAL A CA 1
ATOM 2731 C C . VAL A 1 376 ? 36.714 60.303 47.852 1.00 28.82 376 VAL A C 1
ATOM 2732 O O . VAL A 1 376 ? 36.406 60.731 48.962 1.00 30.26 376 VAL A O 1
ATOM 2736 N N . LYS A 1 377 ? 37.789 60.708 47.183 1.00 29.58 377 LYS A N 1
ATOM 2737 C CA . LYS A 1 377 ? 38.667 61.763 47.685 1.00 31.16 377 LYS A CA 1
ATOM 2738 C C . LYS A 1 377 ? 38.440 62.973 46.793 1.00 31.54 377 LYS A C 1
ATOM 2739 O O . LYS A 1 377 ? 38.773 62.946 45.609 1.00 32.12 377 LYS A O 1
ATOM 2745 N N . LYS A 1 378 ? 37.854 64.023 47.356 1.00 31.59 378 LYS A N 1
ATOM 2746 C CA . LYS A 1 378 ? 37.588 65.234 46.597 1.00 34.02 378 LYS A CA 1
ATOM 2747 C C . LYS A 1 378 ? 38.614 66.294 46.960 1.00 35.88 378 LYS A C 1
ATOM 2748 O O . LYS A 1 378 ? 39.105 66.341 48.089 1.00 34.56 378 LYS A O 1
ATOM 2754 N N . LYS A 1 379 ? 38.928 67.136 45.984 1.00 36.99 379 LYS A N 1
ATOM 2755 C CA . LYS A 1 379 ? 39.931 68.184 46.119 1.00 42.17 379 LYS A CA 1
ATOM 2756 C C . LYS A 1 379 ? 40.003 69.038 47.378 1.00 41.89 379 LYS A C 1
ATOM 2757 O O . LYS A 1 379 ? 41.091 69.250 47.919 1.00 46.43 379 LYS A O 1
ATOM 2763 N N . PHE A 1 380 ? 38.876 69.531 47.860 1.00 40.35 380 PHE A N 1
ATOM 2764 C CA . PHE A 1 380 ? 38.935 70.395 49.031 1.00 39.95 380 PHE A CA 1
ATOM 2765 C C . PHE A 1 380 ? 38.380 69.794 50.314 1.00 39.75 380 PHE A C 1
ATOM 2766 O O . PHE A 1 380 ? 37.844 70.502 51.170 1.00 40.61 380 PHE A O 1
ATOM 2774 N N . THR A 1 381 ? 38.535 68.483 50.448 1.00 38.01 381 THR A N 1
ATOM 2775 C CA . THR A 1 381 ? 38.069 67.762 51.625 1.00 37.39 381 THR A CA 1
ATOM 2776 C C . THR A 1 381 ? 39.179 66.788 52.026 1.00 37.29 381 THR A C 1
ATOM 2777 O O . THR A 1 381 ? 39.485 65.841 51.300 1.00 35.33 381 THR A O 1
ATOM 2781 N N . ASP A 1 382 ? 39.793 67.038 53.177 1.00 37.87 382 ASP A N 1
ATOM 2782 C CA . ASP A 1 382 ? 40.890 66.205 53.659 1.00 39.25 382 ASP A CA 1
ATOM 2783 C C . ASP A 1 382 ? 40.567 64.727 53.812 1.00 38.97 382 ASP A C 1
ATOM 2784 O O . ASP A 1 382 ? 41.329 63.869 53.368 1.00 39.88 382 ASP A O 1
ATOM 2789 N N . GLU A 1 383 ? 39.447 64.426 54.451 1.00 39.92 383 GLU A N 1
ATOM 2790 C CA . GLU A 1 383 ? 39.068 63.042 54.670 1.00 41.53 383 GLU A CA 1
ATOM 2791 C C . GLU A 1 383 ? 38.322 62.432 53.494 1.00 40.61 383 GLU A C 1
ATOM 2792 O O . GLU A 1 383 ? 37.487 63.085 52.861 1.00 39.45 383 GLU A O 1
ATOM 2798 N N . VAL A 1 384 ? 38.643 61.173 53.211 1.00 40.38 384 VAL A N 1
ATOM 2799 C CA . VAL A 1 384 ? 38.001 60.424 52.144 1.00 39.79 384 VAL A CA 1
ATOM 2800 C C . VAL A 1 384 ? 36.533 60.272 52.536 1.00 39.11 384 VAL A C 1
ATOM 2801 O O . VAL A 1 384 ? 36.209 60.101 53.707 1.00 37.39 384 VAL A O 1
ATOM 2805 N N . ILE A 1 385 ? 35.641 60.348 51.559 1.00 40.90 385 ILE A N 1
ATOM 2806 C CA . ILE A 1 385 ? 34.223 60.227 51.848 1.00 41.18 385 ILE A CA 1
ATOM 2807 C C . ILE A 1 385 ? 33.678 58.866 51.423 1.00 40.03 385 ILE A C 1
ATOM 2808 O O . ILE A 1 385 ? 34.074 58.318 50.395 1.00 41.31 385 ILE A O 1
ATOM 2813 N N . GLU A 1 386 ? 32.781 58.320 52.238 1.00 37.96 386 GLU A N 1
ATOM 2814 C CA . GLU A 1 386 ? 32.152 57.039 51.944 1.00 36.24 386 GLU A CA 1
ATOM 2815 C C . GLU A 1 386 ? 30.823 57.318 51.273 1.00 34.60 386 GLU A C 1
ATOM 2816 O O . GLU A 1 386 ? 29.958 57.979 51.845 1.00 34.60 386 GLU A O 1
ATOM 2822 N N . VAL A 1 387 ? 30.663 56.821 50.055 1.00 31.69 387 VAL A N 1
ATOM 2823 C CA . VAL A 1 387 ? 29.433 57.037 49.316 1.00 29.92 387 VAL A CA 1
ATOM 2824 C C . VAL A 1 387 ? 28.596 55.760 49.267 1.00 30.05 387 VAL A C 1
ATOM 2825 O O . VAL A 1 387 ? 28.965 54.785 48.612 1.00 28.43 387 VAL A O 1
ATOM 2829 N N . ARG A 1 388 ? 27.473 55.763 49.975 1.00 29.47 388 ARG A N 1
ATOM 2830 C CA . ARG A 1 388 ? 26.590 54.605 49.975 1.00 33.22 388 ARG A CA 1
ATOM 2831 C C . ARG A 1 388 ? 25.358 54.877 49.130 1.00 32.42 388 ARG A C 1
ATOM 2832 O O . ARG A 1 388 ? 24.529 53.994 48.911 1.00 32.74 388 ARG A O 1
ATOM 2840 N N . ASN A 1 389 ? 25.245 56.108 48.653 1.00 32.33 389 ASN A N 1
ATOM 2841 C CA . ASN A 1 389 ? 24.112 56.508 47.829 1.00 33.53 389 ASN A CA 1
ATOM 2842 C C . ASN A 1 389 ? 24.687 57.223 46.610 1.00 32.49 389 ASN A C 1
ATOM 2843 O O . ASN A 1 389 ? 25.281 58.285 46.739 1.00 32.26 389 ASN A O 1
ATOM 2848 N N . PRO A 1 390 ? 24.530 56.633 45.416 1.00 33.10 390 PRO A N 1
ATOM 2849 C CA . PRO A 1 390 ? 25.032 57.196 44.158 1.00 34.01 390 PRO A CA 1
ATOM 2850 C C . PRO A 1 390 ? 24.714 58.669 43.954 1.00 35.41 390 PRO A C 1
ATOM 2851 O O . PRO A 1 390 ? 25.526 59.410 43.397 1.00 35.38 390 PRO A O 1
ATOM 2855 N N . MET A 1 391 ? 23.538 59.101 44.397 1.00 36.43 391 MET A N 1
ATOM 2856 C CA . MET A 1 391 ? 23.182 60.503 44.224 1.00 40.08 391 MET A CA 1
ATOM 2857 C C . MET A 1 391 ? 24.023 61.416 45.113 1.00 39.14 391 MET A C 1
ATOM 2858 O O . MET A 1 391 ? 24.006 62.635 44.944 1.00 37.42 391 MET A O 1
ATOM 2863 N N . ASP A 1 392 ? 24.772 60.825 46.045 1.00 38.05 392 ASP A N 1
ATOM 2864 C CA . ASP A 1 392 ? 25.647 61.605 46.929 1.00 38.57 392 ASP A CA 1
ATOM 2865 C C . ASP A 1 392 ? 27.047 61.707 46.325 1.00 36.75 392 ASP A C 1
ATOM 2866 O O . ASP A 1 392 ? 27.879 62.489 46.780 1.00 36.83 392 ASP A O 1
ATOM 2871 N N . PHE A 1 393 ? 27.308 60.897 45.306 1.00 34.36 393 PHE A N 1
ATOM 2872 C CA . PHE A 1 393 ? 28.595 60.916 44.621 1.00 31.57 393 PHE A CA 1
ATOM 2873 C C . PHE A 1 393 ? 28.684 62.308 43.990 1.00 32.06 393 PHE A C 1
ATOM 2874 O O . PHE A 1 393 ? 27.728 62.776 43.373 1.00 31.31 393 PHE A O 1
ATOM 2882 N N . PRO A 1 394 ? 29.824 62.994 44.149 1.00 32.36 394 PRO A N 1
ATOM 2883 C CA . PRO A 1 394 ? 30.005 64.340 43.586 1.00 32.53 394 PRO A CA 1
ATOM 2884 C C . PRO A 1 394 ? 29.589 64.479 42.120 1.00 32.12 394 PRO A C 1
ATOM 2885 O O . PRO A 1 394 ? 30.011 63.690 41.275 1.00 30.65 394 PRO A O 1
ATOM 2889 N N . ASP A 1 395 ? 28.758 65.480 41.822 1.00 32.89 395 ASP A N 1
ATOM 2890 C CA . ASP A 1 395 ? 28.323 65.718 40.442 1.00 32.13 395 ASP A CA 1
ATOM 2891 C C . ASP A 1 395 ? 29.485 66.272 39.628 1.00 32.02 395 ASP A C 1
ATOM 2892 O O . ASP A 1 395 ? 29.609 66.004 38.434 1.00 32.04 395 ASP A O 1
ATOM 2897 N N . ASN A 1 396 ? 30.329 67.061 40.285 1.00 31.92 396 ASN A N 1
ATOM 2898 C CA . ASN A 1 396 ? 31.475 67.685 39.634 1.00 33.80 396 ASN A CA 1
ATOM 2899 C C . ASN A 1 396 ? 32.659 66.719 39.573 1.00 34.35 396 ASN A C 1
ATOM 2900 O O . ASN A 1 396 ? 33.363 66.516 40.565 1.00 35.34 396 ASN A O 1
ATOM 2905 N N . ALA A 1 397 ? 32.868 66.123 38.402 1.00 34.16 397 ALA A N 1
ATOM 2906 C CA . ALA A 1 397 ? 33.956 65.172 38.200 1.00 34.19 397 ALA A CA 1
ATOM 2907 C C . ALA A 1 397 ? 35.329 65.816 38.363 1.00 34.32 397 ALA A C 1
ATOM 2908 O O . ALA A 1 397 ? 36.287 65.156 38.757 1.00 33.73 397 ALA A O 1
ATOM 2910 N N . GLY A 1 398 ? 35.419 67.108 38.066 1.00 34.18 398 GLY A N 1
ATOM 2911 C CA . GLY A 1 398 ? 36.694 67.799 38.179 1.00 34.52 398 GLY A CA 1
ATOM 2912 C C . GLY A 1 398 ? 37.220 67.878 39.599 1.00 34.63 398 GLY A C 1
ATOM 2913 O O . GLY A 1 398 ? 38.429 67.982 39.823 1.00 34.71 398 GLY A O 1
ATOM 2914 N N . LEU A 1 399 ? 36.305 67.819 40.560 1.00 34.03 399 LEU A N 1
ATOM 2915 C CA . LEU A 1 399 ? 36.645 67.897 41.977 1.00 35.14 399 LEU A CA 1
ATOM 2916 C C . LEU A 1 399 ? 37.197 66.587 42.551 1.00 33.69 399 LEU A C 1
ATOM 2917 O O . LEU A 1 399 ? 37.805 66.577 43.618 1.00 34.80 399 LEU A O 1
ATOM 2922 N N . ILE A 1 400 ? 36.986 65.488 41.840 1.00 33.34 400 ILE A N 1
ATOM 2923 C CA . ILE A 1 400 ? 37.432 64.175 42.302 1.00 33.81 400 ILE A CA 1
ATOM 2924 C C . ILE A 1 400 ? 38.902 63.846 42.042 1.00 33.89 400 ILE A C 1
ATOM 2925 O O . ILE A 1 400 ? 39.348 63.797 40.895 1.00 34.02 400 ILE A O 1
ATOM 2930 N N . GLU A 1 401 ? 39.651 63.600 43.109 1.00 33.59 401 GLU A N 1
ATOM 2931 C CA . GLU A 1 401 ? 41.061 63.251 42.964 1.00 35.74 401 GLU A CA 1
ATOM 2932 C C . GLU A 1 401 ? 41.207 61.755 42.688 1.00 35.57 401 GLU A C 1
ATOM 2933 O O . GLU A 1 401 ? 42.073 61.332 41.915 1.00 35.22 401 GLU A O 1
ATOM 2939 N N . TYR A 1 402 ? 40.351 60.949 43.309 1.00 33.44 402 TYR A N 1
ATOM 2940 C CA . TYR A 1 402 ? 40.369 59.513 43.067 1.00 31.49 402 TYR A CA 1
ATOM 2941 C C . TYR A 1 402 ? 39.170 58.821 43.682 1.00 29.41 402 TYR A C 1
ATOM 2942 O O . TYR A 1 402 ? 38.523 59.356 44.577 1.00 28.10 402 TYR A O 1
ATOM 2951 N N . VAL A 1 403 ? 38.863 57.638 43.168 1.00 30.49 403 VAL A N 1
ATOM 2952 C CA . VAL A 1 403 ? 37.748 56.850 43.672 1.00 30.59 403 VAL A CA 1
ATOM 2953 C C . VAL A 1 403 ? 38.210 55.414 43.849 1.00 29.04 403 VAL A C 1
ATOM 2954 O O . VAL A 1 403 ? 38.885 54.860 42.980 1.00 31.32 403 VAL A O 1
ATOM 2958 N N . GLU A 1 404 ? 37.858 54.817 44.981 1.00 26.84 404 GLU A N 1
ATOM 2959 C CA . GLU A 1 404 ? 38.204 53.428 45.234 1.00 27.97 404 GLU A CA 1
ATOM 2960 C C . GLU A 1 404 ? 36.908 52.644 45.410 1.00 27.32 404 GLU A C 1
ATOM 2961 O O . GLU A 1 404 ? 35.907 53.190 45.882 1.00 25.47 404 GLU A O 1
ATOM 2967 N N . GLU A 1 405 ? 36.941 51.371 45.023 1.00 25.54 405 GLU A N 1
ATOM 2968 C CA . GLU A 1 405 ? 35.789 50.481 45.141 1.00 24.98 405 GLU A CA 1
ATOM 2969 C C . GLU A 1 405 ? 36.241 49.140 45.732 1.00 26.07 405 GLU A C 1
ATOM 2970 O O . GLU A 1 405 ? 37.405 48.749 45.600 1.00 24.75 405 GLU A O 1
ATOM 2976 N N . PRO A 1 406 ? 35.318 48.410 46.381 1.00 25.12 406 PRO A N 1
ATOM 2977 C CA . PRO A 1 406 ? 35.660 47.118 46.979 1.00 25.74 406 PRO A CA 1
ATOM 2978 C C . PRO A 1 406 ? 35.865 46.015 45.954 1.00 25.44 406 PRO A C 1
ATOM 2979 O O . PRO A 1 406 ? 35.126 45.921 44.969 1.00 26.75 406 PRO A O 1
ATOM 2983 N N . PHE A 1 407 ? 36.880 45.189 46.188 1.00 24.78 407 PHE A N 1
ATOM 2984 C CA . PHE A 1 407 ? 37.181 44.060 45.320 1.00 23.95 407 PHE A CA 1
ATOM 2985 C C . PHE A 1 407 ? 37.032 42.807 46.143 1.00 25.99 407 PHE A C 1
ATOM 2986 O O . PHE A 1 407 ? 37.185 42.843 47.364 1.00 27.09 407 PHE A O 1
ATOM 2994 N N . VAL A 1 408 ? 36.726 41.704 45.473 1.00 25.36 408 VAL A N 1
ATOM 2995 C CA . VAL A 1 408 ? 36.572 40.427 46.140 1.00 25.53 408 VAL A CA 1
ATOM 2996 C C . VAL A 1 408 ? 37.305 39.364 45.346 1.00 26.26 408 VAL A C 1
ATOM 2997 O O . VAL A 1 408 ? 37.602 39.544 44.163 1.00 26.75 408 VAL A O 1
ATOM 3001 N N . LEU A 1 409 ? 37.608 38.262 46.018 1.00 26.58 409 LEU A N 1
ATOM 3002 C CA . LEU A 1 409 ? 38.257 37.133 45.381 1.00 28.22 409 LEU A CA 1
ATOM 3003 C C . LEU A 1 409 ? 37.112 36.159 45.118 1.00 28.59 409 LEU A C 1
ATOM 3004 O O . LEU A 1 409 ? 36.467 35.685 46.055 1.00 28.34 409 LEU A O 1
ATOM 3009 N N . VAL A 1 410 ? 36.838 35.886 43.848 1.00 27.80 410 VAL A N 1
ATOM 3010 C CA . VAL A 1 410 ? 35.765 34.963 43.495 1.00 28.54 410 VAL A CA 1
ATOM 3011 C C . VAL A 1 410 ? 36.321 33.582 43.152 1.00 27.94 410 VAL A C 1
ATOM 3012 O O . VAL A 1 410 ? 37.235 33.466 42.339 1.00 28.71 410 VAL A O 1
ATOM 3016 N N . THR A 1 411 ? 35.779 32.547 43.788 1.00 27.60 411 THR A N 1
ATOM 3017 C CA . THR A 1 411 ? 36.178 31.169 43.512 1.00 28.15 411 THR A CA 1
ATOM 3018 C C . THR A 1 411 ? 35.013 30.552 42.744 1.00 28.24 411 THR A C 1
ATOM 3019 O O . THR A 1 411 ? 33.840 30.748 43.092 1.00 27.28 411 THR A O 1
ATOM 3023 N N . ILE A 1 412 ? 35.333 29.813 41.694 1.00 27.07 412 ILE A N 1
ATOM 3024 C CA . ILE A 1 412 ? 34.299 29.217 40.866 1.00 27.43 412 ILE A CA 1
ATOM 3025 C C . ILE A 1 412 ? 34.568 27.747 40.590 1.00 27.16 412 ILE A C 1
ATOM 3026 O O . ILE A 1 412 ? 35.706 27.350 40.359 1.00 27.64 412 ILE A O 1
ATOM 3031 N N . ILE A 1 413 ? 33.519 26.933 40.640 1.00 27.97 413 ILE A N 1
ATOM 3032 C CA . ILE A 1 413 ? 33.664 25.521 40.328 1.00 28.35 413 ILE A CA 1
ATOM 3033 C C . ILE A 1 413 ? 32.661 25.215 39.237 1.00 29.61 413 ILE A C 1
ATOM 3034 O O . ILE A 1 413 ? 31.470 25.505 39.376 1.00 30.02 413 ILE A O 1
ATOM 3039 N N . THR A 1 414 ? 33.155 24.645 38.142 1.00 29.22 414 THR A N 1
ATOM 3040 C CA . THR A 1 414 ? 32.307 24.345 36.998 1.00 29.50 414 THR A CA 1
ATOM 3041 C C . THR A 1 414 ? 32.747 23.166 36.143 1.00 31.50 414 THR A C 1
ATOM 3042 O O . THR A 1 414 ? 33.929 22.790 36.114 1.00 28.99 414 THR A O 1
ATOM 3046 N N . PRO A 1 415 ? 31.785 22.543 35.450 1.00 32.97 415 PRO A N 1
ATOM 3047 C CA . PRO A 1 415 ? 32.161 21.423 34.590 1.00 34.01 415 PRO A CA 1
ATOM 3048 C C . PRO A 1 415 ? 33.059 22.055 33.521 1.00 33.53 415 PRO A C 1
ATOM 3049 O O . PRO A 1 415 ? 32.869 23.218 33.156 1.00 30.06 415 PRO A O 1
ATOM 3053 N N . LYS A 1 416 ? 34.045 21.301 33.052 1.00 34.61 416 LYS A N 1
ATOM 3054 C CA . LYS A 1 416 ? 34.988 21.768 32.036 1.00 37.41 416 LYS A CA 1
ATOM 3055 C C . LYS A 1 416 ? 34.335 22.394 30.791 1.00 37.56 416 LYS A C 1
ATOM 3056 O O . LYS A 1 416 ? 34.872 23.329 30.196 1.00 34.57 416 LYS A O 1
ATOM 3062 N N . GLU A 1 417 ? 33.173 21.881 30.408 1.00 37.87 417 GLU A N 1
ATOM 3063 C CA . GLU A 1 417 ? 32.483 22.372 29.222 1.00 40.05 417 GLU A CA 1
ATOM 3064 C C . GLU A 1 417 ? 32.148 23.861 29.236 1.00 38.42 417 GLU A C 1
ATOM 3065 O O . GLU A 1 417 ? 32.089 24.490 28.180 1.00 36.76 417 GLU A O 1
ATOM 3071 N N . TYR A 1 418 ? 31.955 24.435 30.420 1.00 36.01 418 TYR A N 1
ATOM 3072 C CA . TYR A 1 418 ? 31.594 25.844 30.502 1.00 34.48 418 TYR A CA 1
ATOM 3073 C C . TYR A 1 418 ? 32.721 26.812 30.856 1.00 33.73 418 TYR A C 1
ATOM 3074 O O . TYR A 1 418 ? 32.495 28.019 30.955 1.00 32.88 418 TYR A O 1
ATOM 3083 N N . VAL A 1 419 ? 33.932 26.297 31.032 1.00 31.85 419 VAL A N 1
ATOM 3084 C CA . VAL A 1 419 ? 35.066 27.144 31.394 1.00 32.57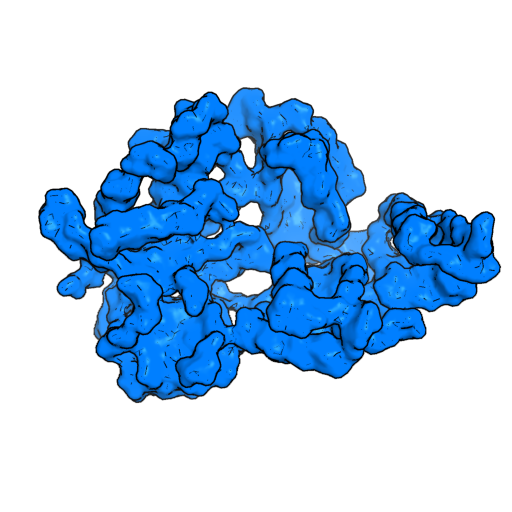 419 VAL A CA 1
ATOM 3085 C C . VAL A 1 419 ? 35.240 28.390 30.519 1.00 31.71 419 VAL A C 1
ATOM 3086 O O . VAL A 1 419 ? 35.331 29.503 31.030 1.00 33.36 419 VAL A O 1
ATOM 3090 N N . GLY A 1 420 ? 35.298 28.201 29.203 1.00 30.33 420 GLY A N 1
ATOM 3091 C CA . GLY A 1 420 ? 35.465 29.330 28.300 1.00 28.65 420 GLY A CA 1
ATOM 3092 C C . GLY A 1 420 ? 34.429 30.437 28.451 1.00 27.40 420 GLY A C 1
ATOM 3093 O O . GLY A 1 420 ? 34.791 31.602 28.597 1.00 28.18 420 GLY A O 1
ATOM 3094 N N . PRO A 1 421 ? 33.128 30.114 28.409 1.00 28.39 421 PRO A N 1
ATOM 3095 C CA . PRO A 1 421 ? 32.082 31.135 28.547 1.00 27.87 421 PRO A CA 1
ATOM 3096 C C . PRO A 1 421 ? 32.166 31.866 29.885 1.00 27.61 421 PRO A C 1
ATOM 3097 O O . PRO A 1 421 ? 31.895 33.064 29.970 1.00 26.69 421 PRO A O 1
ATOM 3101 N N . ILE A 1 422 ? 32.536 31.134 30.931 1.00 26.82 422 ILE A N 1
ATOM 3102 C CA . ILE A 1 422 ? 32.662 31.735 32.257 1.00 26.18 422 ILE A CA 1
ATOM 3103 C C . ILE A 1 422 ? 33.852 32.687 32.298 1.00 26.54 422 ILE A C 1
ATOM 3104 O O . ILE A 1 422 ? 33.752 33.792 32.831 1.00 28.61 422 ILE A O 1
ATOM 3109 N N . ILE A 1 423 ? 34.976 32.265 31.725 1.00 26.87 423 ILE A N 1
ATOM 3110 C CA . ILE A 1 423 ? 36.166 33.105 31.695 1.00 26.08 423 ILE A CA 1
ATOM 3111 C C . ILE A 1 423 ? 35.823 34.404 30.986 1.00 25.24 423 ILE A C 1
ATOM 3112 O O . ILE A 1 423 ? 36.140 35.492 31.466 1.00 26.28 423 ILE A O 1
ATOM 3117 N N . GLN A 1 424 ? 35.151 34.290 29.847 1.00 24.52 424 GLN A N 1
ATOM 3118 C CA . GLN A 1 424 ? 34.776 35.468 29.084 1.00 25.36 424 GLN A CA 1
ATOM 3119 C C . GLN A 1 424 ? 33.872 36.379 29.909 1.00 26.31 424 GLN A C 1
ATOM 3120 O O . GLN A 1 424 ? 33.988 37.605 29.856 1.00 24.29 424 GLN A O 1
ATOM 3126 N N . LEU A 1 425 ? 32.975 35.769 30.675 1.00 26.28 425 LEU A N 1
ATOM 3127 C CA . LEU A 1 425 ? 32.054 36.519 31.522 1.00 26.75 425 LEU A CA 1
ATOM 3128 C C . LEU A 1 425 ? 32.810 37.335 32.578 1.00 25.28 425 LEU A C 1
ATOM 3129 O O . LEU A 1 425 ? 32.604 38.536 32.711 1.00 27.33 425 LEU A O 1
ATOM 3134 N N . CYS A 1 426 ? 33.674 36.672 33.335 1.00 24.93 426 CYS A N 1
ATOM 3135 C CA . CYS A 1 426 ? 34.450 37.345 34.374 1.00 26.91 426 CYS A CA 1
ATOM 3136 C C . CYS A 1 426 ? 35.317 38.459 33.796 1.00 28.52 426 CYS A C 1
ATOM 3137 O O . CYS A 1 426 ? 35.506 39.507 34.415 1.00 26.57 426 CYS A O 1
ATOM 3140 N N . GLN A 1 427 ? 35.848 38.200 32.607 1.00 30.77 427 GLN A N 1
ATOM 3141 C CA . GLN A 1 427 ? 36.706 39.131 31.900 1.00 36.39 427 GLN A CA 1
ATOM 3142 C C . GLN A 1 427 ? 35.911 40.380 31.527 1.00 38.67 427 GLN A C 1
ATOM 3143 O O . GLN A 1 427 ? 36.397 41.505 31.650 1.00 40.31 427 GLN A O 1
ATOM 3149 N N . GLU A 1 428 ? 34.676 40.175 31.085 1.00 39.34 428 GLU A N 1
ATOM 3150 C CA . GLU A 1 428 ? 33.821 41.294 30.715 1.00 41.59 428 GLU A CA 1
ATOM 3151 C C . GLU A 1 428 ? 33.504 42.123 31.957 1.00 38.90 428 GLU A C 1
ATOM 3152 O O . GLU A 1 428 ? 33.295 43.330 31.874 1.00 39.52 428 GLU A O 1
ATOM 3158 N N . LYS A 1 429 ? 33.494 41.459 33.107 1.00 36.65 429 LYS A N 1
ATOM 3159 C CA . LYS A 1 429 ? 33.187 42.103 34.377 1.00 34.11 429 LYS A CA 1
ATOM 3160 C C . LYS A 1 429 ? 34.432 42.609 35.101 1.00 31.34 429 LYS A C 1
ATOM 3161 O O . LYS A 1 429 ? 34.435 42.749 36.329 1.00 30.82 429 LYS A O 1
ATOM 3167 N N . ARG A 1 430 ? 35.485 42.881 34.334 1.00 28.23 430 ARG A N 1
ATOM 3168 C CA . ARG A 1 430 ? 36.738 43.405 34.878 1.00 27.98 430 ARG A CA 1
ATOM 3169 C C . ARG A 1 430 ? 37.424 42.479 35.869 1.00 26.61 430 ARG A C 1
ATOM 3170 O O . ARG A 1 430 ? 38.041 42.940 36.824 1.00 27.60 430 ARG A O 1
ATOM 3178 N N . GLY A 1 431 ? 37.317 41.176 35.650 1.00 27.33 431 GLY A N 1
ATOM 3179 C CA . GLY A 1 431 ? 37.958 40.239 36.556 1.00 25.94 431 GLY A CA 1
ATOM 3180 C C . GLY A 1 431 ? 39.383 39.944 36.118 1.00 26.54 431 GLY A C 1
ATOM 3181 O O . GLY A 1 431 ? 39.693 39.998 34.936 1.00 26.56 431 GLY A O 1
ATOM 3182 N N . ILE A 1 432 ? 40.250 39.650 37.077 1.00 27.10 432 ILE A N 1
ATOM 3183 C CA . ILE A 1 432 ? 41.642 39.309 36.795 1.00 27.68 432 ILE A CA 1
ATOM 3184 C C . ILE A 1 432 ? 41.844 37.881 37.286 1.00 25.51 432 ILE A C 1
ATOM 3185 O O . ILE A 1 432 ? 41.720 37.625 38.475 1.00 24.57 432 ILE A O 1
ATOM 3190 N N . GLN A 1 433 ? 42.141 36.954 36.381 1.00 25.00 433 GLN A N 1
ATOM 3191 C CA . GLN A 1 433 ? 42.327 35.558 36.779 1.00 26.04 433 GLN A CA 1
ATOM 3192 C C . GLN A 1 433 ? 43.582 35.403 37.628 1.00 27.35 433 GLN A C 1
ATOM 3193 O O . GLN A 1 433 ? 44.654 35.910 37.273 1.00 27.14 433 GLN A O 1
ATOM 3199 N N . LYS A 1 434 ? 43.451 34.706 38.751 1.00 25.78 434 LYS A N 1
ATOM 3200 C CA . LYS A 1 434 ? 44.591 34.492 39.631 1.00 28.22 434 LYS A CA 1
ATOM 3201 C C . LYS A 1 434 ? 44.978 33.018 39.683 1.00 29.25 434 LYS A C 1
ATOM 3202 O O . LYS A 1 434 ? 46.106 32.686 40.028 1.00 28.27 434 LYS A O 1
ATOM 3208 N N . ASN A 1 435 ? 44.049 32.134 39.334 1.00 30.79 435 ASN A N 1
ATOM 3209 C CA . ASN A 1 435 ? 44.342 30.709 39.377 1.00 32.65 435 ASN A CA 1
ATOM 3210 C C . ASN A 1 435 ? 43.337 29.856 38.625 1.00 32.29 435 ASN A C 1
ATOM 3211 O O . ASN A 1 435 ? 42.156 30.206 38.507 1.00 30.41 435 ASN A O 1
ATOM 3216 N N . MET A 1 436 ? 43.825 28.730 38.118 1.00 31.70 436 MET A N 1
ATOM 3217 C CA . MET A 1 436 ? 42.993 27.783 37.399 1.00 33.41 436 MET A CA 1
ATOM 3218 C C . MET A 1 436 ? 43.527 26.383 37.682 1.00 33.78 436 MET A C 1
ATOM 3219 O O . MET A 1 436 ? 44.713 26.106 37.474 1.00 34.09 436 MET A O 1
ATOM 3224 N N . THR A 1 437 ? 42.659 25.509 38.178 1.00 32.28 437 THR A N 1
ATOM 3225 C CA . THR A 1 437 ? 43.066 24.147 38.489 1.00 36.12 437 THR A CA 1
ATOM 3226 C C . THR A 1 437 ? 41.946 23.157 38.202 1.00 37.41 437 THR A C 1
ATOM 3227 O O . THR A 1 437 ? 40.768 23.507 38.253 1.00 37.79 437 THR A O 1
ATOM 3231 N N . TYR A 1 438 ? 42.320 21.918 37.904 1.00 41.41 438 TYR A N 1
ATOM 3232 C CA . TYR A 1 438 ? 41.350 20.859 37.628 1.00 43.50 438 TYR A CA 1
ATOM 3233 C C . TYR A 1 438 ? 41.086 20.032 38.889 1.00 45.09 438 TYR A C 1
ATOM 3234 O O . TYR A 1 438 ? 42.012 19.450 39.453 1.00 46.06 438 TYR A O 1
ATOM 3243 N N . LEU A 1 439 ? 39.828 19.990 39.329 1.00 46.82 439 LEU A N 1
ATOM 3244 C CA . LEU A 1 439 ? 39.439 19.230 40.522 1.00 48.44 439 LEU A CA 1
ATOM 3245 C C . LEU A 1 439 ? 39.192 17.758 40.190 1.00 49.54 439 LEU A C 1
ATOM 3246 O O . LEU A 1 439 ? 38.867 16.948 41.063 1.00 50.56 439 LEU A O 1
ATOM 3251 N N . ASP A 1 440 ? 39.333 17.449 38.907 1.00 49.33 440 ASP A N 1
ATOM 3252 C CA . ASP A 1 440 ? 39.192 16.112 38.340 1.00 49.05 440 ASP A CA 1
ATOM 3253 C C . ASP A 1 440 ? 39.219 16.345 36.835 1.00 49.76 440 ASP A C 1
ATOM 3254 O O . ASP A 1 440 ? 39.181 17.492 36.386 1.00 50.74 440 ASP A O 1
ATOM 3259 N N . PRO A 1 441 ? 39.298 15.276 36.033 1.00 50.08 441 PRO A N 1
ATOM 3260 C CA . PRO A 1 441 ? 39.340 15.450 34.576 1.00 48.85 441 PRO A CA 1
ATOM 3261 C C . PRO A 1 441 ? 38.264 16.326 33.929 1.00 46.82 441 PRO A C 1
ATOM 3262 O O . PRO A 1 441 ? 38.486 16.882 32.855 1.00 46.89 441 PRO A O 1
ATOM 3266 N N . ASN A 1 442 ? 37.114 16.471 34.574 1.00 44.45 442 ASN A N 1
ATOM 3267 C CA . ASN A 1 442 ? 36.040 17.266 33.983 1.00 43.92 442 ASN A CA 1
ATOM 3268 C C . ASN A 1 442 ? 35.539 18.440 34.819 1.00 41.52 442 ASN A C 1
ATOM 3269 O O . ASN A 1 442 ? 34.523 19.061 34.486 1.00 40.26 442 ASN A O 1
ATOM 3274 N N . THR A 1 443 ? 36.257 18.754 35.890 1.00 38.24 443 THR A N 1
ATOM 3275 C CA . THR A 1 443 ? 35.857 19.845 36.767 1.00 35.75 443 THR A CA 1
ATOM 3276 C C . THR A 1 443 ? 36.980 20.853 36.972 1.00 34.08 443 THR A C 1
ATOM 3277 O O . THR A 1 443 ? 38.085 20.496 37.384 1.00 32.74 443 THR A O 1
ATOM 3281 N N . VAL A 1 444 ? 36.683 22.118 36.688 1.00 30.93 444 VAL A N 1
ATOM 3282 C CA . VAL A 1 444 ? 37.667 23.175 36.817 1.00 30.08 444 VAL A CA 1
ATOM 3283 C C . VAL A 1 444 ? 37.396 24.158 37.951 1.00 29.77 444 VAL A C 1
ATOM 3284 O O . VAL A 1 444 ? 36.248 24.511 38.242 1.00 29.66 444 VAL A O 1
ATOM 3288 N N . TYR A 1 445 ? 38.480 24.589 38.585 1.00 30.08 445 TYR A N 1
ATOM 3289 C CA . TYR A 1 445 ? 38.441 25.540 39.693 1.00 29.40 445 TYR A CA 1
ATOM 3290 C C . TYR A 1 445 ? 39.080 26.834 39.203 1.00 30.36 445 TYR A C 1
ATOM 3291 O O . TYR A 1 445 ? 40.173 26.814 38.629 1.00 29.80 445 TYR A O 1
ATOM 3300 N N . LEU A 1 446 ? 38.398 27.954 39.422 1.00 27.09 446 LEU A N 1
ATOM 3301 C CA . LEU A 1 446 ? 38.907 29.251 39.001 1.00 28.55 446 LEU A CA 1
ATOM 3302 C C . LEU A 1 446 ? 38.872 30.275 40.136 1.00 28.14 446 LEU A C 1
ATOM 3303 O O . LEU A 1 446 ? 37.942 30.284 40.953 1.00 26.23 446 LEU A O 1
ATOM 3308 N N . GLU A 1 447 ? 39.884 31.138 40.168 1.00 27.76 447 GLU A N 1
ATOM 3309 C CA . GLU A 1 447 ? 39.960 32.214 41.153 1.00 27.81 447 GLU A CA 1
ATOM 3310 C C . GLU A 1 447 ? 40.085 33.512 40.362 1.00 28.39 447 GLU A C 1
ATOM 3311 O O . GLU A 1 447 ? 40.932 33.629 39.467 1.00 27.12 447 GLU A O 1
ATOM 3317 N N . TYR A 1 448 ? 39.222 34.470 40.674 1.00 27.96 448 TYR A N 1
ATOM 3318 C CA . TYR A 1 448 ? 39.211 35.761 39.986 1.00 29.50 448 TYR A CA 1
ATOM 3319 C C . TYR A 1 448 ? 39.064 36.919 40.946 1.00 29.48 448 TYR A C 1
ATOM 3320 O O . TYR A 1 448 ? 38.245 36.863 41.858 1.00 30.97 448 TYR A O 1
ATOM 3329 N N . GLU A 1 449 ? 39.862 37.962 40.751 1.00 28.72 449 GLU A N 1
ATOM 3330 C CA . GLU A 1 449 ? 39.719 39.149 41.571 1.00 27.34 449 GLU A CA 1
ATOM 3331 C C . GLU A 1 449 ? 38.765 39.999 40.730 1.00 28.00 449 GLU A C 1
ATOM 3332 O O . GLU A 1 449 ? 39.011 40.235 39.537 1.00 27.16 449 GLU A O 1
ATOM 3338 N N . MET A 1 450 ? 37.666 40.432 41.339 1.00 26.21 450 MET A N 1
ATOM 3339 C CA . MET A 1 450 ? 36.668 41.216 40.627 1.00 26.86 450 MET A CA 1
ATOM 3340 C C . MET A 1 450 ? 36.092 42.304 41.511 1.00 23.76 450 MET A C 1
ATOM 3341 O O . MET A 1 450 ? 36.086 42.177 42.727 1.00 23.72 450 MET A O 1
ATOM 3346 N N . PRO A 1 451 ? 35.593 43.390 40.902 1.00 24.81 451 PRO A N 1
ATOM 3347 C CA . PRO A 1 451 ? 35.006 44.477 41.683 1.00 24.04 451 PRO A CA 1
ATOM 3348 C C . PRO A 1 451 ? 33.656 43.958 42.159 1.00 24.96 451 PRO A C 1
ATOM 3349 O O . PRO A 1 451 ? 32.940 43.314 41.393 1.00 26.64 451 PRO A O 1
ATOM 3353 N N . LEU A 1 452 ? 33.308 44.214 43.412 1.00 25.40 452 LEU A N 1
ATOM 3354 C CA . LEU A 1 452 ? 32.012 43.772 43.911 1.00 25.11 452 LEU A CA 1
ATOM 3355 C C . LEU A 1 452 ? 30.904 44.443 43.093 1.00 24.59 452 LEU A C 1
ATOM 3356 O O . LEU A 1 452 ? 29.851 43.853 42.861 1.00 27.41 452 LEU A O 1
ATOM 3361 N N . SER A 1 453 ? 31.150 45.677 42.655 1.00 24.67 453 SER A N 1
ATOM 3362 C CA . SER A 1 453 ? 30.167 46.426 41.870 1.00 27.55 453 SER A CA 1
ATOM 3363 C C . SER A 1 453 ? 29.734 45.706 40.583 1.00 29.11 453 SER A C 1
ATOM 3364 O O . SER A 1 453 ? 28.615 45.881 40.115 1.00 28.93 453 SER A O 1
ATOM 3367 N N . GLU A 1 454 ? 30.628 44.914 40.006 1.00 29.92 454 GLU A N 1
ATOM 3368 C CA . GLU A 1 454 ? 30.319 44.178 38.783 1.00 31.66 454 GLU A CA 1
ATOM 3369 C C . GLU A 1 454 ? 29.586 42.886 39.142 1.00 33.07 454 GLU A C 1
ATOM 3370 O O . GLU A 1 454 ? 28.752 42.402 38.379 1.00 33.46 454 GLU A O 1
ATOM 3376 N N . ILE A 1 455 ? 29.902 42.340 40.311 1.00 33.09 455 ILE A N 1
ATOM 3377 C CA . ILE A 1 455 ? 29.284 41.108 40.780 1.00 37.60 455 ILE A CA 1
ATOM 3378 C C . ILE A 1 455 ? 27.794 41.229 41.107 1.00 38.44 455 ILE A C 1
ATOM 3379 O O . ILE A 1 455 ? 27.019 40.322 40.805 1.00 41.05 455 ILE A O 1
ATOM 3384 N N . ILE A 1 456 ? 27.394 42.340 41.721 1.00 37.05 456 ILE A N 1
ATOM 3385 C CA . ILE A 1 456 ? 25.997 42.528 42.112 1.00 37.27 456 ILE A CA 1
ATOM 3386 C C . ILE A 1 456 ? 25.022 42.945 41.009 1.00 38.09 456 ILE A C 1
ATOM 3387 O O . ILE A 1 456 ? 23.826 43.078 41.265 1.00 38.77 456 ILE A O 1
ATOM 3392 N N . VAL A 1 457 ? 25.515 43.150 39.792 1.00 38.58 457 VAL A N 1
ATOM 3393 C CA . VAL A 1 457 ? 24.643 43.548 38.689 1.00 40.47 457 VAL A CA 1
ATOM 3394 C C . VAL A 1 457 ? 23.812 42.389 38.130 1.00 41.56 457 VAL A C 1
ATOM 3395 O O . VAL A 1 457 ? 22.581 42.388 38.229 1.00 43.57 457 VAL A O 1
ATOM 3399 N N . ASP A 1 458 ? 24.479 41.400 37.544 1.00 40.29 458 ASP A N 1
ATOM 3400 C CA . ASP A 1 458 ? 23.772 40.269 36.955 1.00 40.45 458 ASP A CA 1
ATOM 3401 C C . ASP A 1 458 ? 24.661 39.040 36.836 1.00 40.31 458 ASP A C 1
ATOM 3402 O O . ASP A 1 458 ? 24.331 38.090 36.119 1.00 41.10 458 ASP A O 1
ATOM 3407 N N . PHE A 1 459 ? 25.792 39.068 37.531 1.00 37.07 459 PHE A N 1
ATOM 3408 C CA . PHE A 1 459 ? 26.744 37.972 37.501 1.00 33.76 459 PHE A CA 1
ATOM 3409 C C . PHE A 1 459 ? 26.088 36.634 37.849 1.00 34.74 459 PHE A C 1
ATOM 3410 O O . PHE A 1 459 ? 26.265 35.649 37.132 1.00 33.95 459 PHE A O 1
ATOM 3418 N N . HIS A 1 460 ? 25.320 36.604 38.937 1.00 32.30 460 HIS A N 1
ATOM 3419 C CA . HIS A 1 460 ? 24.659 35.377 39.363 1.00 33.40 460 HIS A CA 1
ATOM 3420 C C . HIS A 1 460 ? 23.809 34.699 38.283 1.00 32.85 460 HIS A C 1
ATOM 3421 O O . HIS A 1 460 ? 24.011 33.522 37.983 1.00 32.83 460 HIS A O 1
ATOM 3428 N N . ASP A 1 461 ? 22.860 35.428 37.702 1.00 31.57 461 ASP A N 1
ATOM 3429 C CA . ASP A 1 461 ? 22.010 34.831 36.673 1.00 34.67 461 ASP A CA 1
ATOM 3430 C C . ASP A 1 461 ? 22.781 34.472 35.416 1.00 35.17 461 ASP A C 1
ATOM 3431 O O . ASP A 1 461 ? 22.461 33.490 34.751 1.00 34.81 461 ASP A O 1
ATOM 3436 N N . LYS A 1 462 ? 23.795 35.267 35.094 1.00 35.22 462 LYS A N 1
ATOM 3437 C CA . LYS A 1 462 ? 24.601 35.019 33.904 1.00 35.62 462 LYS A CA 1
ATOM 3438 C C . LYS A 1 462 ? 25.397 33.724 34.021 1.00 35.49 462 LYS A C 1
ATOM 3439 O O . LYS A 1 462 ? 25.329 32.858 33.142 1.00 33.97 462 LYS A O 1
ATOM 3445 N N . ILE A 1 463 ? 26.149 33.588 35.108 1.00 33.03 463 ILE A N 1
ATOM 3446 C CA . ILE A 1 463 ? 26.962 32.396 35.293 1.00 35.34 463 ILE A CA 1
ATOM 3447 C C . ILE A 1 463 ? 26.090 31.149 35.398 1.00 34.11 463 ILE A C 1
ATOM 3448 O O . IL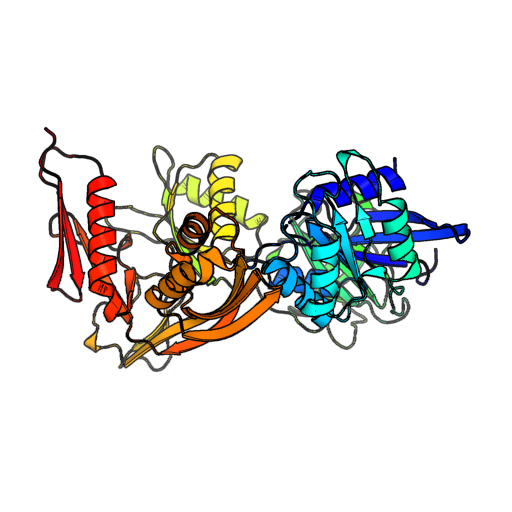E A 1 463 ? 26.475 30.066 34.953 1.00 34.13 463 ILE A O 1
ATOM 3453 N N . LYS A 1 464 ? 24.904 31.300 35.971 1.00 34.50 464 LYS A N 1
ATOM 3454 C CA . LYS A 1 464 ? 24.010 30.161 36.090 1.00 36.98 464 LYS A CA 1
ATOM 3455 C C . LYS A 1 464 ? 23.445 29.752 34.729 1.00 37.44 464 LYS A C 1
ATOM 3456 O O . LYS A 1 464 ? 23.449 28.567 34.392 1.00 39.57 464 LYS A O 1
ATOM 3462 N N . SER A 1 465 ? 22.975 30.717 33.939 1.00 37.53 465 SER A N 1
ATOM 3463 C CA . SER A 1 465 ? 22.424 30.382 32.629 1.00 37.64 465 SER A CA 1
ATOM 3464 C C . SER A 1 465 ? 23.484 29.763 31.713 1.00 37.62 465 SER A C 1
ATOM 3465 O O . SER A 1 465 ? 23.251 28.706 31.136 1.00 37.93 465 SER A O 1
ATOM 3468 N N . ILE A 1 466 ? 24.652 30.391 31.594 1.00 36.46 466 ILE A N 1
ATOM 3469 C CA . ILE A 1 466 ? 25.695 29.833 30.736 1.00 36.99 466 ILE A CA 1
ATOM 3470 C C . ILE A 1 466 ? 26.242 28.481 31.218 1.00 37.37 466 ILE A C 1
ATOM 3471 O O . ILE A 1 466 ? 26.949 27.807 30.474 1.00 39.39 466 ILE A O 1
ATOM 3476 N N . SER A 1 467 ? 25.927 28.078 32.447 1.00 34.41 467 SER A N 1
ATOM 3477 C CA . SER A 1 467 ? 26.423 26.797 32.953 1.00 34.56 467 SER A CA 1
ATOM 3478 C C . SER A 1 467 ? 25.274 25.829 33.204 1.00 35.52 467 SER A C 1
ATOM 3479 O O . SER A 1 467 ? 25.477 24.728 33.713 1.00 35.06 467 SER A O 1
ATOM 3482 N N . ARG A 1 468 ? 24.064 26.257 32.866 1.00 37.35 468 ARG A N 1
ATOM 3483 C CA . ARG A 1 468 ? 22.885 25.423 33.047 1.00 39.24 468 ARG A CA 1
ATOM 3484 C C . ARG A 1 468 ? 22.680 25.099 34.523 1.00 39.14 468 ARG A C 1
ATOM 3485 O O . ARG A 1 468 ? 22.132 24.054 34.865 1.00 39.50 468 ARG A O 1
ATOM 3493 N N . GLY A 1 469 ? 23.125 26.007 35.390 1.00 39.62 469 GLY A N 1
ATOM 3494 C CA . GLY A 1 469 ? 22.982 25.812 36.825 1.00 36.96 469 GLY A CA 1
ATOM 3495 C C . GLY A 1 469 ? 24.028 24.900 37.444 1.00 37.18 469 GLY A C 1
ATOM 3496 O O . GLY A 1 469 ? 23.993 24.640 38.645 1.00 38.43 469 GLY A O 1
ATOM 3497 N N . PHE A 1 470 ? 24.974 24.423 36.641 1.00 35.79 470 PHE A N 1
ATOM 3498 C CA . PHE A 1 470 ? 26.008 23.521 37.146 1.00 34.20 470 PHE A CA 1
ATOM 3499 C C . PHE A 1 470 ? 27.226 24.198 37.784 1.00 33.01 470 PHE A C 1
ATOM 3500 O O . PHE A 1 470 ? 27.942 23.573 38.566 1.00 32.51 470 PHE A O 1
ATOM 3508 N N . ALA A 1 471 ? 27.474 25.458 37.455 1.00 29.80 471 ALA A N 1
ATOM 3509 C CA . ALA A 1 471 ? 28.626 26.145 38.029 1.00 31.16 471 ALA A CA 1
ATOM 3510 C C . ALA A 1 471 ? 28.255 26.794 39.353 1.00 31.57 471 ALA A C 1
ATOM 3511 O O . ALA A 1 471 ? 27.127 27.250 39.535 1.00 33.14 471 ALA A O 1
ATOM 3513 N N . SER A 1 472 ? 29.210 26.825 40.275 1.00 30.47 472 SER A N 1
ATOM 3514 C CA . SER A 1 472 ? 28.996 27.435 41.580 1.00 30.18 472 SER A CA 1
ATOM 3515 C C . SER A 1 472 ? 30.109 28.443 41.853 1.00 30.44 472 SER A C 1
ATOM 3516 O O . SER A 1 472 ? 31.196 28.346 41.286 1.00 30.57 472 SER A O 1
ATOM 3519 N N . TYR A 1 473 ? 29.842 29.413 42.718 1.00 29.30 473 TYR A N 1
ATOM 3520 C CA . TYR A 1 473 ? 30.858 30.399 43.046 1.00 29.64 473 TYR A CA 1
ATOM 3521 C C . TYR A 1 473 ? 30.658 30.952 44.449 1.00 29.97 473 TYR A C 1
ATOM 3522 O O . TYR A 1 473 ? 29.575 30.846 45.039 1.00 28.47 473 TYR A O 1
ATOM 3531 N N . ASP A 1 474 ? 31.728 31.527 44.978 1.00 29.18 474 ASP A N 1
ATOM 3532 C CA . ASP A 1 474 ? 31.724 32.117 46.300 1.00 29.84 474 ASP A CA 1
ATOM 3533 C C . ASP A 1 474 ? 32.763 33.217 46.231 1.00 30.29 474 ASP A C 1
ATOM 3534 O O . ASP A 1 474 ? 33.577 33.241 45.307 1.00 30.27 474 ASP A O 1
ATOM 3539 N N . TYR A 1 475 ? 32.741 34.141 47.184 1.00 30.28 475 TYR A N 1
ATOM 3540 C CA . TYR A 1 475 ? 33.730 35.202 47.167 1.00 31.14 475 TYR A CA 1
ATOM 3541 C C . TYR A 1 475 ? 34.039 35.743 48.555 1.00 33.26 475 TYR A C 1
ATOM 3542 O O . TYR A 1 475 ? 33.272 35.559 49.507 1.00 33.19 475 TYR A O 1
ATOM 3551 N N . GLU A 1 476 ? 35.176 36.417 48.649 1.00 33.32 476 GLU A N 1
ATOM 3552 C CA . GLU A 1 476 ? 35.648 36.978 49.900 1.00 34.03 476 GLU A CA 1
ATOM 3553 C C . GLU A 1 476 ? 36.155 38.390 49.649 1.00 31.41 476 GLU A C 1
ATOM 3554 O O . GLU A 1 476 ? 36.848 38.639 48.662 1.00 30.89 476 GLU A O 1
ATOM 3560 N N . PHE A 1 477 ? 35.795 39.312 50.535 1.00 28.08 477 PHE A N 1
ATOM 3561 C CA . PHE A 1 477 ? 36.225 40.698 50.412 1.00 29.13 477 PHE A CA 1
ATOM 3562 C C . PHE A 1 477 ? 37.750 40.763 50.550 1.00 28.19 477 PHE A C 1
ATOM 3563 O O . PHE A 1 477 ? 38.314 40.172 51.470 1.00 27.45 477 PHE A O 1
ATOM 3571 N N . ILE A 1 478 ? 38.420 41.456 49.636 1.00 27.01 478 ILE A N 1
ATOM 3572 C CA . ILE A 1 478 ? 39.871 41.559 49.726 1.00 28.16 478 ILE A CA 1
ATOM 3573 C C . ILE A 1 478 ? 40.385 42.994 49.780 1.00 30.38 478 ILE A C 1
ATOM 3574 O O . ILE A 1 478 ? 41.586 43.223 49.701 1.00 33.50 478 ILE A O 1
ATOM 3579 N N . GLY A 1 479 ? 39.485 43.964 49.916 1.00 29.93 479 GLY A N 1
ATOM 3580 C CA . GLY A 1 479 ? 39.939 45.342 50.016 1.00 29.25 479 GLY A CA 1
ATOM 3581 C C . GLY A 1 479 ? 39.572 46.313 48.912 1.00 26.78 479 GLY A C 1
ATOM 3582 O O . GLY A 1 479 ? 39.031 45.937 47.871 1.00 24.58 479 GLY A O 1
ATOM 3583 N N . TYR A 1 480 ? 39.883 47.583 49.158 1.00 27.21 480 TYR A N 1
ATOM 3584 C CA . TYR A 1 480 ? 39.606 48.656 48.218 1.00 27.31 480 TYR A CA 1
ATOM 3585 C C . TYR A 1 480 ? 40.778 48.945 47.291 1.00 30.10 480 TYR A C 1
ATOM 3586 O O . TYR A 1 480 ? 41.944 48.840 47.686 1.00 30.82 480 TYR A O 1
ATOM 3595 N N . ARG A 1 481 ? 40.454 49.318 46.057 1.00 28.77 481 ARG A N 1
ATOM 3596 C CA . ARG A 1 481 ? 41.460 49.648 45.058 1.00 31.60 481 ARG A CA 1
ATOM 3597 C C . ARG A 1 481 ? 40.967 50.818 44.221 1.00 31.46 481 ARG A C 1
ATOM 3598 O O . ARG A 1 481 ? 39.785 50.905 43.912 1.00 32.27 481 ARG A O 1
ATOM 3606 N N . PRO A 1 482 ? 41.871 51.733 43.841 1.00 33.05 482 PRO A N 1
ATOM 3607 C CA . PRO A 1 482 ? 41.462 52.880 43.027 1.00 31.78 482 PRO A CA 1
ATOM 3608 C C . PRO A 1 482 ? 41.055 52.409 41.634 1.00 32.29 482 PRO A C 1
ATOM 3609 O O . PRO A 1 482 ? 41.665 51.496 41.088 1.00 31.75 482 PRO A O 1
ATOM 3613 N N . SER A 1 483 ? 40.009 53.010 41.075 1.00 31.81 483 SER A N 1
ATOM 3614 C CA . SER A 1 483 ? 39.537 52.642 39.741 1.00 31.20 483 SER A CA 1
ATOM 3615 C C . SER A 1 483 ? 39.035 53.883 39.024 1.00 31.82 483 SER A C 1
ATOM 3616 O O . SER A 1 483 ? 38.727 54.899 39.658 1.00 33.03 483 SER A O 1
ATOM 3619 N N . ASP A 1 484 ? 38.945 53.805 37.704 1.00 30.57 484 ASP A N 1
ATOM 3620 C CA . ASP A 1 484 ? 38.461 54.939 36.929 1.00 32.42 484 ASP A CA 1
ATOM 3621 C C . ASP A 1 484 ? 36.932 54.863 36.889 1.00 31.51 484 ASP A C 1
ATOM 3622 O O . ASP A 1 484 ? 36.340 54.410 35.908 1.00 31.96 484 ASP A O 1
ATOM 3627 N N . LEU A 1 485 ? 36.303 55.306 37.969 1.00 30.81 485 LEU A N 1
ATOM 3628 C CA . LEU A 1 485 ? 34.851 55.265 38.087 1.00 29.92 485 LEU A CA 1
ATOM 3629 C C . LEU A 1 485 ? 34.186 56.627 37.873 1.00 27.29 485 LEU A C 1
ATOM 3630 O O . LEU A 1 485 ? 34.685 57.655 38.338 1.00 26.69 485 LEU A O 1
ATOM 3635 N N . ILE A 1 486 ? 33.054 56.624 37.177 1.00 25.43 486 ILE A N 1
ATOM 3636 C CA . ILE A 1 486 ? 32.309 57.857 36.931 1.00 25.32 486 ILE A CA 1
ATOM 3637 C C . ILE A 1 486 ? 30.819 57.694 37.238 1.00 25.43 486 ILE A C 1
ATOM 3638 O O . ILE A 1 486 ? 30.285 56.587 37.274 1.00 24.34 486 ILE A O 1
ATOM 3643 N N . LYS A 1 487 ? 30.157 58.819 37.459 1.00 26.86 487 LYS A N 1
ATOM 3644 C CA . LYS A 1 487 ? 28.737 58.841 37.772 1.00 27.93 487 LYS A CA 1
ATOM 3645 C C . LYS A 1 487 ? 27.934 59.104 36.502 1.00 29.71 487 LYS A C 1
ATOM 3646 O O . LYS A 1 487 ? 28.262 59.999 35.723 1.00 28.97 487 LYS A O 1
ATOM 3652 N N . LEU A 1 488 ? 26.896 58.310 36.282 1.00 30.35 488 LEU A N 1
ATOM 3653 C CA . LEU A 1 488 ? 26.048 58.507 35.114 1.00 32.56 488 LEU A CA 1
ATOM 3654 C C . LEU A 1 488 ? 24.669 58.917 35.609 1.00 34.69 488 LEU A C 1
ATOM 3655 O O . LEU A 1 488 ? 24.167 58.374 36.599 1.00 35.30 488 LEU A O 1
ATOM 3660 N N . THR A 1 489 ? 24.063 59.883 34.935 1.00 35.86 489 THR A N 1
ATOM 3661 C CA . THR A 1 489 ? 22.737 60.324 35.326 1.00 40.34 489 THR A CA 1
ATOM 3662 C C . THR A 1 489 ? 21.720 59.894 34.288 1.00 40.32 489 THR A C 1
ATOM 3663 O O . THR A 1 489 ? 22.034 59.771 33.103 1.00 39.88 489 THR A O 1
ATOM 3667 N N . VAL A 1 490 ? 20.499 59.650 34.745 1.00 41.64 490 VAL A N 1
ATOM 3668 C CA . VAL A 1 490 ? 19.431 59.244 33.853 1.00 43.99 490 VAL A CA 1
ATOM 3669 C C . VAL A 1 490 ? 18.390 60.357 33.769 1.00 46.50 490 VAL A C 1
ATOM 3670 O O . VAL A 1 490 ? 17.848 60.790 34.792 1.00 46.73 490 VAL A O 1
ATOM 3674 N N . LEU A 1 491 ? 18.125 60.818 32.550 1.00 47.36 491 LEU A N 1
ATOM 3675 C CA . LEU A 1 491 ? 17.143 61.872 32.320 1.00 49.88 491 LEU A CA 1
ATOM 3676 C C . LEU A 1 491 ? 15.900 61.335 31.611 1.00 51.31 491 LEU A C 1
ATOM 3677 O O . LEU A 1 491 ? 15.996 60.578 30.641 1.00 49.47 491 LEU A O 1
ATOM 3682 N N . ILE A 1 492 ? 14.736 61.726 32.115 1.00 54.17 492 ILE A N 1
ATOM 3683 C CA . ILE A 1 492 ? 13.459 61.333 31.531 1.00 57.15 492 ILE A CA 1
ATOM 3684 C C . ILE A 1 492 ? 12.733 62.629 31.179 1.00 58.92 492 ILE A C 1
ATOM 3685 O O . ILE A 1 492 ? 12.247 63.346 32.059 1.00 58.05 492 ILE A O 1
ATOM 3690 N N . ASN A 1 493 ? 12.683 62.921 29.883 1.00 61.20 493 ASN A N 1
ATOM 3691 C CA . ASN A 1 493 ? 12.064 64.137 29.367 1.00 64.46 493 ASN A CA 1
ATOM 3692 C C . ASN A 1 493 ? 12.984 65.321 29.650 1.00 65.89 493 ASN A C 1
ATOM 3693 O O . ASN A 1 493 ? 12.574 66.315 30.249 1.00 66.48 493 ASN A O 1
ATOM 3698 N N . LYS A 1 494 ? 14.235 65.191 29.219 1.00 67.00 494 LYS A N 1
ATOM 3699 C CA . LYS A 1 494 ? 15.242 66.227 29.396 1.00 67.45 494 LYS A CA 1
ATOM 3700 C C . LYS A 1 494 ? 15.547 66.582 30.852 1.00 67.78 494 LYS A C 1
ATOM 3701 O O . LYS A 1 494 ? 16.441 67.384 31.126 1.00 68.81 494 LYS A O 1
ATOM 3707 N N . LYS A 1 495 ? 14.812 65.988 31.785 1.00 68.41 495 LYS A N 1
ATOM 3708 C CA . LYS A 1 495 ? 15.043 66.245 33.201 1.00 69.18 495 LYS A CA 1
ATOM 3709 C C . LYS A 1 495 ? 15.457 64.962 33.923 1.00 69.09 495 LYS A C 1
ATOM 3710 O O . LYS A 1 495 ? 14.784 63.936 33.827 1.00 69.35 495 LYS A O 1
ATOM 3716 N N . PRO A 1 496 ? 16.577 65.011 34.662 1.00 68.26 496 PRO A N 1
ATOM 3717 C CA . PRO A 1 496 ? 17.153 63.899 35.423 1.00 66.69 496 PRO A CA 1
ATOM 3718 C C . PRO A 1 496 ? 16.353 63.345 36.598 1.00 66.13 496 PRO A C 1
ATOM 3719 O O . PRO A 1 496 ? 15.493 64.019 37.160 1.00 67.49 496 PRO A O 1
ATOM 3723 N N . VAL A 1 497 ? 16.665 62.102 36.959 1.00 63.84 497 VAL A N 1
ATOM 3724 C CA . VAL A 1 497 ? 16.032 61.408 38.077 1.00 62.35 497 VAL A CA 1
ATOM 3725 C C . VAL A 1 497 ? 17.143 60.866 38.980 1.00 61.23 497 VAL A C 1
ATOM 3726 O O . VAL A 1 497 ? 17.765 59.844 38.682 1.00 61.21 497 VAL A O 1
ATOM 3730 N N . ASP A 1 498 ? 17.378 61.568 40.084 1.00 59.66 498 ASP A N 1
ATOM 3731 C CA . ASP A 1 498 ? 18.421 61.235 41.053 1.00 58.21 498 ASP A CA 1
ATOM 3732 C C . ASP A 1 498 ? 18.530 59.777 41.486 1.00 57.18 498 ASP A C 1
ATOM 3733 O O . ASP A 1 498 ? 19.633 59.241 41.614 1.00 56.09 498 ASP A O 1
ATOM 3738 N N . ALA A 1 499 ? 17.389 59.141 41.722 1.00 54.91 499 ALA A N 1
ATOM 3739 C CA . ALA A 1 499 ? 17.364 57.754 42.164 1.00 52.09 499 ALA A CA 1
ATOM 3740 C C . ALA A 1 499 ? 17.895 56.766 41.132 1.00 50.21 499 ALA A C 1
ATOM 3741 O O . ALA A 1 499 ? 18.192 55.617 41.467 1.00 49.37 499 ALA A O 1
ATOM 3743 N N . LEU A 1 500 ? 18.022 57.203 39.884 1.00 48.30 500 LEU A N 1
ATOM 3744 C CA . LEU A 1 500 ? 18.514 56.314 38.833 1.00 47.06 500 LEU A CA 1
ATOM 3745 C C . LEU A 1 500 ? 19.980 56.541 38.479 1.00 45.22 500 LEU A C 1
ATOM 3746 O O . LEU A 1 500 ? 20.519 55.876 37.592 1.00 45.47 500 LEU A O 1
ATOM 3751 N N . SER A 1 501 ? 20.632 57.478 39.161 1.00 42.78 501 SER A N 1
ATOM 3752 C CA . SER A 1 501 ? 22.036 57.734 38.874 1.00 41.14 501 SER A CA 1
ATOM 3753 C C . SER A 1 501 ? 22.856 56.559 39.392 1.00 38.28 501 SER A C 1
ATOM 3754 O O . SER A 1 501 ? 22.521 55.960 40.415 1.00 38.78 501 SER A O 1
ATOM 3757 N N . PHE A 1 502 ? 23.910 56.201 38.669 1.00 35.23 502 PHE A N 1
ATOM 3758 C CA . PHE A 1 502 ? 24.736 55.081 39.087 1.00 33.79 502 PHE A CA 1
ATOM 3759 C C . PHE A 1 502 ? 26.214 55.292 38.801 1.00 32.97 502 PHE A C 1
ATOM 3760 O O . PHE A 1 502 ? 26.596 56.173 38.031 1.00 34.17 502 PHE A O 1
ATOM 3768 N N . ILE A 1 503 ? 27.041 54.468 39.431 1.00 30.80 503 ILE A N 1
ATOM 3769 C CA . ILE A 1 503 ? 28.481 54.559 39.272 1.00 29.02 503 ILE A CA 1
ATOM 3770 C C . ILE A 1 503 ? 28.955 53.389 38.426 1.00 29.11 503 ILE A C 1
ATOM 3771 O O . ILE A 1 503 ? 28.586 52.237 38.666 1.00 25.90 503 ILE A O 1
ATOM 3776 N N . VAL A 1 504 ? 29.787 53.690 37.437 1.00 28.06 504 VAL A N 1
ATOM 3777 C CA . VAL A 1 504 ? 30.275 52.667 36.527 1.00 29.59 504 VAL A CA 1
ATOM 3778 C C . VAL A 1 504 ? 31.727 52.947 36.170 1.00 28.28 504 VAL A C 1
ATOM 3779 O O . VAL A 1 504 ? 32.194 54.067 36.324 1.00 28.55 504 VAL A O 1
ATOM 3783 N N . HIS A 1 505 ? 32.446 51.929 35.711 1.00 30.36 505 HIS A N 1
ATOM 3784 C CA . HIS A 1 505 ? 33.829 52.137 35.293 1.00 31.61 505 HIS A CA 1
ATOM 3785 C C . HIS A 1 505 ? 33.750 52.880 33.954 1.00 30.77 505 HIS A C 1
ATOM 3786 O O . HIS A 1 505 ? 32.881 52.586 33.135 1.00 28.15 505 HIS A O 1
ATOM 3793 N N . ALA A 1 506 ? 34.647 53.840 33.738 1.00 32.83 506 ALA A N 1
ATOM 3794 C CA . ALA A 1 506 ? 34.651 54.625 32.504 1.00 34.27 506 ALA A CA 1
ATOM 3795 C C . ALA A 1 506 ? 34.549 53.776 31.235 1.00 36.93 506 ALA A C 1
ATOM 3796 O O . ALA A 1 506 ? 33.806 54.126 30.318 1.00 35.84 506 ALA A O 1
ATOM 3798 N N . ASP A 1 507 ? 35.277 52.661 31.186 1.00 37.38 507 ASP A N 1
ATOM 3799 C CA . ASP A 1 507 ? 35.260 51.793 30.007 1.00 39.56 507 ASP A CA 1
ATOM 3800 C C . ASP A 1 507 ? 33.965 51.023 29.812 1.00 40.44 507 ASP A C 1
ATOM 3801 O O . ASP A 1 507 ? 33.649 50.597 28.697 1.00 40.07 507 ASP A O 1
ATOM 3806 N N . ARG A 1 508 ? 33.217 50.833 30.890 1.00 40.00 508 ARG A N 1
ATOM 3807 C CA . ARG A 1 508 ? 31.968 50.095 30.802 1.00 40.68 508 ARG A CA 1
ATOM 3808 C C . ARG A 1 508 ? 30.757 51.026 30.725 1.00 39.75 508 ARG A C 1
ATOM 3809 O O . ARG A 1 508 ? 29.617 50.566 30.604 1.00 40.03 508 ARG A O 1
ATOM 3817 N N . ALA A 1 509 ? 31.015 52.330 30.781 1.00 37.09 509 ALA A N 1
ATOM 3818 C CA . ALA A 1 509 ? 29.961 53.342 30.754 1.00 35.35 509 ALA A CA 1
ATOM 3819 C C . ALA A 1 509 ? 28.993 53.205 29.587 1.00 35.71 509 ALA A C 1
ATOM 3820 O O . ALA A 1 509 ? 27.787 53.057 29.781 1.00 33.82 509 ALA A O 1
ATOM 3822 N N . GLN A 1 510 ? 29.527 53.263 28.372 1.00 37.74 510 GLN A N 1
ATOM 3823 C CA . GLN A 1 510 ? 28.715 53.164 27.168 1.00 39.27 510 GLN A CA 1
ATOM 3824 C C . GLN A 1 510 ? 27.787 51.956 27.202 1.00 39.22 510 GLN A C 1
ATOM 3825 O O . GLN A 1 510 ? 26.589 52.069 26.948 1.00 37.78 510 GLN A O 1
ATOM 3831 N N . LYS A 1 511 ? 28.351 50.798 27.526 1.00 40.42 511 LYS A N 1
ATOM 3832 C CA . LYS A 1 511 ? 27.577 49.572 27.577 1.00 41.89 511 LYS A CA 1
ATOM 3833 C C . LYS A 1 511 ? 26.516 49.586 28.675 1.00 41.94 511 LYS A C 1
ATOM 3834 O O . LYS A 1 511 ? 25.375 49.194 28.433 1.00 41.54 511 LYS A O 1
ATOM 3840 N N . PHE A 1 512 ? 26.873 50.034 29.876 1.00 41.18 512 PHE A N 1
ATOM 3841 C CA . PHE A 1 512 ? 25.892 50.078 30.959 1.00 41.17 512 PHE A CA 1
ATOM 3842 C C . PHE A 1 512 ? 24.789 51.080 30.624 1.00 40.25 512 PHE A C 1
ATOM 3843 O O . PHE A 1 512 ? 23.615 50.853 30.926 1.00 36.33 512 PHE A O 1
ATOM 3851 N N . ALA A 1 513 ? 25.182 52.188 30.000 1.00 39.03 513 ALA A N 1
ATOM 3852 C CA . ALA A 1 513 ? 24.248 53.241 29.619 1.00 40.65 513 ALA A CA 1
ATOM 3853 C C . ALA A 1 513 ? 23.191 52.710 28.653 1.00 40.72 513 ALA A C 1
ATOM 3854 O O . ALA A 1 513 ? 21.999 52.936 28.842 1.00 38.57 513 ALA A O 1
ATOM 3856 N N . ARG A 1 514 ? 23.636 52.004 27.620 1.00 43.23 514 ARG A N 1
ATOM 3857 C CA . ARG A 1 514 ? 22.716 51.436 26.640 1.00 45.41 514 ARG A CA 1
ATOM 3858 C C . ARG A 1 514 ? 21.777 50.441 27.305 1.00 45.33 514 ARG A C 1
ATOM 3859 O O . ARG A 1 514 ? 20.565 50.479 27.089 1.00 45.16 514 ARG A O 1
ATOM 3867 N N . ARG A 1 515 ? 22.339 49.560 28.126 1.00 45.37 515 ARG A N 1
ATOM 3868 C CA . ARG A 1 515 ? 21.539 48.565 28.829 1.00 46.42 515 ARG A CA 1
ATOM 3869 C C . ARG A 1 515 ? 20.478 49.225 29.711 1.00 46.22 515 ARG A C 1
ATOM 3870 O O . ARG A 1 515 ? 19.296 48.887 29.619 1.00 46.46 515 ARG A O 1
ATOM 3878 N N . VAL A 1 516 ? 20.893 50.169 30.555 1.00 44.53 516 VAL A N 1
ATOM 3879 C CA . VAL A 1 516 ? 19.958 50.854 31.446 1.00 45.02 516 VAL A CA 1
ATOM 3880 C C . VAL A 1 516 ? 18.848 51.576 30.682 1.00 46.83 516 VAL A C 1
ATOM 3881 O O . VAL A 1 516 ? 17.698 51.581 31.115 1.00 46.99 516 VAL A O 1
ATOM 3885 N N . ALA A 1 517 ? 19.193 52.183 29.551 1.00 48.74 517 ALA A N 1
ATOM 3886 C CA . ALA A 1 517 ? 18.214 52.905 28.745 1.00 51.59 517 ALA A CA 1
ATOM 3887 C C . ALA A 1 517 ? 17.201 51.942 28.134 1.00 54.44 517 ALA A C 1
ATOM 3888 O O . ALA A 1 517 ? 15.991 52.150 28.243 1.00 53.75 517 ALA A O 1
ATOM 3890 N N . GLU A 1 518 ? 17.702 50.892 27.489 1.00 58.04 518 GLU A N 1
ATOM 3891 C CA . GLU A 1 518 ? 16.842 49.892 26.864 1.00 60.81 518 GLU A CA 1
ATOM 3892 C C . GLU A 1 518 ? 15.929 49.244 27.891 1.00 62.17 518 GLU A C 1
ATOM 3893 O O . GLU A 1 518 ? 14.812 48.837 27.574 1.00 63.13 518 GLU A O 1
ATOM 3899 N N . LYS A 1 519 ? 16.414 49.147 29.124 1.00 63.68 519 LYS A N 1
ATOM 3900 C CA . LYS A 1 519 ? 15.638 48.552 30.202 1.00 66.13 519 LYS A CA 1
ATOM 3901 C C . LYS A 1 519 ? 14.451 49.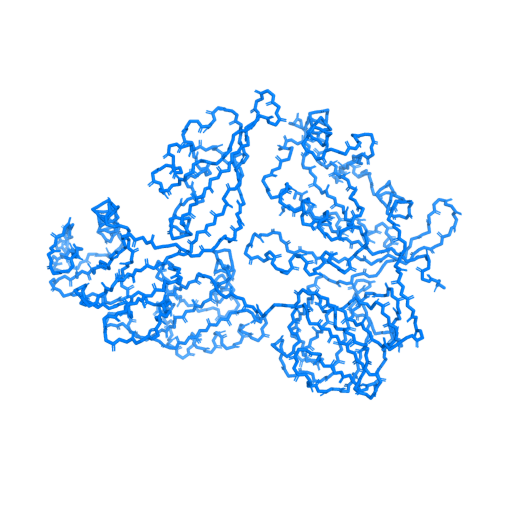448 30.541 1.00 67.70 519 LYS A C 1
ATOM 3902 O O . LYS A 1 519 ? 13.330 48.970 30.707 1.00 68.24 519 LYS A O 1
ATOM 3908 N N . LEU A 1 520 ? 14.701 50.749 30.640 1.00 69.18 520 LEU A N 1
ATOM 3909 C CA . LEU A 1 520 ? 13.646 51.706 30.956 1.00 71.45 520 LEU A CA 1
ATOM 3910 C C . LEU A 1 520 ? 12.608 51.832 29.843 1.00 72.66 520 LEU A C 1
ATOM 3911 O O . LEU A 1 520 ? 11.427 52.038 30.117 1.00 72.15 520 LEU A O 1
ATOM 3916 N N . ARG A 1 521 ? 13.046 51.715 28.592 1.00 74.84 521 ARG A N 1
ATOM 3917 C CA . ARG A 1 521 ? 12.128 51.802 27.462 1.00 76.88 521 ARG A CA 1
ATOM 3918 C C . ARG A 1 521 ? 11.102 50.679 27.564 1.00 78.63 521 ARG A C 1
ATOM 3919 O O . ARG A 1 521 ? 9.978 50.800 27.077 1.00 78.54 521 ARG A O 1
ATOM 3927 N N . GLU A 1 522 ? 11.502 49.586 28.205 1.00 80.36 522 GLU A N 1
ATOM 3928 C CA . GLU A 1 522 ? 10.633 48.432 28.378 1.00 82.31 522 GLU A CA 1
ATOM 3929 C C . GLU A 1 522 ? 9.947 48.485 29.738 1.00 83.47 522 GLU A C 1
ATOM 3930 O O . GLU A 1 522 ? 8.807 48.050 29.888 1.00 83.76 522 GLU A O 1
ATOM 3936 N N . THR A 1 523 ? 10.656 49.027 30.723 1.00 85.03 523 THR A N 1
ATOM 3937 C CA . THR A 1 523 ? 10.148 49.138 32.084 1.00 86.80 523 THR A CA 1
ATOM 3938 C C . THR A 1 523 ? 8.930 50.054 32.205 1.00 87.68 523 THR A C 1
ATOM 3939 O O . THR A 1 523 ? 7.800 49.581 32.320 1.00 87.94 523 THR A O 1
ATOM 3943 N N . ILE A 1 524 ? 9.162 51.363 32.186 1.00 88.64 524 ILE A N 1
ATOM 3944 C CA . ILE A 1 524 ? 8.076 52.330 32.305 1.00 89.25 524 ILE A CA 1
ATOM 3945 C C . ILE A 1 524 ? 7.033 52.151 31.203 1.00 89.63 524 ILE A C 1
ATOM 3946 O O . ILE A 1 524 ? 7.367 51.827 30.063 1.00 89.13 524 ILE A O 1
ATOM 3951 N N . PRO A 1 525 ? 5.747 52.360 31.537 1.00 90.33 525 PRO A N 1
ATOM 3952 C CA . PRO A 1 525 ? 4.642 52.225 30.583 1.00 90.54 525 PRO A CA 1
ATOM 3953 C C . PRO A 1 525 ? 4.602 53.370 29.574 1.00 90.72 525 PRO A C 1
ATOM 3954 O O . PRO A 1 525 ? 5.517 54.192 29.519 1.00 90.61 525 PRO A O 1
ATOM 3958 N N . ARG A 1 526 ? 3.537 53.420 28.780 1.00 90.90 526 ARG A N 1
ATOM 3959 C CA . ARG A 1 526 ? 3.391 54.465 27.776 1.00 90.97 526 ARG A CA 1
ATOM 3960 C C . ARG A 1 526 ? 2.488 55.588 28.271 1.00 90.69 526 ARG A C 1
ATOM 3961 O O . ARG A 1 526 ? 1.555 55.359 29.041 1.00 90.24 526 ARG A O 1
ATOM 3969 N N . GLN A 1 527 ? 2.779 56.806 27.824 1.00 90.58 527 GLN A N 1
ATOM 3970 C CA . GLN A 1 527 ? 2.004 57.979 28.209 1.00 90.40 527 GLN A CA 1
ATOM 3971 C C . GLN A 1 527 ? 1.489 58.686 26.962 1.00 89.59 527 GLN A C 1
ATOM 3972 O O . GLN A 1 527 ? 1.903 58.368 25.847 1.00 89.91 527 GLN A O 1
ATOM 3978 N N . LEU A 1 528 ? 0.590 59.646 27.150 1.00 87.99 528 LEU A N 1
ATOM 3979 C CA . LEU A 1 528 ? 0.035 60.385 26.025 1.00 86.32 528 LEU A CA 1
ATOM 3980 C C . LEU A 1 528 ? 1.139 61.087 25.235 1.00 84.75 528 LEU A C 1
ATOM 3981 O O . LEU A 1 528 ? 0.997 61.326 24.036 1.00 84.50 528 LEU A O 1
ATOM 3986 N N . PHE A 1 529 ? 2.240 61.412 25.910 1.00 82.59 529 PHE A N 1
ATOM 3987 C CA . PHE A 1 529 ? 3.371 62.079 25.264 1.00 80.41 529 PHE A CA 1
ATOM 3988 C C . PHE A 1 529 ? 4.554 61.127 25.098 1.00 77.53 529 PHE A C 1
ATOM 3989 O O . PHE A 1 529 ? 4.625 60.090 25.760 1.00 77.00 529 PHE A O 1
ATOM 3997 N N . GLU A 1 530 ? 5.478 61.481 24.209 1.00 74.09 530 GLU A N 1
ATOM 3998 C CA . GLU A 1 530 ? 6.659 60.658 23.973 1.00 70.78 530 GLU A CA 1
ATOM 3999 C C . GLU A 1 530 ? 7.546 60.679 25.210 1.00 68.70 530 GLU A C 1
ATOM 4000 O O . GLU A 1 530 ? 7.740 61.727 25.826 1.00 68.53 530 GLU A O 1
ATOM 4006 N N . VAL A 1 531 ? 8.083 59.518 25.570 1.00 65.99 531 VAL A N 1
ATOM 4007 C CA . VAL A 1 531 ? 8.960 59.416 26.727 1.00 62.72 531 VAL A CA 1
ATOM 4008 C C . VAL A 1 531 ? 10.402 59.285 26.255 1.00 59.61 531 VAL A C 1
ATOM 4009 O O . VAL A 1 531 ? 10.813 58.226 25.782 1.00 59.16 531 VAL A O 1
ATOM 4013 N N . HIS A 1 532 ? 11.164 60.367 26.377 1.00 56.57 532 HIS A N 1
ATOM 4014 C CA . HIS A 1 532 ? 12.559 60.355 25.964 1.00 53.68 532 HIS A CA 1
ATOM 4015 C C . HIS A 1 532 ? 13.435 59.998 27.160 1.00 52.93 532 HIS A C 1
ATOM 4016 O O . HIS A 1 532 ? 13.384 60.650 28.207 1.00 52.67 532 HIS A O 1
ATOM 4023 N N . ILE A 1 533 ? 14.229 58.946 26.998 1.00 50.92 533 ILE A N 1
ATOM 4024 C CA . ILE A 1 533 ? 15.125 58.492 28.051 1.00 48.53 533 ILE A CA 1
ATOM 4025 C C . ILE A 1 533 ? 16.552 58.796 27.624 1.00 46.92 533 ILE A C 1
ATOM 4026 O O . ILE A 1 533 ? 16.950 58.490 26.500 1.00 46.19 533 ILE A O 1
ATOM 4031 N N . GLN A 1 534 ? 17.317 59.414 28.514 1.00 45.68 534 GLN A N 1
ATOM 4032 C CA . GLN A 1 534 ? 18.705 59.747 28.208 1.00 45.37 534 GLN A CA 1
ATOM 4033 C C . GLN A 1 534 ? 19.634 59.394 29.355 1.00 44.15 534 GLN A C 1
ATOM 4034 O O . GLN A 1 534 ? 19.289 59.563 30.525 1.00 43.98 534 GLN A O 1
ATOM 4040 N N . VAL A 1 535 ? 20.811 58.894 29.013 1.00 42.20 535 VAL A N 1
ATOM 4041 C CA . VAL A 1 535 ? 21.804 58.562 30.018 1.00 42.59 535 VAL A CA 1
ATOM 4042 C C . VAL A 1 535 ? 22.967 59.497 29.737 1.00 43.14 535 VAL A C 1
ATOM 4043 O O . VAL A 1 535 ? 23.596 59.417 28.685 1.00 43.10 535 VAL A O 1
ATOM 4047 N N . ALA A 1 536 ? 23.243 60.391 30.677 1.00 44.36 536 ALA A N 1
ATOM 4048 C CA . ALA A 1 536 ? 24.310 61.364 30.497 1.00 45.95 536 ALA A CA 1
ATOM 4049 C C . ALA A 1 536 ? 25.560 61.113 31.322 1.00 46.62 536 ALA A C 1
ATOM 4050 O O . ALA A 1 536 ? 25.503 60.619 32.450 1.00 44.49 536 ALA A O 1
ATOM 4052 N N . LYS A 1 537 ? 26.691 61.478 30.732 1.00 48.77 537 LYS A N 1
ATOM 4053 C CA . LYS A 1 537 ? 27.990 61.358 31.371 1.00 52.17 537 LYS A CA 1
ATOM 4054 C C . LYS A 1 537 ? 28.530 62.779 31.549 1.00 53.47 537 LYS A C 1
ATOM 4055 O O . LYS A 1 537 ? 29.030 63.390 30.603 1.00 52.73 537 LYS A O 1
ATOM 4061 N N . GLY A 1 538 ? 28.403 63.304 32.764 1.00 54.67 538 GLY A N 1
ATOM 4062 C CA . GLY A 1 538 ? 28.879 64.643 33.046 1.00 56.25 538 GLY A CA 1
ATOM 4063 C C . GLY A 1 538 ? 28.311 65.682 32.099 1.00 58.10 538 GLY A C 1
ATOM 4064 O O . GLY A 1 538 ? 29.049 66.515 31.567 1.00 58.70 538 GLY A O 1
ATOM 4065 N N . GLY A 1 539 ? 27.002 65.633 31.873 1.00 57.46 539 GLY A N 1
ATOM 4066 C CA . GLY A 1 539 ? 26.383 66.601 30.986 1.00 58.17 539 GLY A CA 1
ATOM 4067 C C . GLY A 1 539 ? 26.043 66.107 29.590 1.00 58.21 539 GLY A C 1
ATOM 4068 O O . GLY A 1 539 ? 24.971 66.422 29.070 1.00 59.16 539 GLY A O 1
ATOM 4069 N N . LYS A 1 540 ? 26.938 65.344 28.970 1.00 56.91 540 LYS A N 1
ATOM 4070 C CA . LYS A 1 540 ? 26.671 64.846 27.624 1.00 57.05 540 LYS A CA 1
ATOM 4071 C C . LYS A 1 540 ? 25.897 63.533 27.630 1.00 55.63 540 LYS A C 1
ATOM 4072 O O . LYS A 1 540 ? 26.101 62.681 28.496 1.00 55.68 540 LYS A O 1
ATOM 4078 N N . VAL A 1 541 ? 25.001 63.383 26.659 1.00 54.36 541 VAL A N 1
ATOM 4079 C CA . VAL A 1 541 ? 24.189 62.176 26.528 1.00 52.05 541 VAL A CA 1
ATOM 4080 C C . VAL A 1 541 ? 25.002 61.129 25.778 1.00 50.72 541 VAL A C 1
ATOM 4081 O O . VAL A 1 541 ? 25.652 61.445 24.782 1.00 50.87 541 VAL A O 1
ATOM 4085 N N . ILE A 1 542 ? 24.968 59.887 26.257 1.00 47.73 542 ILE A N 1
ATOM 4086 C CA . ILE A 1 542 ? 25.713 58.806 25.617 1.00 45.36 542 ILE A CA 1
ATOM 4087 C C . ILE A 1 542 ? 24.820 57.613 25.297 1.00 44.66 542 ILE A C 1
ATOM 4088 O O . ILE A 1 542 ? 25.262 56.623 24.720 1.00 44.58 542 ILE A O 1
ATOM 4093 N N . ALA A 1 543 ? 23.557 57.710 25.686 1.00 44.61 543 ALA A N 1
ATOM 4094 C CA . ALA A 1 543 ? 22.594 56.655 25.426 1.00 45.10 543 ALA A CA 1
ATOM 4095 C C . ALA A 1 543 ? 21.227 57.307 25.357 1.00 46.67 543 ALA A C 1
ATOM 4096 O O . ALA A 1 543 ? 20.863 58.090 26.234 1.00 45.39 543 ALA A O 1
ATOM 4098 N N . SER A 1 544 ? 20.479 56.989 24.307 1.00 48.40 544 SER A N 1
ATOM 4099 C CA . SER A 1 544 ? 19.146 57.547 24.124 1.00 51.21 544 SER A CA 1
ATOM 4100 C C . SER A 1 544 ? 18.147 56.438 23.811 1.00 52.58 544 SER A C 1
ATOM 4101 O O . SER A 1 544 ? 18.496 55.429 23.202 1.00 53.05 544 SER A O 1
ATOM 4104 N N . GLU A 1 545 ? 16.905 56.633 24.236 1.00 54.71 545 GLU A N 1
ATOM 4105 C CA . GLU A 1 545 ? 15.846 55.656 24.013 1.00 57.28 545 GLU A CA 1
ATOM 4106 C C . GLU A 1 545 ? 14.532 56.423 24.087 1.00 59.14 545 GLU A C 1
ATOM 4107 O O . GLU A 1 545 ? 14.390 57.327 24.909 1.00 57.82 545 GLU A O 1
ATOM 4113 N N . ARG A 1 546 ? 13.574 56.067 23.235 1.00 62.48 546 ARG A N 1
ATOM 4114 C CA . ARG A 1 546 ? 12.290 56.758 23.227 1.00 65.63 546 ARG A CA 1
ATOM 4115 C C . ARG A 1 546 ? 11.059 55.863 23.209 1.00 67.30 546 ARG A C 1
ATOM 4116 O O . ARG A 1 546 ? 11.048 54.796 22.596 1.00 67.26 546 ARG A O 1
ATOM 4124 N N . ILE A 1 547 ? 10.018 56.324 23.891 1.00 69.98 547 ILE A N 1
ATOM 4125 C CA . ILE A 1 547 ? 8.752 55.612 23.967 1.00 72.85 547 ILE A CA 1
ATOM 4126 C C . ILE A 1 547 ? 7.692 56.487 23.310 1.00 75.54 547 ILE A C 1
ATOM 4127 O O . ILE A 1 547 ? 7.230 57.465 23.899 1.00 75.43 547 ILE A O 1
ATOM 4132 N N . LYS A 1 548 ? 7.314 56.137 22.085 1.00 79.01 548 LYS A N 1
ATOM 4133 C CA . LYS A 1 548 ? 6.314 56.898 21.348 1.00 81.81 548 LYS A CA 1
ATOM 4134 C C . LYS A 1 548 ? 5.029 57.060 22.154 1.00 83.10 548 LYS A C 1
ATOM 4135 O O . LYS A 1 548 ? 4.722 56.240 23.021 1.00 82.67 548 LYS A O 1
ATOM 4141 N N . PRO A 1 549 ? 4.258 58.124 21.871 1.00 84.71 549 PRO A N 1
ATOM 4142 C CA . PRO A 1 549 ? 2.999 58.406 22.571 1.00 85.90 549 PRO A CA 1
ATOM 4143 C C . PRO A 1 549 ? 2.069 57.204 22.709 1.00 87.20 549 PRO A C 1
ATOM 4144 O O . PRO A 1 549 ? 2.112 56.272 21.905 1.00 87.61 549 PRO A O 1
ATOM 4148 N N . LEU A 1 550 ? 1.229 57.238 23.739 1.00 88.52 550 LEU A N 1
ATOM 4149 C CA . LEU A 1 550 ? 0.288 56.160 24.008 1.00 90.10 550 LEU A CA 1
ATOM 4150 C C . LEU A 1 550 ? -0.615 55.920 22.802 1.00 90.93 550 LEU A C 1
ATOM 4151 O O . LEU A 1 550 ? -1.641 56.580 22.638 1.00 90.85 550 LEU A O 1
ATOM 4156 N N . ARG A 1 551 ? -0.216 54.970 21.961 1.00 92.06 551 ARG A N 1
ATOM 4157 C CA . ARG A 1 551 ? -0.970 54.612 20.763 1.00 92.67 551 ARG A CA 1
ATOM 4158 C C . ARG A 1 551 ? -0.249 53.492 20.013 1.00 92.81 551 ARG A C 1
ATOM 4159 O O . ARG A 1 551 ? 0.108 53.697 18.834 1.00 92.95 551 ARG A O 1
#

CATH classification: 3.40.50.300 (+4 more: 2.40.30.10, 3.30.70.870, 3.30.70.240)